Protein AF-A0A951RY19-F1 (afdb_monomer_lite)

Secondary structure (DSSP, 8-state):
-PPPPEEEEEEE---SS-EE--TTTSEEEEEEEEPTTEEEEEEEEEEEEES-EEEEEEEEEEEESSSSEEEEEEEEEEEEPPSEEEEEEEETTEEEEEEEEEEEEEEEE-SEEEEEEEEEEE-TT-S--EEEEES--SSS--EEESSSSSS-EE-TT-PEEPEEEEEEEEES-----EEEEEE-HHHHTS-EEEESEEEEEEEE-SSS-EEEEEEEE-EE-SSSEEEEEEEEESS-SSSTTTTT-GGGEEEEEEEEEEEP--PPTT-GGGSEEEEEEEEEEE-TT-EEEEEEEETTGGGT-EEEEEES--EEE-SSEEEE-TT----SSTT-S----EE--SEEEEEESS-SS----S-------SS-GGG---EEE-STT-EEEEEEEE-TTEEEEEEEEEEEEEESSS----EEEEEEEE-SSSS--EEEE-SPPEEE-TTSSEEEEEEEETTTEEEEEEEEEEEEEEEEE-SSS-EEEEEEEEE---TTS--EEEEEEE--S-SSSPPEEEETTTTEEEE---TTSEEE--

Foldseek 3Di:
DDDFFAKDKDWDDFDPPDFADQLQQKKKKAKAWDAALKWWFFFKKKFKKFADFQFFQKKFKAADDPQAGDQDTPDIDGRHGWPDWDFPDDDPNTTMTITMDGDPGTDTDHGHMMMIITHTHHDPVNDGMTFTFHQDHDDFAMWIDNPNRPDIDHGPVRTHGTMMTIGGMDSNPPPPQPKDKFFQLVQLVFDKDWAFWWKWKKWFLDQFKKKFWWKFFQKAFPDQFFKKWKKKFDQDLECVPCQQPCVRIDTQDIGGRFGQLRGDRSDSVSTTIGGGPGIDMAHHGGMMMMMIGGLCRVVTMITMWGADWDWTDPSRMIITQHQIADDNDGSDPDGHRIGGGIMTIMTGDDGPPPPPPPDDDDQAPDDDLLPFDDFAWQEPPKKKKDKDKAFAQGKDWDFKDKFKKKWLDAAFFKKKKWKAFFCPPVQTDGHHTPDDIDIDGDPQWDWDFPAARVNGITMIIIMHGDPGRMDGRNHRGMTMMMIMMHGYHHPVRTIMGTTWDARPPDDPHAMWMQDPVVRDIDRDDDPVRIGRDD

Sequence (534 aa):
GGGTGDPCDITFPHSNANGTGNTQTLLFADDFEIAADVTMTVSNVSFRMFNNIGVASTLAFYQDNGGQPAAAPIYTYSNLTPDSQTVVDSNFGMNIYDIAFTLPTAAELTEGVYWFALQTTVGTDNATNYWTITGSGFGQPGKYTADGGVTWVTNSSSFNFSFTLDGTCETSGGGGQDCDALFTANAAAGTANGFAGVTFDIVNETSEEMTITGFKVPVSGSNSSFDMDIYYTTTASSNVGVHQDPSAWTLLESKTEIPAQNAVPFDPSTFSQVDLNNTLVLQPGQSKGIYLFVTDYGEGNTYRYSNGNYTETDGTITILSNGYGSNATVFSSGFANRAFVGEVQYCTGEGGGGTGSPCSQEYMTGSDPLSSPNGAGITGGNRVANDVIVAANDSFTVQKVTVPVIYLNGSPTTFNVQFYEDDGSGSGGIGADLGPAISYGAGDYTSTFLGNWAGAYPLYMVELPIPDVLLENNSSSDAHFWIVIDGAVSTTGDFGYIVEFNHDGNPSHHTLQYLASSSSWIVYNDPNDMEAYM

Radius of gyration: 31.56 Å; chains: 1; bounding box: 78×57×81 Å

Structure (mmCIF, N/CA/C/O backbone):
data_AF-A0A951RY19-F1
#
_entry.id   AF-A0A951RY19-F1
#
loop_
_atom_site.group_PDB
_atom_site.id
_atom_site.type_symbol
_atom_site.label_atom_id
_atom_site.label_alt_id
_atom_site.label_comp_id
_atom_site.label_asym_id
_atom_site.label_entity_id
_atom_site.label_seq_id
_atom_site.pdbx_PDB_ins_code
_atom_site.Cartn_x
_atom_site.Cartn_y
_atom_site.Cartn_z
_atom_site.occupancy
_atom_site.B_iso_or_equiv
_atom_site.auth_seq_id
_atom_site.auth_comp_id
_atom_site.auth_asym_id
_atom_site.auth_atom_id
_atom_site.pdbx_PDB_model_num
ATOM 1 N N . GLY A 1 1 ? 5.235 -20.069 4.708 1.00 26.12 1 GLY A N 1
ATOM 2 C CA . GLY A 1 1 ? 5.849 -21.130 3.884 1.00 26.12 1 GLY A CA 1
ATOM 3 C C . GLY A 1 1 ? 6.061 -20.543 2.513 1.00 26.12 1 GLY A C 1
ATOM 4 O O . GLY A 1 1 ? 5.130 -19.916 2.041 1.00 26.12 1 GLY A O 1
ATOM 5 N N . GLY A 1 2 ? 7.268 -20.649 1.950 1.00 31.22 2 GLY A N 1
ATOM 6 C CA . GLY A 1 2 ? 7.632 -19.964 0.704 1.00 31.22 2 GLY A CA 1
ATOM 7 C C . GLY A 1 2 ? 6.764 -20.412 -0.469 1.00 31.22 2 GLY A C 1
ATOM 8 O O . GLY A 1 2 ? 6.770 -21.597 -0.813 1.00 31.22 2 GLY A O 1
ATOM 9 N N . GLY A 1 3 ? 5.999 -19.476 -1.026 1.00 36.62 3 GLY A N 1
ATOM 10 C CA . GLY A 1 3 ? 5.402 -19.626 -2.346 1.00 36.62 3 GLY A CA 1
ATOM 11 C C . GLY A 1 3 ? 6.509 -19.497 -3.384 1.00 36.62 3 GLY A C 1
ATOM 12 O O . GLY A 1 3 ? 7.396 -18.672 -3.233 1.00 36.62 3 GLY A O 1
ATOM 13 N N . THR A 1 4 ? 6.509 -20.363 -4.386 1.00 45.75 4 THR A N 1
ATOM 14 C CA . THR A 1 4 ? 7.389 -20.234 -5.548 1.00 45.75 4 THR A CA 1
ATOM 15 C C . THR A 1 4 ? 6.814 -19.146 -6.450 1.00 45.75 4 THR A C 1
ATOM 17 O O . THR A 1 4 ? 5.683 -19.332 -6.898 1.00 45.75 4 THR A O 1
ATOM 20 N N . GLY A 1 5 ? 7.536 -18.050 -6.700 1.00 53.38 5 GLY A N 1
ATOM 21 C CA . GLY A 1 5 ? 7.068 -16.971 -7.582 1.00 53.38 5 GLY A CA 1
ATOM 22 C C . GLY A 1 5 ? 6.601 -17.420 -8.969 1.00 53.38 5 GLY A C 1
ATOM 23 O O . GLY A 1 5 ? 7.072 -18.430 -9.506 1.00 53.38 5 GLY A O 1
ATOM 24 N N . ASP A 1 6 ? 5.687 -16.646 -9.556 1.00 71.94 6 ASP A N 1
ATOM 25 C CA . ASP A 1 6 ? 5.164 -16.885 -10.902 1.00 71.94 6 ASP A CA 1
ATOM 26 C C . ASP A 1 6 ? 6.172 -16.418 -11.965 1.00 71.94 6 ASP A C 1
ATOM 28 O O . ASP A 1 6 ? 6.862 -15.419 -11.762 1.00 71.94 6 ASP A O 1
ATOM 32 N N . PRO A 1 7 ? 6.287 -17.095 -13.122 1.00 75.75 7 PRO A N 1
ATOM 33 C CA . PRO A 1 7 ? 7.138 -16.621 -14.209 1.00 75.75 7 PRO A CA 1
ATOM 34 C C . PRO A 1 7 ? 6.727 -15.221 -14.681 1.00 75.75 7 PRO A C 1
ATOM 36 O O . PRO A 1 7 ? 5.549 -14.976 -14.944 1.00 75.75 7 PRO A O 1
ATOM 39 N N . CYS A 1 8 ? 7.699 -14.328 -14.842 1.00 77.75 8 CYS A N 1
ATOM 40 C CA . CYS A 1 8 ? 7.480 -12.976 -15.349 1.00 77.75 8 CYS A CA 1
ATOM 41 C C . CYS A 1 8 ? 8.685 -12.478 -16.154 1.00 77.75 8 CYS A C 1
ATOM 43 O O . CYS A 1 8 ? 9.792 -13.019 -16.043 1.00 77.75 8 CYS A O 1
ATOM 45 N N . ASP A 1 9 ? 8.468 -11.420 -16.933 1.00 85.06 9 ASP A N 1
ATOM 46 C CA . ASP A 1 9 ? 9.508 -10.775 -17.720 1.00 85.06 9 ASP A CA 1
ATOM 47 C C . ASP A 1 9 ? 9.369 -9.249 -17.752 1.00 85.06 9 ASP A C 1
ATOM 49 O O . ASP A 1 9 ? 8.280 -8.691 -17.610 1.00 85.06 9 ASP A O 1
ATOM 53 N N . ILE A 1 10 ? 10.501 -8.585 -17.976 1.00 81.62 10 ILE A N 1
ATOM 54 C CA . ILE A 1 10 ? 10.566 -7.181 -18.381 1.00 81.62 10 ILE A CA 1
ATOM 55 C C . ILE A 1 10 ? 11.134 -7.157 -19.785 1.00 81.62 10 ILE A C 1
ATOM 57 O O . ILE A 1 10 ? 12.300 -7.498 -19.984 1.00 81.62 10 ILE A O 1
ATOM 61 N N . THR A 1 11 ? 10.320 -6.733 -20.750 1.00 83.88 11 THR A N 1
ATOM 62 C CA . THR A 1 11 ? 10.705 -6.703 -22.162 1.00 83.88 11 THR A CA 1
ATOM 63 C C . THR A 1 11 ? 10.682 -5.290 -22.721 1.00 83.88 11 THR A C 1
ATOM 65 O O . THR A 1 11 ? 9.629 -4.664 -22.859 1.00 83.88 11 THR A O 1
ATOM 68 N N . PHE A 1 12 ? 11.845 -4.838 -23.181 1.00 81.81 12 PHE A N 1
ATOM 69 C CA . PHE A 1 12 ? 11.966 -3.720 -24.103 1.00 81.81 12 PHE A CA 1
ATOM 70 C C . PHE A 1 12 ? 12.101 -4.253 -25.532 1.00 81.81 12 PHE A C 1
ATOM 72 O O . PHE A 1 12 ? 13.106 -4.891 -25.862 1.00 81.81 12 PHE A O 1
ATOM 79 N N . PRO A 1 13 ? 11.096 -4.010 -26.401 1.00 76.12 13 PRO A N 1
ATOM 80 C CA . PRO A 1 13 ? 10.974 -4.667 -27.692 1.00 76.12 13 PRO A CA 1
ATOM 81 C C . PRO A 1 13 ? 12.250 -4.630 -28.521 1.00 76.12 13 PRO A C 1
ATOM 83 O O . PRO A 1 13 ? 12.809 -3.564 -28.797 1.00 76.12 13 PRO A O 1
ATOM 86 N N . HIS A 1 14 ? 12.658 -5.804 -28.993 1.00 77.56 14 HIS A N 1
ATOM 87 C CA . HIS A 1 14 ? 13.764 -5.917 -29.924 1.00 77.56 14 HIS A CA 1
ATOM 88 C C . HIS A 1 14 ? 13.504 -5.163 -31.225 1.00 77.56 14 HIS A C 1
ATOM 90 O O . HIS A 1 14 ? 12.458 -5.302 -31.861 1.00 77.56 14 HIS A O 1
ATOM 96 N N . SER A 1 15 ? 14.514 -4.416 -31.663 1.00 80.19 15 SER A N 1
ATOM 97 C CA . SER A 1 15 ? 14.488 -3.651 -32.904 1.00 80.19 15 SER A CA 1
ATOM 98 C C . SER A 1 15 ? 15.749 -3.932 -33.710 1.00 80.19 15 SER A C 1
ATOM 100 O O . SER A 1 15 ? 16.871 -3.723 -33.260 1.00 80.19 15 SER A O 1
ATOM 102 N N . ASN A 1 16 ? 15.559 -4.384 -34.948 1.00 87.06 16 ASN A N 1
ATOM 103 C CA . ASN A 1 16 ? 16.657 -4.694 -35.867 1.00 87.06 16 ASN A CA 1
ATOM 104 C C . ASN A 1 16 ? 17.055 -3.473 -36.728 1.00 87.06 16 ASN A C 1
ATOM 106 O O . ASN A 1 16 ? 17.904 -3.559 -37.619 1.00 87.06 16 ASN A O 1
ATOM 110 N N . ALA A 1 17 ? 16.414 -2.322 -36.496 1.00 87.31 17 ALA A N 1
ATOM 111 C CA . ALA A 1 17 ? 16.551 -1.149 -37.350 1.00 87.31 17 ALA A CA 1
ATOM 112 C C . ALA A 1 17 ? 17.882 -0.416 -37.139 1.00 87.31 17 ALA A C 1
ATOM 114 O O . ALA A 1 17 ? 18.443 0.110 -38.101 1.00 87.31 17 ALA A O 1
ATOM 115 N N . ASN A 1 18 ? 18.380 -0.360 -35.899 1.00 90.75 18 ASN A N 1
ATOM 116 C CA . ASN A 1 18 ? 19.589 0.383 -35.550 1.00 90.75 18 ASN A CA 1
ATOM 117 C C . ASN A 1 18 ? 20.186 -0.082 -34.208 1.00 90.75 18 ASN A C 1
ATOM 119 O O . ASN A 1 18 ? 19.537 -0.812 -33.458 1.00 90.75 18 ASN A O 1
ATOM 123 N N . GLY A 1 19 ? 21.406 0.356 -33.896 1.00 92.19 19 GLY A N 1
ATOM 124 C CA . GLY A 1 19 ? 22.079 0.084 -32.627 1.00 92.19 19 GLY A CA 1
ATOM 125 C C . GLY A 1 19 ? 23.101 1.159 -32.255 1.00 92.19 19 GLY A C 1
ATOM 126 O O . GLY A 1 19 ? 23.530 1.939 -33.103 1.00 92.19 19 GLY A O 1
ATOM 127 N N . THR A 1 20 ? 23.498 1.194 -30.983 1.00 92.88 20 THR A N 1
ATOM 128 C CA . THR A 1 20 ? 24.552 2.078 -30.465 1.00 92.88 20 THR A CA 1
ATOM 129 C C . THR A 1 20 ? 25.711 1.269 -29.895 1.00 92.88 20 THR A C 1
ATOM 131 O O . THR A 1 20 ? 25.568 0.111 -29.519 1.00 92.88 20 THR A O 1
ATOM 134 N N . GLY A 1 21 ? 26.884 1.878 -29.830 1.00 90.56 21 GLY A N 1
ATOM 135 C CA . GLY A 1 21 ? 28.109 1.238 -29.372 1.00 90.56 21 GLY A CA 1
ATOM 136 C C . GLY A 1 21 ? 29.232 2.267 -29.287 1.00 90.56 21 GLY A C 1
ATOM 137 O O . GLY A 1 21 ? 29.029 3.451 -29.535 1.00 90.56 21 GLY A O 1
ATOM 138 N N . ASN A 1 22 ? 30.457 1.889 -28.952 1.00 94.19 22 ASN A N 1
ATOM 139 C CA . ASN A 1 22 ? 31.045 0.550 -28.941 1.00 94.19 22 ASN A CA 1
ATOM 140 C C . ASN A 1 22 ? 30.939 -0.117 -27.549 1.00 94.19 22 ASN A C 1
ATOM 142 O O . ASN A 1 22 ? 31.542 0.374 -26.589 1.00 94.19 22 ASN A O 1
ATOM 146 N N . THR A 1 23 ? 30.221 -1.246 -27.447 1.00 95.56 23 THR A N 1
ATOM 147 C CA . THR A 1 23 ? 30.011 -1.984 -26.178 1.00 95.56 23 THR A CA 1
ATOM 148 C C . THR A 1 23 ? 31.252 -2.736 -25.691 1.00 95.56 23 THR A C 1
ATOM 150 O O . THR A 1 23 ? 31.234 -3.312 -24.611 1.00 95.56 23 THR A O 1
ATOM 153 N N . GLN A 1 24 ? 32.342 -2.753 -26.461 1.00 95.25 24 GLN A N 1
ATOM 154 C CA . GLN A 1 24 ? 33.630 -3.317 -26.049 1.00 95.25 24 GLN A CA 1
ATOM 155 C C . GLN A 1 24 ? 34.529 -2.327 -25.311 1.00 95.25 24 GLN A C 1
ATOM 157 O O . GLN A 1 24 ? 35.453 -2.736 -24.613 1.00 95.25 24 GLN A O 1
ATOM 162 N N . THR A 1 25 ? 34.272 -1.028 -25.454 1.00 94.81 25 THR A N 1
ATOM 163 C CA . THR A 1 25 ? 35.044 0.031 -24.784 1.00 94.81 25 THR A CA 1
ATOM 164 C C . THR A 1 25 ? 34.239 0.805 -23.753 1.00 94.81 25 THR A C 1
ATOM 166 O O . THR A 1 25 ? 34.826 1.423 -22.872 1.00 94.81 25 THR A O 1
ATOM 169 N N . LEU A 1 26 ? 32.912 0.784 -23.859 1.00 96.25 26 LEU A N 1
ATOM 170 C CA . LEU A 1 26 ? 32.000 1.526 -22.993 1.00 96.25 26 LEU A CA 1
ATOM 171 C C . LEU A 1 26 ? 31.043 0.550 -22.318 1.00 96.25 26 LEU A C 1
ATOM 173 O O . LEU A 1 26 ? 30.625 -0.428 -22.937 1.00 96.25 26 LEU A O 1
ATOM 177 N N . LEU A 1 27 ? 30.709 0.828 -21.064 1.00 97.00 27 LEU A N 1
ATOM 178 C CA . LEU A 1 27 ? 29.623 0.151 -20.367 1.00 97.00 27 LEU A CA 1
ATOM 179 C C . LEU A 1 27 ? 28.349 0.944 -20.647 1.00 97.00 27 LEU A C 1
ATOM 181 O O . LEU A 1 27 ? 28.280 2.129 -20.320 1.00 97.00 27 LEU A O 1
ATOM 185 N N . PHE A 1 28 ? 27.382 0.305 -21.293 1.00 97.44 28 PHE A N 1
ATOM 186 C CA . PHE A 1 28 ? 26.070 0.885 -21.567 1.00 97.44 28 PHE A CA 1
ATOM 187 C C . PHE A 1 28 ? 25.083 0.407 -20.516 1.00 97.44 28 PHE A C 1
ATOM 189 O O . PHE A 1 28 ? 25.205 -0.729 -20.072 1.00 97.44 28 PHE A O 1
ATOM 196 N N . ALA A 1 29 ? 24.131 1.248 -20.128 1.00 97.69 29 ALA A N 1
ATOM 197 C CA . ALA A 1 29 ? 23.078 0.891 -19.192 1.00 97.69 29 ALA A CA 1
ATOM 198 C C . ALA A 1 29 ? 21.746 1.515 -19.596 1.00 97.69 29 ALA A C 1
ATOM 200 O O . ALA A 1 29 ? 21.736 2.624 -20.130 1.00 97.69 29 ALA A O 1
ATOM 201 N N . ASP A 1 30 ? 20.651 0.825 -19.315 1.00 96.38 30 ASP A N 1
ATOM 202 C CA . ASP A 1 30 ? 19.302 1.346 -19.517 1.00 96.38 30 ASP A CA 1
ATOM 203 C C . ASP A 1 30 ? 18.417 1.069 -18.313 1.00 96.38 30 ASP A C 1
ATOM 205 O O . ASP A 1 30 ? 18.651 0.085 -17.605 1.00 96.38 30 ASP A O 1
ATOM 209 N N . ASP A 1 31 ? 17.450 1.947 -18.072 1.00 94.50 31 ASP A N 1
ATOM 210 C CA . ASP A 1 31 ? 16.596 1.867 -16.897 1.00 94.50 31 ASP A CA 1
ATOM 211 C C . ASP A 1 31 ? 15.403 0.932 -17.100 1.00 94.50 31 ASP A C 1
ATOM 213 O O . ASP A 1 31 ? 14.933 0.685 -18.205 1.00 94.50 31 ASP A O 1
ATOM 217 N N . PHE A 1 32 ? 14.916 0.366 -16.008 1.00 91.44 32 PHE A N 1
ATOM 218 C CA . PHE A 1 32 ? 13.675 -0.386 -15.960 1.00 91.44 32 PHE A CA 1
ATOM 219 C C . PHE A 1 32 ? 13.077 -0.280 -14.565 1.00 91.44 32 PHE A C 1
ATOM 221 O O . PHE A 1 32 ? 13.764 0.041 -13.594 1.00 91.44 32 PHE A O 1
ATOM 228 N N . GLU A 1 33 ? 11.791 -0.571 -14.473 1.00 91.38 33 GLU A N 1
ATOM 229 C CA . GLU A 1 33 ? 11.051 -0.539 -13.223 1.00 91.38 33 GLU A CA 1
ATOM 230 C C . GLU A 1 33 ? 10.674 -1.960 -12.818 1.00 91.38 33 GLU A C 1
ATOM 232 O O . GLU A 1 33 ? 10.132 -2.723 -13.621 1.00 91.38 33 GLU A O 1
ATOM 237 N N . ILE A 1 34 ? 10.962 -2.304 -11.566 1.00 82.31 34 ILE A N 1
ATOM 238 C CA . ILE A 1 34 ? 10.228 -3.352 -10.873 1.00 82.31 34 ILE A CA 1
ATOM 239 C C . ILE A 1 34 ? 8.990 -2.679 -10.291 1.00 82.31 34 ILE A C 1
ATOM 241 O O . ILE A 1 34 ? 9.115 -1.749 -9.492 1.00 82.31 34 ILE A O 1
ATOM 245 N N . ALA A 1 35 ? 7.818 -3.130 -10.738 1.00 64.88 35 ALA A N 1
ATOM 246 C CA . ALA A 1 35 ? 6.540 -2.585 -10.301 1.00 64.88 35 ALA A CA 1
ATOM 247 C C . ALA A 1 35 ? 6.391 -2.647 -8.774 1.00 64.88 35 ALA A C 1
ATOM 249 O O . ALA A 1 35 ? 7.031 -3.468 -8.108 1.00 64.88 35 ALA A O 1
ATOM 250 N N . ALA A 1 36 ? 5.514 -1.796 -8.246 1.00 54.62 36 ALA A N 1
ATOM 251 C CA . ALA A 1 36 ? 5.223 -1.764 -6.823 1.00 54.62 36 ALA A CA 1
ATOM 252 C C . ALA A 1 36 ? 4.838 -3.139 -6.271 1.00 54.62 36 ALA A C 1
ATOM 254 O O . ALA A 1 36 ? 4.188 -3.931 -6.960 1.00 54.62 36 ALA A O 1
ATOM 255 N N . ASP A 1 37 ? 5.301 -3.425 -5.053 1.00 53.53 37 ASP A N 1
ATOM 256 C CA . ASP A 1 37 ? 5.071 -4.683 -4.332 1.00 53.53 37 ASP A CA 1
ATOM 257 C C . ASP A 1 37 ? 5.560 -5.954 -5.049 1.00 53.53 37 ASP A C 1
ATOM 259 O O . ASP A 1 37 ? 5.261 -7.075 -4.628 1.00 53.53 37 ASP A O 1
ATOM 263 N N . VAL A 1 38 ? 6.339 -5.824 -6.126 1.00 67.25 38 VAL A N 1
ATOM 264 C CA . VAL A 1 38 ? 6.948 -6.952 -6.830 1.00 67.25 38 VAL A CA 1
ATOM 265 C C . VAL A 1 38 ? 8.395 -7.113 -6.385 1.00 67.25 38 VAL A C 1
ATOM 267 O O . VAL A 1 38 ? 9.203 -6.194 -6.440 1.00 67.25 38 VAL A O 1
ATOM 270 N N . THR A 1 39 ? 8.749 -8.331 -6.009 1.00 81.38 39 THR A N 1
ATOM 271 C CA . THR A 1 39 ? 10.123 -8.817 -6.003 1.00 81.38 39 THR A CA 1
ATOM 272 C C . THR A 1 39 ? 10.326 -9.673 -7.241 1.00 81.38 39 THR A C 1
ATOM 274 O O . THR A 1 39 ? 9.747 -10.749 -7.384 1.00 81.38 39 THR A O 1
ATOM 277 N N . MET A 1 40 ? 11.167 -9.212 -8.158 1.00 87.00 40 MET A N 1
ATOM 278 C CA . MET A 1 40 ? 11.579 -9.994 -9.313 1.00 87.00 40 MET A CA 1
ATOM 279 C C . MET A 1 40 ? 12.919 -10.672 -9.033 1.00 87.00 40 MET A C 1
ATOM 281 O O . MET A 1 40 ? 13.943 -10.024 -8.823 1.00 87.00 40 MET A O 1
ATOM 285 N N . THR A 1 41 ? 12.934 -11.998 -9.102 1.00 91.31 41 THR A N 1
ATOM 286 C CA . THR A 1 41 ? 14.148 -12.811 -9.117 1.00 91.31 41 THR A CA 1
ATOM 287 C C . THR A 1 41 ? 14.543 -13.090 -10.568 1.00 91.31 41 THR A C 1
ATOM 289 O O . THR A 1 41 ? 14.097 -14.059 -11.188 1.00 91.31 41 THR A O 1
ATOM 292 N N . VAL A 1 42 ? 15.387 -12.228 -11.135 1.00 92.88 42 VAL A N 1
ATOM 293 C CA . VAL A 1 42 ? 15.889 -12.345 -12.511 1.00 92.88 42 VAL A CA 1
ATOM 294 C C . VAL A 1 42 ? 16.875 -13.505 -12.597 1.00 92.88 42 VAL A C 1
ATOM 296 O O . VAL A 1 42 ? 17.876 -13.549 -11.880 1.00 92.88 42 VAL A O 1
ATOM 299 N N . SER A 1 43 ? 16.617 -14.440 -13.506 1.00 90.19 43 SER A N 1
ATOM 300 C CA . SER A 1 43 ? 17.438 -15.641 -13.695 1.00 90.19 43 SER A CA 1
ATOM 301 C C . SER A 1 43 ? 18.027 -15.745 -15.097 1.00 90.19 43 SER A C 1
ATOM 303 O O . SER A 1 43 ? 19.109 -16.315 -15.251 1.00 90.19 43 SER A O 1
ATOM 305 N N . ASN A 1 44 ? 17.374 -15.156 -16.103 1.00 90.69 44 ASN A N 1
ATOM 306 C CA . ASN A 1 44 ? 17.878 -15.107 -17.468 1.00 90.69 44 ASN A CA 1
ATOM 307 C C . ASN A 1 44 ? 17.791 -13.693 -18.033 1.00 90.69 44 ASN A C 1
ATOM 309 O O . ASN A 1 44 ? 16.966 -12.879 -17.626 1.00 90.69 44 ASN A O 1
ATOM 313 N N . VAL A 1 45 ? 18.675 -13.407 -18.978 1.00 96.75 45 VAL A N 1
ATOM 314 C CA . VAL A 1 45 ? 18.724 -12.137 -19.693 1.00 96.75 45 VAL A CA 1
ATOM 315 C C . VAL A 1 45 ? 18.934 -12.421 -21.168 1.00 96.75 45 VAL A C 1
ATOM 317 O O . VAL A 1 45 ? 19.794 -13.232 -21.528 1.00 96.75 45 VAL A O 1
ATOM 320 N N . SER A 1 46 ? 18.202 -11.723 -22.029 1.00 95.31 46 SER A N 1
ATOM 321 C CA . SER A 1 46 ? 18.427 -11.755 -23.469 1.00 95.31 46 SER A CA 1
ATOM 322 C C . SER A 1 46 ? 18.416 -10.365 -24.096 1.00 95.31 46 SER A C 1
ATOM 324 O O . SER A 1 46 ? 17.820 -9.420 -23.587 1.00 95.31 46 SER A O 1
ATOM 326 N N . PHE A 1 47 ? 19.149 -10.206 -25.192 1.00 96.00 47 PHE A N 1
ATOM 327 C CA . PHE A 1 47 ? 19.238 -8.954 -25.940 1.00 96.00 47 PHE A CA 1
ATOM 328 C C . PHE A 1 47 ? 19.730 -9.206 -27.361 1.00 96.00 47 PHE A C 1
ATOM 330 O O . PHE A 1 47 ? 20.267 -10.271 -27.682 1.00 96.00 47 PHE A O 1
ATOM 337 N N . ARG A 1 48 ? 19.617 -8.179 -28.212 1.00 95.88 48 ARG A N 1
ATOM 338 C CA . ARG A 1 48 ? 20.149 -8.226 -29.576 1.00 95.88 48 ARG A CA 1
ATOM 339 C C . ARG A 1 48 ? 21.328 -7.307 -29.801 1.00 95.88 48 ARG A C 1
ATOM 341 O O . ARG A 1 48 ? 21.307 -6.133 -29.419 1.00 95.88 48 ARG A O 1
ATOM 348 N N . MET A 1 49 ? 22.317 -7.818 -30.525 1.00 96.31 49 MET A N 1
ATOM 349 C CA . MET A 1 49 ? 23.496 -7.061 -30.935 1.00 96.31 49 MET A CA 1
ATOM 350 C C . MET A 1 49 ? 23.824 -7.232 -32.411 1.00 96.31 49 MET A C 1
ATOM 352 O O . MET A 1 49 ? 23.654 -8.302 -32.993 1.00 96.31 49 MET A O 1
ATOM 356 N N . PHE A 1 50 ? 24.362 -6.167 -32.997 1.00 97.44 50 PHE A N 1
ATOM 357 C CA . PHE A 1 50 ? 25.090 -6.241 -34.255 1.00 97.44 50 PHE A CA 1
ATOM 358 C C . PHE A 1 50 ? 26.461 -6.870 -34.013 1.00 97.44 50 PHE A C 1
ATOM 360 O O . PHE A 1 50 ? 27.233 -6.378 -33.182 1.00 97.44 50 PHE A O 1
ATOM 367 N N . ASN A 1 51 ? 26.763 -7.907 -34.797 1.00 97.50 51 ASN A N 1
ATOM 368 C CA . ASN A 1 51 ? 27.901 -8.814 -34.649 1.00 97.50 51 ASN A CA 1
ATOM 369 C C . ASN A 1 51 ? 27.846 -9.635 -33.354 1.00 97.50 51 ASN A C 1
ATOM 371 O O . ASN A 1 51 ? 27.344 -9.181 -32.325 1.00 97.50 51 ASN A O 1
ATOM 375 N N . ASN A 1 52 ? 28.379 -10.853 -33.393 1.00 96.69 52 ASN A N 1
ATOM 376 C CA . ASN A 1 52 ? 28.413 -11.697 -32.205 1.00 96.69 52 ASN A CA 1
ATOM 377 C C . ASN A 1 52 ? 29.439 -11.206 -31.173 1.00 96.69 52 ASN A C 1
ATOM 379 O O . ASN A 1 52 ? 30.369 -10.456 -31.491 1.00 96.69 52 ASN A O 1
ATOM 383 N N . ILE A 1 53 ? 29.297 -11.678 -29.937 1.00 98.06 53 ILE A N 1
ATOM 384 C CA . ILE A 1 53 ? 30.205 -11.360 -28.829 1.00 98.06 53 ILE A CA 1
ATOM 385 C C . ILE A 1 53 ? 31.029 -12.579 -28.419 1.00 98.06 53 ILE A C 1
ATOM 387 O O . ILE A 1 53 ? 30.632 -13.725 -28.649 1.00 98.06 53 ILE A O 1
ATOM 391 N N . GLY A 1 54 ? 32.183 -12.336 -27.797 1.00 97.62 54 GLY A N 1
ATOM 392 C CA . GLY A 1 54 ? 32.961 -13.383 -27.136 1.00 97.62 54 GLY A CA 1
ATOM 393 C C . GLY A 1 54 ? 32.347 -13.740 -25.783 1.00 97.62 54 GLY A C 1
ATOM 394 O O . GLY A 1 54 ? 31.858 -14.848 -25.581 1.00 97.62 54 GLY A O 1
ATOM 395 N N . VAL A 1 55 ? 32.347 -12.765 -24.875 1.00 97.94 55 VAL A N 1
ATOM 396 C CA . VAL A 1 55 ? 31.710 -12.816 -23.551 1.00 97.94 55 VAL A CA 1
ATOM 397 C C . VAL A 1 55 ? 31.052 -11.473 -23.237 1.00 97.94 55 VAL A C 1
ATOM 399 O O . VAL A 1 55 ? 31.469 -10.446 -23.780 1.00 97.94 55 VAL A O 1
ATOM 402 N N . ALA A 1 56 ? 30.082 -11.456 -22.325 1.00 97.94 56 ALA A N 1
ATOM 403 C CA . ALA A 1 56 ? 29.751 -10.238 -21.590 1.00 97.94 56 ALA A CA 1
ATOM 404 C C . ALA A 1 56 ? 30.860 -10.018 -20.548 1.00 97.94 56 ALA A C 1
ATOM 406 O O . ALA A 1 56 ? 30.930 -10.738 -19.550 1.00 97.94 56 ALA A O 1
ATOM 407 N N . SER A 1 57 ? 31.785 -9.086 -20.808 1.00 97.44 57 SER A N 1
ATOM 408 C CA . SER A 1 57 ? 32.868 -8.767 -19.866 1.00 97.44 57 SER A CA 1
ATOM 409 C C . SER A 1 57 ? 32.306 -8.227 -18.556 1.00 97.44 57 SER A C 1
ATOM 411 O O . SER A 1 57 ? 32.813 -8.593 -17.495 1.00 97.44 57 SER A O 1
ATOM 413 N N . THR A 1 58 ? 31.220 -7.458 -18.650 1.00 97.38 58 THR A N 1
ATOM 414 C CA . THR A 1 58 ? 30.425 -6.975 -17.522 1.00 97.38 58 THR A CA 1
ATOM 415 C C . THR A 1 58 ? 28.947 -7.081 -17.871 1.00 97.38 58 THR A C 1
ATOM 417 O O . THR A 1 58 ? 28.518 -6.557 -18.895 1.00 97.38 58 THR A O 1
ATOM 420 N N . LEU A 1 59 ? 28.175 -7.719 -17.000 1.00 98.00 59 LEU A N 1
ATOM 421 C CA . LEU A 1 59 ? 26.722 -7.605 -16.923 1.00 98.00 59 LEU A CA 1
ATOM 422 C C . LEU A 1 59 ? 26.397 -7.188 -15.488 1.00 98.00 59 LEU A C 1
ATOM 424 O O . LEU A 1 59 ? 26.914 -7.807 -14.557 1.00 98.00 59 LEU A O 1
ATOM 428 N N . ALA A 1 60 ? 25.622 -6.129 -15.284 1.00 97.31 60 ALA A N 1
ATOM 429 C CA . ALA A 1 60 ? 25.382 -5.602 -13.942 1.00 97.31 60 ALA A CA 1
ATOM 430 C C . ALA A 1 60 ? 23.997 -4.974 -13.785 1.00 97.31 60 ALA A C 1
ATOM 432 O O . ALA A 1 60 ? 23.414 -4.490 -14.752 1.00 97.31 60 ALA A O 1
ATOM 433 N N . PHE A 1 61 ? 23.518 -4.963 -12.543 1.00 97.81 61 PHE A N 1
ATOM 434 C CA . PHE A 1 61 ? 22.311 -4.258 -12.124 1.00 97.81 61 PHE A CA 1
ATOM 435 C C . PHE A 1 61 ? 22.697 -3.180 -11.115 1.00 97.81 61 PHE A C 1
ATOM 437 O O . PHE A 1 61 ? 23.419 -3.464 -10.156 1.00 97.81 61 PHE A O 1
ATOM 444 N N . TYR A 1 62 ? 22.226 -1.957 -11.326 1.00 97.50 62 TYR A N 1
ATOM 445 C CA . TYR A 1 62 ? 22.435 -0.822 -10.426 1.00 97.50 62 TYR A CA 1
ATOM 446 C C . TYR A 1 62 ? 21.091 -0.307 -9.923 1.00 97.50 62 TYR A C 1
ATOM 448 O O . TYR A 1 62 ? 20.102 -0.394 -10.644 1.00 97.50 62 TYR A O 1
ATOM 456 N N . GLN A 1 63 ? 21.071 0.277 -8.728 1.00 93.00 63 GLN A N 1
ATOM 457 C CA . GLN A 1 63 ? 19.939 1.092 -8.293 1.00 93.00 63 GLN A CA 1
ATOM 458 C C . GLN A 1 63 ? 19.926 2.414 -9.067 1.00 93.00 63 GLN A C 1
ATOM 460 O O . GLN A 1 63 ? 20.991 2.897 -9.477 1.00 93.00 63 GLN A O 1
ATOM 465 N N . ASP A 1 64 ? 18.751 3.004 -9.268 1.00 93.88 64 ASP A N 1
ATOM 466 C CA . ASP A 1 64 ? 18.665 4.381 -9.747 1.00 93.88 64 ASP A CA 1
ATOM 467 C C . ASP A 1 64 ? 19.207 5.381 -8.712 1.00 93.88 64 ASP A C 1
A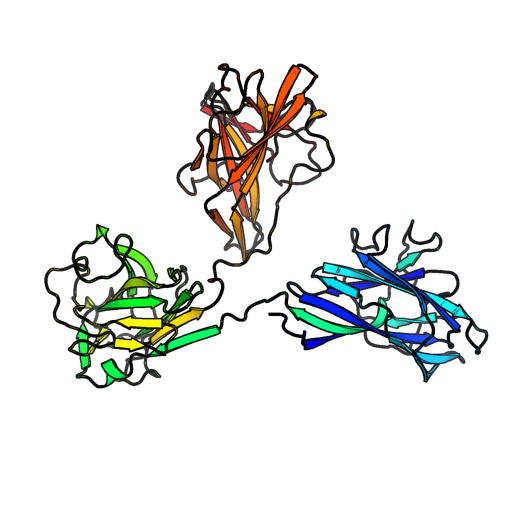TOM 469 O O . ASP A 1 64 ? 19.087 5.202 -7.502 1.00 93.88 64 ASP A O 1
ATOM 473 N N . ASN A 1 65 ? 19.831 6.444 -9.210 1.00 89.38 65 ASN A N 1
ATOM 474 C CA . ASN A 1 65 ? 20.336 7.570 -8.440 1.00 89.38 65 ASN A CA 1
ATOM 475 C C . ASN A 1 65 ? 20.005 8.882 -9.165 1.00 89.38 65 ASN A C 1
ATOM 477 O O . ASN A 1 65 ? 20.884 9.540 -9.733 1.00 89.38 65 ASN A O 1
ATOM 481 N N . GLY A 1 66 ? 18.719 9.237 -9.180 1.00 85.88 66 GLY A N 1
ATOM 482 C CA . GLY A 1 66 ? 18.235 10.474 -9.791 1.00 85.88 66 GLY A CA 1
ATOM 483 C C . GLY A 1 66 ? 18.247 10.413 -11.318 1.00 85.88 66 GLY A C 1
ATOM 484 O O . GLY A 1 66 ? 18.690 11.356 -11.979 1.00 85.88 66 GLY A O 1
ATOM 485 N N . GLY A 1 67 ? 17.806 9.290 -11.887 1.00 86.81 67 GLY A N 1
ATOM 486 C CA . GLY A 1 67 ? 17.759 9.069 -13.329 1.00 86.81 67 GLY A CA 1
ATOM 487 C C . GLY A 1 67 ? 19.113 8.709 -13.938 1.00 86.81 67 GLY A C 1
ATOM 488 O O . GLY A 1 67 ? 19.389 9.073 -15.084 1.00 86.81 67 GLY A O 1
ATOM 489 N N . GLN A 1 68 ? 19.989 8.044 -13.187 1.00 93.75 68 GLN A N 1
ATOM 490 C CA . GLN A 1 68 ? 21.242 7.448 -13.668 1.00 93.75 68 GLN A CA 1
ATOM 491 C C . GLN A 1 68 ? 21.679 6.301 -12.744 1.00 93.75 68 GLN A C 1
ATOM 493 O O . GLN A 1 68 ? 21.308 6.308 -11.573 1.00 93.75 68 GLN A O 1
ATOM 498 N N . PRO A 1 69 ? 22.515 5.356 -13.212 1.00 96.62 69 PRO A N 1
ATOM 499 C CA . PRO A 1 69 ? 22.989 4.273 -12.357 1.00 96.62 69 PRO A CA 1
ATOM 500 C C . PRO A 1 69 ? 23.773 4.789 -11.138 1.00 96.62 69 PRO A C 1
ATOM 502 O O . PRO A 1 69 ? 24.609 5.693 -11.257 1.00 96.62 69 PRO A O 1
ATOM 505 N N . ALA A 1 70 ? 23.534 4.188 -9.970 1.00 92.69 70 ALA A N 1
ATOM 506 C CA . ALA A 1 70 ? 24.287 4.452 -8.747 1.00 92.69 70 ALA A CA 1
ATOM 507 C C . ALA A 1 70 ? 25.795 4.159 -8.901 1.00 92.69 70 ALA A C 1
ATOM 509 O O . ALA A 1 70 ? 26.234 3.441 -9.800 1.00 92.69 70 ALA A O 1
ATOM 510 N N . ALA A 1 71 ? 26.612 4.696 -7.987 1.00 89.50 71 ALA A N 1
ATOM 511 C CA . ALA A 1 71 ? 28.073 4.562 -8.051 1.00 89.50 71 ALA A CA 1
ATOM 512 C C . ALA A 1 71 ? 28.569 3.105 -7.941 1.00 89.50 71 ALA A C 1
ATOM 514 O O . ALA A 1 71 ? 29.650 2.782 -8.434 1.00 89.50 71 ALA A O 1
ATOM 515 N N . ALA A 1 72 ? 27.797 2.229 -7.291 1.00 90.19 72 ALA A N 1
ATOM 516 C CA . ALA A 1 72 ? 28.116 0.816 -7.132 1.00 90.19 72 ALA A CA 1
ATOM 517 C C . ALA A 1 72 ? 26.961 -0.064 -7.646 1.00 90.19 72 ALA A C 1
ATOM 519 O O . ALA A 1 72 ? 25.800 0.256 -7.384 1.00 90.19 72 ALA A O 1
ATOM 520 N N . PRO A 1 73 ? 27.259 -1.168 -8.355 1.00 94.31 73 PRO A N 1
ATOM 521 C CA . PRO A 1 73 ? 26.242 -2.130 -8.759 1.00 94.31 73 PRO A CA 1
ATOM 522 C C . PRO A 1 73 ? 25.769 -2.968 -7.567 1.00 94.31 73 PRO A C 1
ATOM 524 O O . PRO A 1 73 ? 26.561 -3.317 -6.691 1.00 94.31 73 PRO A O 1
ATOM 527 N N . ILE A 1 74 ? 24.493 -3.348 -7.585 1.00 94.19 74 ILE A N 1
ATOM 528 C CA . ILE A 1 74 ? 23.885 -4.295 -6.639 1.00 94.19 74 ILE A CA 1
ATOM 529 C C . ILE A 1 74 ? 24.338 -5.718 -6.985 1.00 94.19 74 ILE A C 1
ATOM 531 O O . ILE A 1 74 ? 24.744 -6.491 -6.120 1.00 94.19 74 ILE A O 1
ATOM 535 N N . TYR A 1 75 ? 24.338 -6.032 -8.282 1.00 95.56 75 TYR A N 1
ATOM 536 C CA . TYR A 1 75 ? 24.791 -7.310 -8.819 1.00 95.56 75 TYR A CA 1
ATOM 537 C C . TYR A 1 75 ? 25.766 -7.079 -9.965 1.00 95.56 75 TYR A C 1
ATOM 539 O O . TYR A 1 75 ? 25.604 -6.169 -10.778 1.00 95.56 75 TYR A O 1
ATOM 547 N N . THR A 1 76 ? 26.797 -7.915 -10.054 1.00 96.50 76 THR A N 1
ATOM 548 C CA . THR A 1 76 ? 27.762 -7.883 -11.155 1.00 96.50 76 THR A CA 1
ATOM 549 C C . THR A 1 76 ? 28.210 -9.285 -11.510 1.00 96.50 76 THR A C 1
ATOM 551 O O . THR A 1 76 ? 28.577 -10.083 -10.649 1.00 96.50 76 THR A O 1
ATOM 554 N N . TYR A 1 77 ? 28.249 -9.539 -12.810 1.00 97.19 77 TYR A N 1
ATOM 555 C CA . TYR A 1 77 ? 28.695 -10.780 -13.404 1.00 97.19 77 TYR A CA 1
ATOM 556 C C . TYR A 1 77 ? 29.789 -10.469 -14.417 1.00 97.19 77 TYR A C 1
ATOM 558 O O . TYR A 1 77 ? 29.630 -9.620 -15.296 1.00 97.19 77 TYR A O 1
ATOM 566 N N . SER A 1 78 ? 30.924 -11.149 -14.284 1.00 96.44 78 SER A N 1
ATOM 567 C CA . SER A 1 78 ? 32.102 -10.882 -15.106 1.00 96.44 78 SER A CA 1
ATOM 568 C C . SER A 1 78 ? 32.401 -12.043 -16.038 1.00 96.44 78 SER A C 1
ATOM 570 O O . SER A 1 78 ? 32.452 -13.195 -15.610 1.00 96.44 78 SER A O 1
ATOM 572 N N . ASN A 1 79 ? 32.694 -11.717 -17.296 1.00 96.25 79 ASN A N 1
ATOM 573 C CA . ASN A 1 79 ? 33.087 -12.668 -18.339 1.00 96.25 79 ASN A CA 1
ATOM 574 C C . ASN A 1 79 ? 32.083 -13.817 -18.542 1.00 96.25 79 ASN A C 1
ATOM 576 O O . ASN A 1 79 ? 32.484 -14.971 -18.721 1.00 96.25 79 ASN A O 1
ATOM 580 N N . LEU A 1 80 ? 30.783 -13.508 -18.530 1.00 97.44 80 LEU A N 1
ATOM 581 C CA . LEU A 1 80 ? 29.753 -14.500 -18.829 1.00 97.44 80 LEU A CA 1
ATOM 582 C C . LEU A 1 80 ? 29.858 -14.938 -20.290 1.00 97.44 80 LEU A C 1
ATOM 584 O O . LEU A 1 80 ? 29.929 -14.111 -21.201 1.00 97.44 80 LEU A O 1
ATOM 588 N N . THR A 1 81 ? 29.856 -16.248 -20.512 1.00 97.56 81 THR A N 1
ATOM 589 C CA . THR A 1 81 ? 29.761 -16.820 -21.859 1.00 97.56 81 THR A CA 1
ATOM 590 C C . THR A 1 81 ? 28.283 -16.946 -22.228 1.00 97.56 81 THR A C 1
ATOM 592 O O . THR A 1 81 ? 27.532 -17.449 -21.397 1.00 97.56 81 THR A O 1
ATOM 595 N N . PRO A 1 82 ? 27.854 -16.507 -23.424 1.00 98.06 82 PRO A N 1
ATOM 596 C CA . PRO A 1 82 ? 26.470 -16.679 -23.856 1.00 98.06 82 PRO A CA 1
ATOM 597 C C . PRO A 1 82 ? 26.058 -18.149 -23.890 1.00 98.06 82 PRO A C 1
ATOM 599 O O . PRO A 1 82 ? 26.801 -18.979 -24.421 1.00 98.06 82 PRO A O 1
ATOM 602 N N . ASP A 1 83 ? 24.852 -18.453 -23.415 1.00 97.50 83 ASP A N 1
ATOM 603 C CA . ASP A 1 83 ? 24.258 -19.787 -23.568 1.00 97.50 83 ASP A CA 1
ATOM 604 C C . ASP A 1 83 ? 23.859 -20.036 -25.021 1.00 97.50 83 ASP A C 1
ATOM 606 O O . ASP A 1 83 ? 23.969 -21.148 -25.543 1.00 97.50 83 ASP A O 1
ATOM 610 N N . SER A 1 84 ? 23.418 -18.975 -25.701 1.00 97.50 84 SER A N 1
ATOM 611 C CA . SER A 1 84 ? 23.113 -19.002 -27.124 1.00 97.50 84 SER A CA 1
ATOM 612 C C . SER A 1 84 ? 23.410 -17.663 -27.796 1.00 97.50 84 SER A C 1
ATOM 614 O O . SER A 1 84 ? 23.346 -16.603 -27.176 1.00 97.50 84 SER A O 1
ATOM 616 N N . GLN A 1 85 ? 23.769 -17.735 -29.079 1.00 97.62 85 GLN A N 1
ATOM 617 C CA . GLN A 1 85 ? 23.878 -16.596 -29.989 1.00 97.62 85 GLN A CA 1
ATOM 618 C C . GLN A 1 85 ? 23.372 -17.052 -31.356 1.00 97.62 85 GLN A C 1
ATOM 620 O O . GLN A 1 85 ? 24.027 -17.861 -32.018 1.00 97.62 85 GLN A O 1
ATOM 625 N N . THR A 1 86 ? 22.206 -16.575 -31.784 1.00 97.25 86 THR A N 1
ATOM 626 C CA . THR A 1 86 ? 21.589 -17.000 -33.050 1.00 97.25 86 THR A CA 1
ATOM 627 C C . THR A 1 86 ? 21.419 -15.822 -33.991 1.00 97.25 86 THR A C 1
ATOM 629 O O . THR A 1 86 ? 20.971 -14.759 -33.579 1.00 97.25 86 THR A O 1
ATOM 632 N N . VAL A 1 87 ? 21.789 -15.987 -35.263 1.00 97.75 87 VAL A N 1
ATOM 633 C CA . VAL A 1 87 ? 21.543 -14.946 -36.270 1.00 97.75 87 VAL A CA 1
ATOM 634 C C . VAL A 1 87 ? 20.044 -14.894 -36.541 1.00 97.75 87 VAL A C 1
ATOM 636 O O . VAL A 1 87 ? 19.481 -15.864 -37.049 1.00 97.75 87 VAL A O 1
ATOM 639 N N . VAL A 1 88 ? 19.417 -13.764 -36.224 1.00 96.25 88 VAL A N 1
ATOM 640 C CA . VAL A 1 88 ? 17.977 -13.545 -36.432 1.00 96.25 88 VAL A CA 1
ATOM 641 C C . VAL A 1 88 ? 17.684 -12.618 -37.601 1.00 96.25 88 VAL A C 1
ATOM 643 O O . VAL A 1 88 ? 16.596 -12.678 -38.167 1.00 96.25 88 VAL A O 1
ATOM 646 N N . ASP A 1 89 ? 18.645 -11.775 -37.978 1.00 96.38 89 ASP A N 1
ATOM 647 C CA . ASP A 1 89 ? 18.509 -10.831 -39.085 1.00 96.38 89 ASP A CA 1
ATOM 648 C C . ASP A 1 89 ? 19.885 -10.302 -39.530 1.00 96.38 89 ASP A C 1
ATOM 650 O O . ASP A 1 89 ? 20.927 -10.689 -38.993 1.00 96.38 89 ASP A O 1
ATOM 654 N N . SER A 1 90 ? 19.904 -9.393 -40.501 1.00 95.00 90 SER A N 1
ATOM 655 C CA . SER A 1 90 ? 21.093 -8.644 -40.899 1.00 95.00 90 SER A CA 1
ATOM 656 C C . SER A 1 90 ? 20.727 -7.230 -41.343 1.00 95.00 90 SER A C 1
ATOM 658 O O . SER A 1 90 ? 19.760 -7.032 -42.075 1.00 95.00 90 SER A O 1
ATOM 660 N N . ASN A 1 91 ? 21.525 -6.240 -40.951 1.00 94.50 91 ASN A N 1
ATOM 661 C CA . ASN A 1 91 ? 21.368 -4.858 -41.398 1.00 94.50 91 ASN A CA 1
ATOM 662 C C . ASN A 1 91 ? 22.740 -4.158 -41.423 1.00 94.50 91 ASN A C 1
ATOM 664 O O . ASN A 1 91 ? 23.665 -4.555 -40.721 1.00 94.50 91 ASN A O 1
ATOM 668 N N . PHE A 1 92 ? 22.915 -3.165 -42.300 1.00 93.88 92 PHE A N 1
ATOM 669 C CA . PHE A 1 92 ? 24.200 -2.488 -42.552 1.00 93.88 92 PHE A CA 1
ATOM 670 C C . PHE A 1 92 ? 25.375 -3.426 -42.909 1.00 93.88 92 PHE A C 1
ATOM 672 O O . PHE A 1 92 ? 26.537 -3.088 -42.696 1.00 93.88 92 PHE A O 1
ATOM 679 N N . GLY A 1 93 ? 25.084 -4.607 -43.467 1.00 94.19 93 GLY A N 1
ATOM 680 C CA . GLY A 1 93 ? 26.096 -5.628 -43.770 1.00 94.19 93 GLY A CA 1
ATOM 681 C C . GLY A 1 93 ? 26.631 -6.370 -42.540 1.00 94.19 93 GLY A C 1
ATOM 682 O O . GLY A 1 93 ? 27.622 -7.085 -42.657 1.00 94.19 93 GLY A O 1
ATOM 683 N N . MET A 1 94 ? 25.986 -6.205 -41.385 1.00 96.25 94 MET A N 1
ATOM 684 C CA . MET A 1 94 ? 26.291 -6.892 -40.134 1.00 96.25 94 MET A CA 1
ATOM 685 C C . MET A 1 94 ? 25.157 -7.861 -39.797 1.00 96.25 94 MET A C 1
ATOM 687 O O . MET A 1 94 ? 23.982 -7.555 -40.015 1.00 96.25 94 MET A O 1
ATOM 691 N N . ASN A 1 95 ? 25.504 -9.023 -39.250 1.00 97.75 95 ASN A N 1
ATOM 692 C CA . ASN A 1 95 ? 24.517 -9.942 -38.690 1.00 97.75 95 ASN A CA 1
ATOM 693 C C . ASN A 1 95 ? 23.986 -9.378 -37.368 1.00 97.75 95 ASN A C 1
ATOM 695 O O . ASN A 1 95 ? 24.738 -8.770 -36.604 1.00 97.75 95 ASN A O 1
ATOM 699 N N . ILE A 1 96 ? 22.708 -9.608 -37.093 1.00 97.81 96 ILE A N 1
ATOM 700 C CA . ILE A 1 96 ? 22.074 -9.293 -35.815 1.00 97.81 96 ILE A CA 1
ATOM 701 C C . ILE A 1 96 ? 21.856 -10.612 -35.087 1.00 97.81 96 ILE A C 1
ATOM 703 O O . ILE A 1 96 ? 21.198 -11.516 -35.611 1.00 97.81 96 ILE A O 1
ATOM 707 N N . TYR A 1 97 ? 22.433 -10.715 -33.896 1.00 98.12 97 TYR A N 1
ATOM 708 C CA . TYR A 1 97 ? 22.350 -11.897 -33.055 1.00 98.12 97 TYR A CA 1
ATOM 709 C C . TYR A 1 97 ? 21.366 -11.671 -31.922 1.00 98.12 97 TYR A C 1
ATOM 711 O O . TYR A 1 97 ? 21.420 -10.635 -31.266 1.00 98.12 97 TYR A O 1
ATOM 719 N N . ASP A 1 98 ? 20.521 -12.665 -31.689 1.00 95.75 98 ASP A N 1
ATOM 720 C CA . ASP A 1 98 ? 19.752 -12.845 -30.463 1.00 95.75 98 ASP A CA 1
ATOM 721 C C . ASP A 1 98 ? 20.608 -13.650 -29.490 1.00 95.75 98 ASP A C 1
ATOM 723 O O . ASP A 1 98 ? 21.080 -14.744 -29.829 1.00 95.75 98 ASP A O 1
ATOM 727 N N . ILE A 1 99 ? 20.906 -13.051 -28.341 1.00 97.94 99 ILE A N 1
ATOM 728 C CA . ILE A 1 99 ? 21.913 -13.522 -27.393 1.00 97.94 99 ILE A CA 1
ATOM 729 C C . ILE A 1 99 ? 21.243 -13.688 -26.037 1.00 97.94 99 ILE A C 1
ATOM 731 O O . ILE A 1 99 ? 20.593 -12.758 -25.569 1.00 97.94 99 ILE A O 1
ATOM 735 N N . ALA A 1 100 ? 21.439 -14.843 -25.399 1.00 96.62 100 ALA A N 1
ATOM 736 C CA . ALA A 1 100 ? 20.845 -15.150 -24.100 1.00 96.62 100 ALA A CA 1
ATOM 737 C C . ALA A 1 100 ? 21.874 -15.685 -23.096 1.00 96.62 100 ALA A C 1
ATOM 739 O O . ALA A 1 100 ? 22.842 -16.359 -23.473 1.00 96.62 100 ALA A O 1
ATOM 740 N N . PHE A 1 101 ? 21.626 -15.394 -21.822 1.00 96.94 101 PHE A N 1
ATOM 741 C CA . PHE A 1 101 ? 22.424 -15.801 -20.672 1.00 96.94 101 PHE A CA 1
ATOM 742 C C . PHE A 1 101 ? 21.533 -16.260 -19.522 1.00 96.94 101 PHE A C 1
ATOM 744 O O . PHE A 1 101 ? 20.559 -15.591 -19.188 1.00 96.94 101 PHE A O 1
ATOM 751 N N . THR A 1 102 ? 21.967 -17.311 -18.842 1.00 94.56 102 THR A N 1
ATOM 752 C CA . THR A 1 102 ? 21.546 -17.696 -17.500 1.00 94.56 102 THR A CA 1
ATOM 753 C C . THR A 1 102 ? 22.496 -17.039 -16.505 1.00 94.56 102 THR A C 1
ATOM 755 O O . THR A 1 102 ? 23.722 -17.166 -16.617 1.00 94.56 102 THR A O 1
ATOM 758 N N . LEU A 1 103 ? 21.961 -16.329 -15.515 1.00 92.88 103 LEU A N 1
ATOM 759 C CA . LEU A 1 103 ? 22.777 -15.693 -14.486 1.00 92.88 103 LEU A CA 1
ATOM 760 C C . LEU A 1 103 ? 23.329 -16.756 -13.513 1.00 92.88 103 LEU A C 1
ATOM 762 O O . LEU A 1 103 ? 22.565 -17.591 -13.030 1.00 92.88 103 LEU A O 1
ATOM 766 N N . PRO A 1 104 ? 24.637 -16.742 -13.171 1.00 91.25 104 PRO A N 1
ATOM 767 C CA . PRO A 1 104 ? 25.214 -17.698 -12.215 1.00 91.25 104 PRO A CA 1
ATOM 768 C C . PRO A 1 104 ? 24.568 -17.664 -10.826 1.00 91.25 104 PRO A C 1
ATOM 770 O O . PRO A 1 104 ? 24.482 -18.690 -10.153 1.00 91.25 104 PRO A O 1
ATOM 773 N N . THR A 1 105 ? 24.129 -16.475 -10.419 1.00 90.38 105 THR A N 1
ATOM 774 C CA . THR A 1 105 ? 23.319 -16.221 -9.229 1.00 90.38 105 THR A CA 1
ATOM 775 C C . THR A 1 105 ? 22.171 -15.336 -9.681 1.00 90.38 105 THR A C 1
ATOM 777 O O . THR A 1 105 ? 22.434 -14.321 -10.329 1.00 90.38 105 THR A O 1
ATOM 780 N N . ALA A 1 106 ? 20.930 -15.700 -9.366 1.00 88.38 106 ALA A N 1
ATOM 781 C CA . ALA A 1 106 ? 19.786 -14.861 -9.698 1.00 88.38 106 ALA A CA 1
ATOM 782 C C . ALA A 1 106 ? 19.906 -13.481 -9.026 1.00 88.38 106 ALA A C 1
ATOM 784 O O . ALA A 1 106 ? 20.428 -13.382 -7.913 1.00 88.38 106 ALA A O 1
ATOM 785 N N . ALA A 1 107 ? 19.469 -12.431 -9.719 1.00 89.12 107 ALA A N 1
ATOM 786 C CA . ALA A 1 107 ? 19.386 -11.090 -9.155 1.00 89.12 107 ALA A CA 1
ATOM 787 C C . ALA A 1 107 ? 17.988 -10.899 -8.566 1.00 89.12 107 ALA A C 1
ATOM 789 O O . ALA A 1 107 ? 17.008 -10.907 -9.302 1.00 89.12 107 ALA A O 1
ATOM 790 N N . GLU A 1 108 ? 17.899 -10.758 -7.249 1.00 92.25 108 GLU A N 1
ATOM 791 C CA . GLU A 1 108 ? 16.655 -10.419 -6.560 1.00 92.25 108 GLU A CA 1
ATOM 792 C C . GLU A 1 108 ? 16.551 -8.897 -6.461 1.00 92.25 108 GLU A C 1
ATOM 794 O O . GLU A 1 108 ? 17.423 -8.253 -5.867 1.00 92.25 108 GLU A O 1
ATOM 799 N N . LEU A 1 109 ? 15.533 -8.340 -7.110 1.00 86.56 109 LEU A N 1
ATOM 800 C CA . LEU A 1 109 ? 15.261 -6.912 -7.207 1.00 86.56 109 LEU A CA 1
ATOM 801 C C . LEU A 1 109 ? 13.845 -6.669 -6.683 1.00 86.56 109 LEU A C 1
ATOM 803 O O . LEU A 1 109 ? 12.889 -7.222 -7.223 1.00 86.56 109 LEU A O 1
ATOM 807 N N . THR A 1 110 ? 13.714 -5.877 -5.627 1.00 85.00 110 THR A N 1
ATOM 808 C CA . THR A 1 110 ? 12.414 -5.435 -5.096 1.00 85.00 110 THR A CA 1
ATOM 809 C C . THR A 1 110 ? 11.883 -4.260 -5.910 1.00 85.00 110 THR A C 1
ATOM 811 O O . THR A 1 110 ? 12.592 -3.770 -6.786 1.00 85.00 110 THR A O 1
ATOM 814 N N . GLU A 1 111 ? 10.689 -3.766 -5.590 1.00 81.88 111 GLU A N 1
ATOM 815 C CA . GLU A 1 111 ? 10.136 -2.518 -6.127 1.00 81.88 111 GLU A CA 1
ATOM 816 C C . GLU A 1 111 ? 11.193 -1.412 -6.272 1.00 81.88 111 GLU A C 1
ATOM 818 O O . GLU A 1 111 ? 12.043 -1.204 -5.396 1.00 81.88 111 GLU A O 1
ATOM 823 N N . GLY A 1 112 ? 11.123 -0.702 -7.398 1.00 77.81 112 GLY A N 1
ATOM 824 C CA . GLY A 1 112 ? 11.934 0.476 -7.663 1.00 77.81 112 GLY A CA 1
ATOM 825 C C . GLY A 1 112 ? 12.514 0.508 -9.070 1.00 77.81 112 GLY A C 1
ATOM 826 O O . GLY A 1 112 ? 12.293 -0.372 -9.905 1.00 77.81 112 GLY A O 1
ATOM 827 N N . VAL A 1 113 ? 13.295 1.555 -9.325 1.00 88.00 113 VAL A N 1
ATOM 828 C CA . VAL A 1 113 ? 13.947 1.786 -10.614 1.00 88.00 113 VAL A CA 1
ATOM 829 C C . VAL A 1 113 ? 15.386 1.292 -10.558 1.00 88.00 113 VAL A C 1
ATOM 831 O O . VAL A 1 113 ? 16.154 1.631 -9.651 1.00 88.00 113 VAL A O 1
ATOM 834 N N . TYR A 1 114 ? 15.763 0.510 -11.561 1.00 96.12 114 TYR A N 1
ATOM 835 C CA . TYR A 1 114 ? 17.082 -0.091 -11.689 1.00 96.12 114 TYR A CA 1
ATOM 836 C C . TYR A 1 114 ? 17.648 0.149 -13.076 1.00 96.12 114 TYR A C 1
ATOM 838 O O . TYR A 1 114 ? 16.931 0.484 -14.011 1.00 96.12 114 TYR A O 1
ATOM 846 N N . TRP A 1 115 ? 18.952 -0.069 -13.214 1.00 98.12 115 TRP A N 1
ATOM 847 C CA . TRP A 1 115 ? 19.656 0.028 -14.482 1.00 98.12 115 TRP A CA 1
ATOM 848 C C . TRP A 1 115 ? 20.315 -1.294 -14.840 1.00 98.12 115 TRP A C 1
ATOM 850 O O . TRP A 1 115 ? 21.143 -1.808 -14.082 1.00 98.12 115 TRP A O 1
ATOM 860 N N . PHE A 1 116 ? 19.988 -1.816 -16.019 1.00 98.12 116 PHE A N 1
ATOM 861 C CA . PHE A 1 116 ? 20.618 -2.992 -16.599 1.00 98.12 116 PHE A CA 1
ATOM 862 C C . PHE A 1 116 ? 21.800 -2.571 -17.472 1.00 98.12 116 PHE A C 1
ATOM 864 O O . PHE A 1 116 ? 21.623 -1.866 -18.464 1.00 98.12 116 PHE A O 1
ATOM 871 N N . ALA A 1 117 ? 23.008 -3.007 -17.110 1.00 97.94 117 ALA A N 1
ATOM 872 C CA . ALA A 1 117 ? 24.246 -2.591 -17.753 1.00 97.94 117 ALA A CA 1
ATOM 873 C C . ALA A 1 117 ? 25.002 -3.740 -18.431 1.00 97.94 117 ALA A C 1
ATOM 875 O O . ALA A 1 117 ? 25.096 -4.845 -17.893 1.00 97.94 117 ALA A O 1
ATOM 876 N N . LEU A 1 118 ? 25.615 -3.449 -19.582 1.00 97.94 118 LEU A N 1
ATOM 877 C CA . LEU A 1 118 ? 26.322 -4.414 -20.419 1.00 97.94 118 LEU A CA 1
ATOM 878 C C . LEU A 1 118 ? 27.605 -3.840 -21.044 1.00 97.94 118 LEU A C 1
ATOM 880 O O . LEU A 1 118 ? 27.620 -2.763 -21.648 1.00 97.94 118 LEU A O 1
ATOM 884 N N . GLN A 1 119 ? 28.680 -4.621 -20.949 1.00 97.75 119 GLN A N 1
ATOM 885 C CA . GLN A 1 119 ? 29.921 -4.475 -21.706 1.00 97.75 119 GLN A CA 1
ATOM 886 C C . GLN A 1 119 ? 30.358 -5.850 -22.226 1.00 97.75 119 GLN A C 1
ATOM 888 O O . GLN A 1 119 ? 30.183 -6.870 -21.557 1.00 97.75 119 GLN A O 1
ATOM 893 N N . THR A 1 120 ? 30.927 -5.899 -23.428 1.00 98.06 120 THR A N 1
ATOM 894 C CA . THR A 1 120 ? 31.173 -7.146 -24.167 1.00 98.06 120 THR A CA 1
ATOM 895 C C . THR A 1 120 ? 32.601 -7.245 -24.685 1.00 98.06 120 THR A C 1
ATOM 897 O O . THR A 1 120 ? 33.298 -6.250 -24.821 1.00 98.06 120 THR A O 1
ATOM 900 N N . THR A 1 121 ? 33.039 -8.435 -25.083 1.00 97.88 121 THR A N 1
ATOM 901 C CA . THR A 1 121 ? 34.273 -8.610 -25.866 1.00 97.88 121 THR A CA 1
ATOM 902 C C . THR A 1 121 ? 33.969 -8.961 -27.317 1.00 97.88 121 THR A C 1
ATOM 904 O O . THR A 1 121 ? 32.898 -9.476 -27.639 1.00 97.88 121 THR A O 1
ATOM 907 N N . VAL A 1 122 ? 34.934 -8.689 -28.199 1.00 96.81 122 VAL A N 1
ATOM 908 C CA . VAL A 1 122 ? 34.837 -8.986 -29.633 1.00 96.81 122 VAL A CA 1
ATOM 909 C C . VAL A 1 122 ? 34.589 -10.482 -29.848 1.00 96.81 122 VAL A C 1
ATOM 911 O O . VAL A 1 122 ? 35.346 -11.319 -29.352 1.00 96.81 122 VAL A O 1
ATOM 914 N N . GLY A 1 123 ? 33.529 -10.805 -30.590 1.00 95.69 123 GLY A N 1
ATOM 915 C CA . GLY A 1 123 ? 33.215 -12.168 -31.007 1.00 95.69 123 GLY A CA 1
ATOM 916 C C . GLY A 1 123 ? 33.977 -12.624 -32.251 1.00 95.69 123 GLY A C 1
ATOM 917 O O . GLY A 1 123 ? 34.933 -12.002 -32.717 1.00 95.69 123 GLY A O 1
ATOM 918 N N . THR A 1 124 ? 33.536 -13.741 -32.820 1.00 95.25 124 THR A N 1
ATOM 919 C CA . THR A 1 124 ? 34.174 -14.363 -33.994 1.00 95.25 124 THR A CA 1
ATOM 920 C C . THR A 1 124 ? 33.991 -13.579 -35.291 1.00 95.25 124 THR A C 1
ATOM 922 O O . THR A 1 124 ? 34.789 -13.753 -36.208 1.00 95.25 124 THR A O 1
ATOM 925 N N . ASP A 1 125 ? 32.990 -12.701 -35.363 1.00 93.50 125 ASP A N 1
ATOM 926 C CA . ASP A 1 125 ? 32.789 -11.771 -36.478 1.00 93.50 125 ASP A CA 1
ATOM 927 C C . ASP A 1 125 ? 33.904 -10.713 -36.547 1.00 93.50 125 ASP A C 1
ATOM 929 O O . ASP A 1 125 ? 34.075 -10.054 -37.572 1.00 93.50 125 ASP A O 1
ATOM 933 N N . ASN A 1 126 ? 34.702 -10.580 -35.477 1.00 93.75 126 ASN A N 1
ATOM 934 C CA . ASN A 1 126 ? 35.876 -9.714 -35.399 1.00 93.75 126 ASN A CA 1
ATOM 935 C C . ASN A 1 126 ? 35.571 -8.245 -35.764 1.00 93.75 126 ASN A C 1
ATOM 937 O O . ASN A 1 126 ? 36.344 -7.582 -36.461 1.00 93.75 126 ASN A O 1
ATOM 941 N N . ALA A 1 127 ? 34.422 -7.753 -35.296 1.00 95.00 127 ALA A N 1
ATOM 942 C CA . ALA A 1 127 ? 33.890 -6.424 -35.575 1.00 95.00 127 ALA A CA 1
ATOM 943 C C . ALA A 1 127 ? 33.360 -5.741 -34.299 1.00 95.00 127 ALA A C 1
ATOM 945 O O . ALA A 1 127 ? 33.206 -6.365 -33.248 1.00 95.00 127 ALA A O 1
ATOM 946 N N . THR A 1 128 ? 33.096 -4.434 -34.386 1.00 96.06 128 THR A N 1
ATOM 947 C CA . THR A 1 128 ? 32.500 -3.652 -33.291 1.00 96.06 128 THR A CA 1
ATOM 948 C C . THR A 1 128 ? 31.098 -4.161 -32.967 1.00 96.06 128 THR A C 1
ATOM 950 O O . THR A 1 128 ? 30.303 -4.391 -33.876 1.00 96.06 128 THR A O 1
ATOM 953 N N . ASN A 1 129 ? 30.788 -4.300 -31.681 1.00 96.38 129 ASN A N 1
ATOM 954 C CA . ASN A 1 129 ? 29.469 -4.696 -31.219 1.00 96.38 129 ASN A CA 1
ATOM 955 C C . ASN A 1 129 ? 28.624 -3.448 -30.955 1.00 96.38 129 ASN A C 1
ATOM 957 O O . ASN A 1 129 ? 29.093 -2.471 -30.357 1.00 96.38 129 ASN A O 1
ATOM 961 N N . TYR A 1 130 ? 27.383 -3.489 -31.438 1.00 96.00 130 TYR A N 1
ATOM 962 C CA . TYR A 1 130 ? 26.399 -2.435 -31.214 1.00 96.00 130 TYR A CA 1
ATOM 963 C C . TYR A 1 130 ? 25.141 -3.048 -30.612 1.00 96.00 130 TYR A C 1
ATOM 965 O O . TYR A 1 130 ? 24.542 -3.938 -31.219 1.00 96.00 130 TYR A O 1
ATOM 973 N N . TRP A 1 131 ? 24.735 -2.565 -29.443 1.00 96.44 131 TRP A N 1
ATOM 974 C CA . TRP A 1 131 ? 23.477 -2.947 -28.816 1.00 96.44 131 TRP A CA 1
ATOM 975 C C . TRP A 1 131 ? 22.328 -2.317 -29.591 1.00 96.44 131 TRP A C 1
ATOM 977 O O . TRP A 1 131 ? 22.322 -1.115 -29.860 1.00 96.44 131 TRP A O 1
ATOM 987 N N . THR A 1 132 ? 21.381 -3.144 -30.009 1.00 94.75 132 THR A N 1
ATOM 988 C CA . THR A 1 132 ? 20.156 -2.687 -30.665 1.00 94.75 132 THR A CA 1
ATOM 989 C C . THR A 1 132 ? 19.375 -1.700 -29.794 1.00 94.75 132 THR A C 1
ATOM 991 O O . THR A 1 132 ? 19.241 -1.890 -28.585 1.00 94.75 132 THR A O 1
ATOM 994 N N . ILE A 1 133 ? 18.854 -0.649 -30.430 1.00 90.81 133 ILE A N 1
ATOM 995 C CA . ILE A 1 133 ? 18.087 0.413 -29.765 1.00 90.81 133 ILE A CA 1
ATOM 996 C C . ILE A 1 133 ? 16.593 0.306 -30.070 1.00 90.81 133 ILE A C 1
ATOM 998 O O . ILE A 1 133 ? 16.205 -0.127 -31.159 1.00 90.81 133 ILE A O 1
ATOM 1002 N N . THR A 1 134 ? 15.761 0.771 -29.147 1.00 83.81 134 THR A N 1
ATOM 1003 C CA . THR A 1 134 ? 14.301 0.791 -29.239 1.00 83.81 134 THR A CA 1
ATOM 1004 C C . THR A 1 134 ? 13.729 2.149 -28.816 1.00 83.81 134 THR A C 1
ATOM 1006 O O . THR A 1 134 ? 14.364 2.927 -28.107 1.00 83.81 134 THR A O 1
ATOM 1009 N N . GLY A 1 135 ? 12.526 2.462 -29.307 1.00 78.00 135 GLY A N 1
ATOM 1010 C CA . GLY A 1 135 ? 11.766 3.654 -28.909 1.00 78.00 135 GLY A CA 1
ATOM 1011 C C . GLY A 1 135 ? 10.951 3.462 -27.629 1.00 78.00 135 GLY A C 1
ATOM 1012 O O . GLY A 1 135 ? 10.265 4.387 -27.209 1.00 78.00 135 GLY A O 1
ATOM 1013 N N . SER A 1 136 ? 10.996 2.264 -27.051 1.00 75.12 136 SER A N 1
ATOM 1014 C CA . SER A 1 136 ? 10.332 1.901 -25.804 1.00 75.12 136 SER A CA 1
ATOM 1015 C C . SER A 1 136 ? 11.370 1.780 -24.695 1.00 75.12 136 SER A C 1
ATOM 1017 O O . SER A 1 136 ? 12.418 1.190 -24.915 1.00 75.12 136 SER A O 1
ATOM 1019 N N . GLY A 1 137 ? 11.077 2.297 -23.513 1.00 74.38 137 GLY A N 1
ATOM 1020 C CA . GLY A 1 137 ? 11.810 1.987 -22.289 1.00 74.38 137 GLY A CA 1
ATOM 1021 C C . GLY A 1 137 ? 11.221 2.759 -21.118 1.00 74.38 137 GLY A C 1
ATOM 1022 O O . GLY A 1 137 ? 10.101 3.269 -21.242 1.00 74.38 137 GLY A O 1
ATOM 1023 N N . PHE A 1 138 ? 11.952 2.818 -20.013 1.00 74.88 138 PHE A N 1
ATOM 1024 C CA . PHE A 1 138 ? 11.523 3.504 -18.803 1.00 74.88 138 PHE A CA 1
ATOM 1025 C C . PHE A 1 138 ? 12.123 4.926 -18.743 1.00 74.88 138 PHE A C 1
ATOM 1027 O O . PHE A 1 138 ? 12.663 5.401 -19.737 1.00 74.88 138 PHE A O 1
ATOM 1034 N N . GLY A 1 139 ? 11.854 5.677 -17.672 1.00 79.38 139 GLY A N 1
ATOM 1035 C CA . GLY A 1 139 ? 11.887 7.143 -17.588 1.00 79.38 139 GLY A CA 1
ATOM 1036 C C . GLY A 1 139 ? 13.005 7.916 -18.311 1.00 79.38 139 GLY A C 1
ATOM 1037 O O . GLY A 1 139 ? 12.740 9.032 -18.771 1.00 79.38 139 GLY A O 1
ATOM 1038 N N . GLN A 1 140 ? 14.226 7.388 -18.419 1.00 82.50 140 GLN A N 1
ATOM 1039 C CA . GLN A 1 140 ? 15.376 8.067 -19.022 1.00 82.50 140 GLN A CA 1
ATOM 1040 C C . GLN A 1 140 ? 15.910 7.352 -20.269 1.00 82.50 140 GLN A C 1
ATOM 1042 O O . GLN A 1 140 ? 15.904 6.134 -20.337 1.00 82.50 140 GLN A O 1
ATOM 1047 N N . PRO A 1 141 ? 16.485 8.085 -21.245 1.00 87.38 141 PRO A N 1
ATOM 1048 C CA . PRO A 1 141 ? 17.237 7.449 -22.314 1.00 87.38 141 PRO A CA 1
ATOM 1049 C C . PRO A 1 141 ? 18.446 6.672 -21.786 1.00 87.38 141 PRO A C 1
ATOM 1051 O O . PRO A 1 141 ? 19.182 7.191 -20.934 1.00 87.38 141 PRO A O 1
ATOM 1054 N N . GLY A 1 142 ? 18.737 5.532 -22.415 1.00 92.06 142 GLY A N 1
ATOM 1055 C CA . GLY A 1 142 ? 19.937 4.742 -22.151 1.00 92.06 142 GLY A CA 1
ATOM 1056 C C . GLY A 1 142 ? 21.223 5.575 -22.056 1.00 92.06 142 GLY A C 1
ATOM 1057 O O . GLY A 1 142 ? 21.440 6.562 -22.773 1.00 92.06 142 GLY A O 1
ATOM 1058 N N . LYS A 1 143 ? 22.116 5.172 -21.154 1.00 96.31 143 LYS A N 1
ATOM 1059 C CA . LYS A 1 143 ? 23.353 5.878 -20.802 1.00 96.31 143 LYS A CA 1
ATOM 1060 C C . LYS A 1 143 ? 24.583 5.026 -21.061 1.00 96.31 143 LYS A C 1
ATOM 1062 O O . LYS A 1 143 ? 24.507 3.821 -21.286 1.00 96.31 143 LYS A O 1
ATOM 1067 N N . TYR A 1 144 ? 25.745 5.666 -21.034 1.00 96.69 144 TYR A N 1
ATOM 1068 C CA . TYR A 1 144 ? 27.026 4.979 -21.067 1.00 96.69 144 TYR A CA 1
ATOM 1069 C C . TYR A 1 144 ? 28.056 5.642 -20.161 1.00 96.69 144 TYR A C 1
ATOM 1071 O O . TYR A 1 144 ? 27.977 6.833 -19.856 1.00 96.69 144 TYR A O 1
ATOM 1079 N N . THR A 1 145 ? 29.064 4.866 -19.783 1.00 96.44 145 THR A N 1
ATOM 1080 C CA . THR A 1 145 ? 30.228 5.326 -19.030 1.00 96.44 145 THR A CA 1
ATOM 1081 C C . THR A 1 145 ? 31.522 4.848 -19.690 1.00 96.44 145 THR A C 1
ATOM 1083 O O . THR A 1 145 ? 31.594 3.756 -20.266 1.00 96.44 145 THR A O 1
ATOM 1086 N N . ALA A 1 146 ? 32.552 5.693 -19.619 1.00 94.94 146 ALA A N 1
ATOM 1087 C CA . ALA A 1 146 ? 33.917 5.391 -20.054 1.00 94.94 146 ALA A CA 1
ATOM 1088 C C . ALA A 1 146 ? 34.898 5.246 -18.875 1.00 94.94 146 ALA A C 1
ATOM 1090 O O . ALA A 1 146 ? 36.052 4.874 -19.082 1.00 94.94 146 ALA A O 1
ATOM 1091 N N . ASP A 1 147 ? 34.457 5.552 -17.652 1.00 91.81 147 ASP A N 1
ATOM 1092 C CA . ASP A 1 147 ? 35.279 5.600 -16.438 1.00 91.81 147 ASP A CA 1
ATOM 1093 C C . ASP A 1 147 ? 34.838 4.577 -15.378 1.00 91.81 147 ASP A C 1
ATOM 1095 O O . ASP A 1 147 ? 35.204 4.682 -14.211 1.00 91.81 147 ASP A O 1
ATOM 1099 N N . GLY A 1 148 ? 34.095 3.550 -15.802 1.00 85.06 148 GLY A N 1
ATOM 1100 C CA . GLY A 1 148 ? 33.688 2.441 -14.939 1.00 85.06 148 GLY A CA 1
ATOM 1101 C C . GLY A 1 148 ? 32.516 2.769 -14.015 1.00 85.06 148 GLY A C 1
ATOM 1102 O O . GLY A 1 148 ? 32.393 2.140 -12.970 1.00 85.06 148 GLY A O 1
ATOM 1103 N N . GLY A 1 149 ? 31.666 3.728 -14.393 1.00 88.62 149 GLY A N 1
ATOM 1104 C CA . GLY A 1 149 ? 30.460 4.099 -13.646 1.00 88.62 149 GLY A CA 1
ATOM 1105 C C . GLY A 1 149 ? 30.645 5.283 -12.699 1.00 88.62 149 GLY A C 1
ATOM 1106 O O . GLY A 1 149 ? 29.741 5.569 -11.922 1.00 88.62 149 GLY A O 1
ATOM 1107 N N . VAL A 1 150 ? 31.783 5.988 -12.766 1.00 87.31 150 VAL A N 1
ATOM 1108 C CA . VAL A 1 150 ? 31.992 7.230 -11.999 1.00 87.31 150 VAL A CA 1
ATOM 1109 C C . VAL A 1 150 ? 31.154 8.360 -12.594 1.00 87.31 150 VAL A C 1
ATOM 1111 O O . VAL A 1 150 ? 30.565 9.147 -11.856 1.00 87.31 150 VAL A O 1
ATOM 1114 N N . THR A 1 151 ? 31.068 8.430 -13.924 1.00 93.06 151 THR A N 1
ATOM 1115 C CA . THR A 1 151 ? 30.180 9.352 -14.634 1.00 93.06 151 THR A CA 1
ATOM 1116 C C . THR A 1 151 ? 29.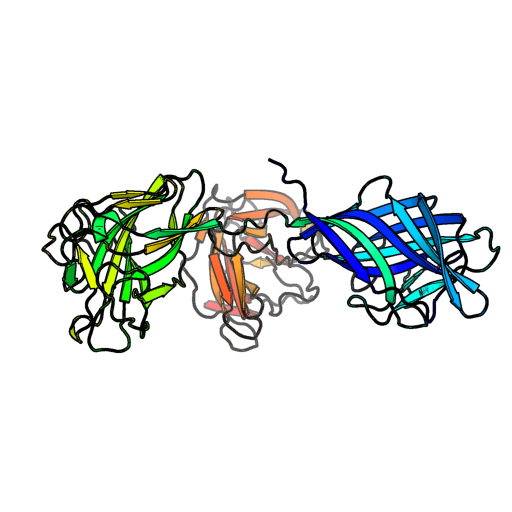361 8.636 -15.701 1.00 93.06 151 THR A C 1
ATOM 1118 O O . THR A 1 151 ? 29.858 7.759 -16.415 1.00 93.06 151 THR A O 1
ATOM 1121 N N . TRP A 1 152 ? 28.096 9.045 -15.826 1.00 96.31 152 TRP A N 1
ATOM 1122 C CA . TRP A 1 152 ? 27.156 8.538 -16.821 1.00 96.31 152 TRP A CA 1
ATOM 1123 C C . TRP A 1 152 ? 26.759 9.640 -17.793 1.00 96.31 152 TRP A C 1
ATOM 1125 O O . TRP A 1 152 ? 26.391 10.747 -17.405 1.00 96.31 152 TRP A O 1
ATOM 1135 N N . VAL A 1 153 ? 26.829 9.323 -19.081 1.00 95.69 153 VAL A N 1
ATOM 1136 C CA . VAL A 1 153 ? 26.487 10.232 -20.172 1.00 95.69 153 VAL A CA 1
ATOM 1137 C C . VAL A 1 153 ? 25.309 9.649 -20.932 1.00 95.69 153 VAL A C 1
ATOM 1139 O O . VAL A 1 153 ? 25.315 8.472 -21.290 1.00 95.69 153 VAL A O 1
ATOM 1142 N N . THR A 1 154 ? 24.298 10.472 -21.203 1.00 92.50 154 THR A N 1
ATOM 1143 C CA . THR A 1 154 ? 23.174 10.077 -22.054 1.00 92.50 154 THR A CA 1
ATOM 1144 C C . THR A 1 154 ? 23.679 9.650 -23.428 1.00 92.50 154 THR A C 1
ATOM 1146 O O . THR A 1 154 ? 24.474 10.347 -24.064 1.00 92.50 154 THR A O 1
ATOM 1149 N N . ASN A 1 155 ? 23.215 8.496 -23.900 1.00 84.69 155 ASN A N 1
ATOM 1150 C CA . ASN A 1 155 ? 23.571 7.981 -25.210 1.00 84.69 155 ASN A CA 1
ATOM 1151 C C . ASN A 1 155 ? 23.207 8.994 -26.304 1.00 84.69 155 ASN A C 1
ATOM 1153 O O . ASN A 1 155 ? 22.110 9.548 -26.332 1.00 84.69 155 ASN A O 1
ATOM 1157 N N . SER A 1 156 ? 24.123 9.182 -27.254 1.00 76.12 156 SER A N 1
ATOM 1158 C CA . SER A 1 156 ? 23.991 10.143 -28.358 1.00 76.12 156 SER A CA 1
ATOM 1159 C C . SER A 1 156 ? 22.750 9.950 -29.237 1.00 76.12 156 SER A C 1
ATOM 1161 O O . SER A 1 156 ? 22.331 10.886 -29.912 1.00 76.12 156 SER A O 1
ATOM 1163 N N . SER A 1 157 ? 22.170 8.747 -29.238 1.00 76.38 157 SER A N 1
ATOM 1164 C CA . SER A 1 157 ? 20.940 8.458 -29.977 1.00 76.38 157 SER A CA 1
ATOM 1165 C C . SER A 1 157 ? 19.665 8.863 -29.226 1.00 76.38 157 SER A C 1
ATOM 1167 O O . SER A 1 157 ? 18.615 8.958 -29.851 1.00 76.38 157 SER A O 1
ATOM 1169 N N . SER A 1 158 ? 19.753 9.094 -27.909 1.00 81.75 158 SER A N 1
ATOM 1170 C CA . SER A 1 158 ? 18.621 9.334 -26.999 1.00 81.75 158 SER A CA 1
ATOM 1171 C C . SER A 1 158 ? 17.534 8.247 -27.021 1.00 81.75 158 SER A C 1
ATOM 1173 O O . SER A 1 158 ? 16.428 8.484 -26.547 1.00 81.75 158 SER A O 1
ATOM 1175 N N . PHE A 1 159 ? 17.849 7.069 -27.563 1.00 83.31 159 PHE A N 1
ATOM 1176 C CA . PHE A 1 159 ? 17.013 5.875 -27.517 1.00 83.31 159 PHE A CA 1
ATOM 1177 C C . PHE A 1 159 ? 17.466 4.924 -26.409 1.00 83.31 159 PHE A C 1
ATOM 1179 O O . PHE A 1 159 ? 18.642 4.919 -26.026 1.00 83.31 159 PHE A O 1
ATOM 1186 N N . ASN A 1 160 ? 16.522 4.079 -26.010 1.00 90.31 160 ASN A N 1
ATOM 1187 C CA . ASN A 1 160 ? 16.677 2.974 -25.071 1.00 90.31 160 ASN A CA 1
ATOM 1188 C C . ASN A 1 160 ? 17.248 1.735 -25.770 1.00 90.31 160 ASN A C 1
ATOM 1190 O O . ASN A 1 160 ? 17.292 1.665 -27.003 1.00 90.31 160 ASN A O 1
ATOM 1194 N N . PHE A 1 161 ? 17.733 0.771 -25.002 1.00 92.75 161 PHE A N 1
ATOM 1195 C CA . PHE A 1 161 ? 18.297 -0.490 -25.463 1.00 92.75 161 PHE A CA 1
ATOM 1196 C C . PHE A 1 161 ? 17.254 -1.594 -25.421 1.00 92.75 161 PHE A C 1
ATOM 1198 O O . PHE A 1 161 ? 16.381 -1.624 -24.564 1.00 92.75 161 PHE A O 1
ATOM 1205 N N . SER A 1 162 ? 17.326 -2.518 -26.379 1.00 88.94 162 SER A N 1
ATOM 1206 C CA . SER A 1 162 ? 16.392 -3.641 -26.392 1.00 88.94 162 SER A CA 1
ATOM 1207 C C . SER A 1 162 ? 16.947 -4.838 -25.631 1.00 88.94 162 SER A C 1
ATOM 1209 O O . SER A 1 162 ? 18.050 -5.319 -25.925 1.00 88.94 162 SER A O 1
ATOM 1211 N N . PHE A 1 163 ? 16.177 -5.323 -24.665 1.00 94.88 163 PHE A N 1
ATOM 1212 C CA . PHE A 1 163 ? 16.507 -6.474 -23.837 1.00 94.88 163 PHE A CA 1
ATOM 1213 C C . PHE A 1 163 ? 15.245 -7.083 -23.227 1.00 94.88 163 PHE A C 1
ATOM 1215 O O . PHE A 1 163 ? 14.203 -6.431 -23.148 1.00 94.88 163 PHE A O 1
ATOM 1222 N N . THR A 1 164 ? 15.381 -8.323 -22.777 1.00 93.06 164 THR A N 1
ATOM 1223 C CA . THR A 1 164 ? 14.420 -9.007 -21.923 1.00 93.06 164 THR A CA 1
ATOM 1224 C C . THR A 1 164 ? 15.139 -9.504 -20.676 1.00 93.06 164 THR A C 1
ATOM 1226 O O . THR A 1 164 ? 16.227 -10.081 -20.765 1.00 93.06 164 THR A O 1
ATOM 1229 N N . LEU A 1 165 ? 14.543 -9.255 -19.515 1.00 93.56 165 LEU A N 1
ATOM 1230 C CA . LEU A 1 165 ? 14.913 -9.870 -18.244 1.00 93.56 165 LEU A CA 1
ATOM 1231 C C . LEU A 1 165 ? 13.838 -10.902 -17.921 1.00 93.56 165 LEU A C 1
ATOM 1233 O O . LEU A 1 165 ? 12.677 -10.529 -17.799 1.00 93.56 165 LEU A O 1
ATOM 1237 N N . ASP A 1 166 ? 14.209 -12.169 -17.776 1.00 86.75 166 ASP A N 1
ATOM 1238 C CA . ASP A 1 166 ? 13.282 -13.250 -17.444 1.00 86.75 166 ASP A CA 1
ATOM 1239 C C . ASP A 1 166 ? 13.561 -13.759 -16.028 1.00 86.75 166 ASP A C 1
ATOM 1241 O O . ASP A 1 166 ? 14.708 -14.013 -15.629 1.00 86.75 166 ASP A O 1
ATOM 1245 N N . GLY A 1 167 ? 12.500 -13.962 -15.259 1.00 87.00 167 GLY A N 1
ATOM 1246 C CA . GLY A 1 167 ? 12.611 -14.362 -13.869 1.00 87.00 167 GLY A CA 1
ATOM 1247 C C . GLY A 1 167 ? 11.342 -14.980 -13.314 1.00 87.00 167 GLY A C 1
ATOM 1248 O O . GLY A 1 167 ? 10.423 -15.363 -14.039 1.00 87.00 167 GLY A O 1
ATOM 1249 N N . THR A 1 168 ? 11.320 -15.078 -11.994 1.00 82.62 168 THR A N 1
ATOM 1250 C CA . THR A 1 168 ? 10.095 -15.285 -11.229 1.00 82.62 168 THR A CA 1
ATOM 1251 C C . THR A 1 168 ? 9.772 -13.997 -10.501 1.00 82.62 168 THR A C 1
ATOM 1253 O O . THR A 1 168 ? 10.651 -13.413 -9.871 1.00 82.62 168 THR A O 1
ATOM 1256 N N . CYS A 1 169 ? 8.529 -13.557 -10.588 1.00 75.88 169 CYS A N 1
ATOM 1257 C CA . CYS A 1 169 ? 8.014 -12.472 -9.784 1.00 75.88 169 CYS A CA 1
ATOM 1258 C C . CYS A 1 169 ? 7.296 -13.090 -8.599 1.00 75.88 169 CYS A C 1
ATOM 1260 O O . CYS A 1 169 ? 6.329 -13.840 -8.735 1.00 75.88 169 CYS A O 1
ATOM 1262 N N . GLU A 1 170 ? 7.799 -12.765 -7.426 1.00 66.31 170 GLU A N 1
ATOM 1263 C CA . GLU A 1 170 ? 7.064 -12.884 -6.190 1.00 66.31 170 GLU A CA 1
ATOM 1264 C C . GLU A 1 170 ? 6.537 -11.492 -5.927 1.00 66.31 170 GLU A C 1
ATOM 1266 O O . GLU A 1 170 ? 7.292 -10.592 -5.585 1.00 66.31 170 GLU A O 1
ATOM 1271 N N . THR A 1 171 ? 5.242 -11.274 -6.100 1.00 47.84 171 THR A N 1
ATOM 1272 C CA . THR A 1 171 ? 4.626 -10.171 -5.367 1.00 47.84 171 THR A CA 1
ATOM 1273 C C . THR A 1 171 ? 4.960 -10.431 -3.901 1.00 47.84 171 THR A C 1
ATOM 1275 O O . THR A 1 171 ? 4.715 -11.546 -3.431 1.00 47.84 171 THR A O 1
ATOM 1278 N N . SER A 1 172 ? 5.613 -9.487 -3.218 1.00 40.91 172 SER A N 1
ATOM 1279 C CA . SER A 1 172 ? 5.959 -9.604 -1.801 1.00 40.91 172 SER A CA 1
ATOM 1280 C C . SER A 1 172 ? 4.658 -9.768 -1.041 1.00 40.91 172 SER A C 1
ATOM 1282 O O . SER A 1 172 ? 4.032 -8.771 -0.723 1.00 40.91 172 SER A O 1
ATOM 1284 N N . GLY A 1 173 ? 4.224 -11.021 -0.873 1.00 33.00 173 GLY A N 1
ATOM 1285 C CA . GLY A 1 173 ? 2.907 -11.438 -0.411 1.00 33.00 173 GLY A CA 1
ATOM 1286 C C . GLY A 1 173 ? 1.882 -10.318 -0.319 1.00 33.00 173 GLY A C 1
ATOM 1287 O O . GLY A 1 173 ? 1.408 -10.040 0.774 1.00 33.00 173 GLY A O 1
ATOM 1288 N N . GLY A 1 174 ? 1.512 -9.725 -1.459 1.00 30.34 174 GLY A N 1
ATOM 1289 C CA . GLY A 1 174 ? 0.216 -9.094 -1.598 1.00 30.34 174 GLY A CA 1
ATOM 1290 C C . GLY A 1 174 ? -0.767 -10.242 -1.499 1.00 30.34 174 GLY A C 1
ATOM 1291 O O . GLY A 1 174 ? -1.112 -10.859 -2.508 1.00 30.34 174 GLY A O 1
ATOM 1292 N N . GLY A 1 175 ? -1.107 -10.629 -0.268 1.00 32.53 175 GLY A N 1
ATOM 1293 C CA . GLY A 1 175 ? -2.230 -11.501 -0.020 1.00 32.53 175 GLY A CA 1
ATOM 1294 C C . GLY A 1 175 ? -3.384 -10.843 -0.742 1.00 32.53 175 GLY A C 1
ATOM 1295 O O . GLY A 1 175 ? -3.839 -9.779 -0.332 1.00 32.53 175 GLY A O 1
ATOM 1296 N N . GLY A 1 176 ? -3.823 -11.429 -1.858 1.00 35.22 176 GLY A N 1
ATOM 1297 C CA . GLY A 1 176 ? -5.164 -11.148 -2.320 1.00 35.22 176 GLY A CA 1
ATOM 1298 C C . GLY A 1 176 ? -6.021 -11.362 -1.088 1.00 35.22 176 GLY A C 1
ATOM 1299 O O . GLY A 1 176 ? -5.977 -12.454 -0.520 1.00 35.22 176 GLY A O 1
ATOM 1300 N N . GLN A 1 177 ? -6.667 -10.300 -0.604 1.00 45.75 177 GLN A N 1
ATOM 1301 C CA . GLN A 1 177 ? -7.670 -10.443 0.427 1.00 45.75 177 GLN A CA 1
ATOM 1302 C C . GLN A 1 177 ? -8.573 -11.578 -0.063 1.00 45.75 177 GLN A C 1
ATOM 1304 O O . GLN A 1 177 ? -9.202 -11.438 -1.117 1.00 45.75 177 GLN A O 1
ATOM 1309 N N . ASP A 1 178 ? -8.562 -12.726 0.620 1.00 53.22 178 ASP A N 1
ATOM 1310 C CA . ASP A 1 178 ? -9.498 -13.803 0.312 1.00 53.22 178 ASP A CA 1
ATOM 1311 C C . ASP A 1 178 ? -10.828 -13.305 0.868 1.00 53.22 178 ASP A C 1
ATOM 1313 O O . ASP A 1 178 ? -11.181 -13.510 2.033 1.00 53.22 178 ASP A O 1
ATOM 1317 N N . CYS A 1 179 ? -11.442 -12.425 0.079 1.00 72.81 179 CYS A N 1
ATOM 1318 C CA . CYS A 1 179 ? -12.706 -11.816 0.386 1.00 72.81 179 CYS A CA 1
ATOM 1319 C C . CYS A 1 179 ? -13.771 -12.826 0.019 1.00 72.81 179 CYS A C 1
ATOM 1321 O O . CYS A 1 179 ? -13.960 -13.160 -1.153 1.00 72.81 179 CYS A O 1
ATOM 1323 N N . ASP A 1 180 ? -14.466 -13.288 1.038 1.00 84.69 180 ASP A N 1
ATOM 1324 C CA . ASP A 1 180 ? -15.548 -14.237 0.915 1.00 84.69 180 ASP A CA 1
ATOM 1325 C C . ASP A 1 180 ? -16.822 -13.619 1.499 1.00 84.69 180 ASP A C 1
ATOM 1327 O O . ASP A 1 180 ? -16.852 -12.483 1.996 1.00 84.69 180 ASP A O 1
ATOM 1331 N N . ALA A 1 181 ? -17.926 -14.338 1.370 1.00 89.81 181 ALA A N 1
ATOM 1332 C CA . ALA A 1 181 ? -19.216 -13.860 1.802 1.00 89.81 181 ALA A CA 1
ATOM 1333 C C . ALA A 1 181 ? -20.065 -15.000 2.357 1.00 89.81 181 ALA A C 1
ATOM 1335 O O . ALA A 1 181 ? -20.358 -15.979 1.668 1.00 89.81 181 ALA A O 1
ATOM 1336 N N . LEU A 1 182 ? -20.551 -14.827 3.586 1.00 93.19 182 LEU A N 1
ATOM 1337 C CA . LEU A 1 182 ? -21.430 -15.799 4.221 1.00 93.19 182 LEU A CA 1
ATOM 1338 C C . LEU A 1 182 ? -22.885 -15.338 4.162 1.00 93.19 182 LEU A C 1
ATOM 1340 O O . LEU A 1 182 ? -23.291 -14.387 4.837 1.00 93.19 182 LEU A O 1
ATOM 1344 N N . PHE A 1 183 ? -23.694 -16.057 3.384 1.00 92.19 183 PHE A N 1
ATOM 1345 C CA . PHE A 1 183 ? -25.145 -15.882 3.337 1.00 92.19 183 PHE A CA 1
ATOM 1346 C C . PHE A 1 183 ? -25.859 -16.766 4.369 1.00 92.19 183 PHE A C 1
ATOM 1348 O O . PHE A 1 183 ? -25.637 -17.976 4.415 1.00 92.19 183 PHE A O 1
ATOM 1355 N N . THR A 1 184 ? -26.797 -16.202 5.140 1.00 90.00 184 THR A N 1
ATOM 1356 C CA . THR A 1 184 ? -27.574 -16.938 6.157 1.00 90.00 184 THR A CA 1
ATOM 1357 C C . THR A 1 184 ? -28.705 -17.797 5.574 1.00 90.00 184 THR A C 1
ATOM 1359 O O . THR A 1 184 ? -29.898 -17.598 5.841 1.00 90.00 184 THR A O 1
ATOM 1362 N N . ALA A 1 185 ? -28.338 -18.815 4.795 1.00 84.56 185 ALA A N 1
ATOM 1363 C CA . ALA A 1 185 ? -29.263 -19.723 4.117 1.00 84.56 185 ALA A CA 1
ATOM 1364 C C . ALA A 1 185 ? -30.248 -20.413 5.077 1.00 84.56 185 ALA A C 1
ATOM 1366 O O . ALA A 1 185 ? -31.431 -20.564 4.757 1.00 84.56 185 ALA A O 1
ATOM 1367 N N . ASN A 1 186 ? -29.802 -20.783 6.281 1.00 82.25 186 ASN A N 1
ATOM 1368 C CA . ASN A 1 186 ? -30.667 -21.422 7.272 1.00 82.25 186 ASN A CA 1
ATOM 1369 C C . ASN A 1 186 ? -31.771 -20.487 7.789 1.00 82.25 186 ASN A C 1
ATOM 1371 O O . ASN A 1 186 ? -32.928 -20.898 7.916 1.00 82.25 186 ASN A O 1
ATOM 1375 N N . ALA A 1 187 ? -31.446 -19.214 8.037 1.00 82.75 187 ALA A N 1
ATOM 1376 C CA . ALA A 1 187 ? -32.434 -18.211 8.431 1.00 82.75 187 ALA A CA 1
ATOM 1377 C C . ALA A 1 187 ? -33.419 -17.922 7.286 1.00 82.75 187 ALA A C 1
ATOM 1379 O O . ALA A 1 187 ? -34.603 -17.670 7.537 1.00 82.75 187 ALA A O 1
ATOM 1380 N N . ALA A 1 188 ? -32.950 -18.017 6.040 1.00 73.62 188 ALA A N 1
ATOM 1381 C CA . ALA A 1 188 ? -33.742 -17.812 4.837 1.00 73.62 188 ALA A CA 1
ATOM 1382 C C . ALA A 1 188 ? -34.800 -18.913 4.579 1.00 73.62 188 ALA A C 1
ATOM 1384 O O . ALA A 1 188 ? -35.717 -18.729 3.788 1.00 73.62 188 ALA A O 1
ATOM 1385 N N . ALA A 1 189 ? -34.754 -20.046 5.284 1.00 70.56 189 ALA A N 1
ATOM 1386 C CA . ALA A 1 189 ? -35.810 -21.062 5.210 1.00 70.56 189 ALA A CA 1
ATOM 1387 C C . ALA A 1 189 ? -37.044 -20.740 6.088 1.00 70.56 189 ALA A C 1
ATOM 1389 O O . ALA A 1 189 ? -38.051 -21.453 6.043 1.00 70.56 189 ALA A O 1
ATOM 1390 N N . GLY A 1 190 ? -36.968 -19.697 6.923 1.00 72.31 190 GLY A N 1
ATOM 1391 C CA . GLY A 1 190 ? -38.016 -19.317 7.872 1.00 72.31 190 GLY A CA 1
ATOM 1392 C C . GLY A 1 190 ? -39.171 -18.503 7.268 1.00 72.31 190 GLY A C 1
ATOM 1393 O O . GLY A 1 190 ? -39.236 -18.216 6.079 1.00 72.31 190 GLY A O 1
ATOM 1394 N N . THR A 1 191 ? -40.128 -18.087 8.105 1.00 78.25 191 THR A N 1
ATOM 1395 C CA . THR A 1 191 ? -41.193 -17.157 7.677 1.00 78.25 191 THR A CA 1
ATOM 1396 C C . THR A 1 191 ? -40.653 -15.731 7.574 1.00 78.25 191 THR A C 1
ATOM 1398 O O . THR A 1 191 ? -40.166 -15.195 8.572 1.00 78.25 191 THR A O 1
ATOM 1401 N N . ALA A 1 192 ? -40.801 -15.106 6.402 1.00 78.50 192 ALA A N 1
ATOM 1402 C CA . ALA A 1 192 ? -40.400 -13.722 6.167 1.00 78.50 192 ALA A CA 1
ATOM 1403 C C . ALA A 1 192 ? -41.279 -12.739 6.955 1.00 78.50 192 ALA A C 1
ATOM 1405 O O . ALA A 1 192 ? -42.506 -12.747 6.848 1.00 78.50 192 ALA A O 1
ATOM 1406 N N . ASN A 1 193 ? -40.636 -11.872 7.727 1.00 85.00 193 ASN A N 1
ATOM 1407 C CA . ASN A 1 193 ? -41.229 -10.740 8.433 1.00 85.00 193 ASN A CA 1
ATOM 1408 C C . ASN A 1 193 ? -40.418 -9.482 8.099 1.00 85.00 193 ASN A C 1
ATOM 1410 O O . ASN A 1 193 ? -39.457 -9.553 7.335 1.00 85.00 193 ASN A O 1
ATOM 1414 N N . GLY A 1 194 ? -40.803 -8.320 8.625 1.00 87.62 194 GLY A N 1
ATOM 1415 C CA . GLY A 1 194 ? -39.997 -7.124 8.421 1.00 87.62 194 GLY A CA 1
ATOM 1416 C C . GLY A 1 194 ? -40.285 -5.999 9.398 1.00 87.62 194 GLY A C 1
ATOM 1417 O O . GLY A 1 194 ? -41.386 -5.904 9.942 1.00 87.62 194 GLY A O 1
ATOM 1418 N N . PHE A 1 195 ? -39.261 -5.187 9.639 1.00 89.81 195 PHE A N 1
ATOM 1419 C CA . PHE A 1 195 ? -39.305 -3.985 10.472 1.00 89.81 195 PHE A CA 1
ATOM 1420 C C . PHE A 1 195 ? -38.105 -3.082 10.133 1.00 89.81 195 PHE A C 1
ATOM 1422 O O . PHE A 1 195 ? -37.486 -3.274 9.089 1.00 89.81 195 PHE A O 1
ATOM 1429 N N . ALA A 1 196 ? -37.767 -2.112 10.984 1.00 89.88 196 ALA A N 1
ATOM 1430 C CA . ALA A 1 196 ? -36.715 -1.143 10.675 1.00 89.88 196 ALA A CA 1
ATOM 1431 C C . ALA A 1 196 ? -35.283 -1.701 10.735 1.00 89.88 196 ALA A C 1
ATOM 1433 O O . ALA A 1 196 ? -34.375 -1.033 10.285 1.00 89.88 196 ALA A O 1
ATOM 1434 N N . GLY A 1 197 ? -35.026 -2.904 11.249 1.00 87.31 197 GLY A N 1
ATOM 1435 C CA . GLY A 1 197 ? -33.652 -3.420 11.286 1.00 87.31 197 GLY A CA 1
ATOM 1436 C C . GLY A 1 197 ? -33.517 -4.782 11.941 1.00 87.31 197 GLY A C 1
ATOM 1437 O O . GLY A 1 197 ? -34.525 -5.408 12.256 1.00 87.31 197 GLY A O 1
ATOM 1438 N N . VAL A 1 198 ? -32.297 -5.258 12.164 1.00 90.75 198 VAL A N 1
ATOM 1439 C CA . VAL A 1 198 ? -32.039 -6.525 12.865 1.00 90.75 198 VAL A CA 1
ATOM 1440 C C . VAL A 1 198 ? -30.681 -6.492 13.560 1.00 90.75 198 VAL A C 1
ATOM 1442 O O . VAL A 1 198 ? -29.723 -5.950 13.009 1.00 90.75 198 VAL A O 1
ATOM 1445 N N . THR A 1 199 ? -30.601 -7.079 14.756 1.00 91.56 199 THR A N 1
ATOM 1446 C CA . THR A 1 199 ? -29.325 -7.359 15.418 1.00 91.56 199 THR A CA 1
ATOM 1447 C C . THR A 1 199 ? -28.915 -8.816 15.256 1.00 91.56 199 THR A C 1
ATOM 1449 O O . THR A 1 199 ? -29.754 -9.715 15.176 1.00 91.56 199 THR A O 1
ATOM 1452 N N . PHE A 1 200 ? -27.611 -9.046 15.212 1.00 93.25 200 PHE A N 1
ATOM 1453 C CA . PHE A 1 200 ? -26.969 -10.357 15.168 1.00 93.25 200 PHE A CA 1
ATOM 1454 C C . PHE A 1 200 ? -25.546 -10.212 15.702 1.00 93.25 200 PHE A C 1
ATOM 1456 O O . PHE A 1 200 ? -25.087 -9.091 15.900 1.00 93.25 200 PHE A O 1
ATOM 1463 N N . ASP A 1 201 ? -24.855 -11.317 15.951 1.00 94.94 201 ASP A N 1
ATOM 1464 C CA . ASP A 1 201 ? -23.416 -11.269 16.209 1.00 94.94 201 ASP A CA 1
ATOM 1465 C C . ASP A 1 201 ? -22.654 -11.925 15.059 1.00 94.94 201 ASP A C 1
ATOM 1467 O O . ASP A 1 201 ? -23.176 -12.812 14.378 1.00 94.94 201 ASP A O 1
ATOM 1471 N N . ILE A 1 202 ? -21.415 -11.491 14.876 1.00 96.44 202 ILE A N 1
ATOM 1472 C CA . ILE A 1 202 ? -20.423 -12.117 14.008 1.00 96.44 202 ILE A CA 1
ATOM 1473 C C . ILE A 1 202 ? -19.215 -12.536 14.841 1.00 96.44 202 ILE A C 1
ATOM 1475 O O . ILE A 1 202 ? -18.852 -11.842 15.793 1.00 96.44 202 ILE A O 1
ATOM 1479 N N . VAL A 1 203 ? -18.605 -13.661 14.482 1.00 96.00 203 VAL A N 1
ATOM 1480 C CA . VAL A 1 203 ? -17.405 -14.204 15.129 1.00 96.00 203 VAL A CA 1
ATOM 1481 C C . VAL A 1 203 ? -16.365 -14.506 14.062 1.00 96.00 203 VAL A C 1
ATOM 1483 O O . VAL A 1 203 ? -16.676 -15.209 13.104 1.00 96.00 203 VAL A O 1
ATOM 1486 N N . ASN A 1 204 ? -15.146 -14.002 14.243 1.00 94.31 204 ASN A N 1
ATOM 1487 C CA . ASN A 1 204 ? -13.991 -14.415 13.452 1.00 94.31 204 ASN A CA 1
ATOM 1488 C C . ASN A 1 204 ? -13.479 -15.760 13.994 1.00 94.31 204 ASN A C 1
ATOM 1490 O O . ASN A 1 204 ? -12.926 -15.810 15.091 1.00 94.31 204 ASN A O 1
ATOM 1494 N N . GLU A 1 205 ? -13.680 -16.848 13.250 1.00 91.75 205 GLU A N 1
ATOM 1495 C CA . GLU A 1 205 ? -13.273 -18.209 13.646 1.00 91.75 205 GLU A CA 1
ATOM 1496 C C . GLU A 1 205 ? -11.833 -18.544 13.219 1.00 91.75 205 GLU A C 1
ATOM 1498 O O . GLU A 1 205 ? -11.336 -19.643 13.480 1.00 91.75 205 GLU A O 1
ATOM 1503 N N . THR A 1 206 ? -11.148 -17.609 12.556 1.00 84.50 206 THR A N 1
ATOM 1504 C CA . THR A 1 206 ? -9.794 -17.816 12.041 1.00 84.50 206 THR A CA 1
ATOM 1505 C C . THR A 1 206 ? -8.709 -17.508 13.074 1.00 84.50 206 THR A C 1
ATOM 1507 O O . THR A 1 206 ? -8.968 -17.010 14.173 1.00 84.50 206 THR A O 1
ATOM 1510 N N . SER A 1 207 ? -7.462 -17.830 12.715 1.00 79.19 207 SER A N 1
ATOM 1511 C CA . SER A 1 207 ? -6.265 -17.421 13.456 1.00 79.19 207 SER A CA 1
ATOM 1512 C C . SER A 1 207 ? -5.744 -16.038 13.073 1.00 79.19 207 SER A C 1
ATOM 1514 O O . SER A 1 207 ? -4.814 -15.572 13.726 1.00 79.19 207 SER A O 1
ATOM 1516 N N . GLU A 1 208 ? -6.323 -15.404 12.053 1.00 74.56 208 GLU A N 1
ATOM 1517 C CA . GLU A 1 208 ? -5.872 -14.132 11.487 1.00 74.56 208 GLU A CA 1
ATOM 1518 C C . GLU A 1 208 ? -6.920 -13.039 11.716 1.00 74.56 208 GLU A C 1
ATOM 1520 O O . GLU A 1 208 ? -8.049 -13.309 12.132 1.00 74.56 208 GLU A O 1
ATOM 1525 N N . GLU A 1 209 ? -6.556 -11.783 11.475 1.00 80.69 209 GLU A N 1
ATOM 1526 C CA . GLU A 1 209 ? -7.533 -10.698 11.469 1.00 80.69 209 GLU A CA 1
ATOM 1527 C C . GLU A 1 209 ? -8.537 -10.855 10.317 1.00 80.69 209 GLU A C 1
ATOM 1529 O O . GLU A 1 209 ? -8.251 -11.441 9.268 1.00 80.69 209 GLU A O 1
ATOM 1534 N N . MET A 1 210 ? -9.740 -10.327 10.537 1.00 86.44 210 MET A N 1
ATOM 1535 C CA . MET A 1 210 ? -10.828 -10.327 9.568 1.00 86.44 210 MET A CA 1
ATOM 1536 C C . MET A 1 210 ? -11.406 -8.926 9.443 1.00 86.44 210 MET A C 1
ATOM 1538 O O . MET A 1 210 ? -11.871 -8.361 10.430 1.00 86.44 210 MET A O 1
ATOM 1542 N N . THR A 1 211 ? -11.465 -8.396 8.228 1.00 86.88 211 THR A N 1
ATOM 1543 C CA . THR A 1 211 ? -12.151 -7.129 7.952 1.00 86.88 211 THR A CA 1
ATOM 1544 C C . THR A 1 211 ? -13.539 -7.398 7.406 1.00 86.88 211 THR A C 1
ATOM 1546 O O . THR A 1 211 ? -13.684 -8.136 6.437 1.00 86.88 211 THR A O 1
ATOM 1549 N N . ILE A 1 212 ? -14.559 -6.766 7.983 1.00 91.00 212 ILE A N 1
ATOM 1550 C CA . ILE A 1 212 ? -15.902 -6.730 7.398 1.00 91.00 212 ILE A CA 1
ATOM 1551 C C . ILE A 1 212 ? -15.941 -5.612 6.366 1.00 91.00 212 ILE A C 1
ATOM 1553 O O . ILE A 1 212 ? -15.654 -4.461 6.690 1.00 91.00 212 ILE A O 1
ATOM 1557 N N . THR A 1 213 ? -16.300 -5.956 5.135 1.00 86.69 213 THR A N 1
ATOM 1558 C CA . THR A 1 213 ? -16.270 -5.039 3.987 1.00 86.69 213 THR A CA 1
ATOM 1559 C C . THR A 1 213 ? -17.656 -4.613 3.530 1.00 86.69 213 THR A C 1
ATOM 1561 O O . THR A 1 213 ? -17.803 -3.582 2.876 1.00 86.69 213 THR A O 1
ATOM 1564 N N . GLY A 1 214 ? -18.700 -5.357 3.897 1.00 89.75 214 GLY A N 1
ATOM 1565 C CA . GLY A 1 214 ? -20.046 -5.014 3.469 1.00 89.75 214 GLY A CA 1
ATOM 1566 C C . GLY A 1 214 ? -21.114 -6.014 3.866 1.00 89.75 214 GLY A C 1
ATOM 1567 O O . GLY A 1 214 ? -20.876 -7.020 4.541 1.00 89.75 214 GLY A O 1
ATOM 1568 N N . PHE A 1 215 ? -22.327 -5.716 3.414 1.00 94.38 215 PHE A N 1
ATOM 1569 C CA . PHE A 1 215 ? -23.498 -6.555 3.605 1.00 94.38 215 PHE A CA 1
ATOM 1570 C C . PHE A 1 215 ? -24.355 -6.589 2.340 1.00 94.38 215 PHE A C 1
ATOM 1572 O O . PHE A 1 215 ? -24.542 -5.568 1.679 1.00 94.38 215 PHE A O 1
ATOM 1579 N N . LYS A 1 216 ? -25.002 -7.729 2.067 1.00 92.25 216 LYS A N 1
ATOM 1580 C CA . LYS A 1 216 ? -26.221 -7.738 1.240 1.00 92.25 216 LYS A CA 1
ATOM 1581 C C . LYS A 1 216 ? -27.442 -7.866 2.121 1.00 92.25 216 LYS A C 1
ATOM 1583 O O . LYS A 1 216 ? -27.584 -8.835 2.871 1.00 92.25 216 LYS A O 1
ATOM 1588 N N . VAL A 1 217 ? -28.352 -6.907 1.996 1.00 92.75 217 VAL A N 1
ATOM 1589 C CA . VAL A 1 217 ? -29.515 -6.783 2.875 1.00 92.75 217 VAL A CA 1
ATOM 1590 C C . VAL A 1 217 ? -30.834 -6.897 2.105 1.00 92.75 217 VAL A C 1
ATOM 1592 O O . VAL A 1 217 ? -30.997 -6.303 1.035 1.00 92.75 217 VAL A O 1
ATOM 1595 N N . PRO A 1 218 ? -31.826 -7.625 2.639 1.00 91.31 218 PRO A N 1
ATOM 1596 C CA . PRO A 1 218 ? -33.123 -7.780 2.001 1.00 91.31 218 PRO A CA 1
ATOM 1597 C C . PRO A 1 218 ? -34.062 -6.633 2.382 1.00 91.31 218 PRO A C 1
ATOM 1599 O O . PRO A 1 218 ? -35.020 -6.811 3.140 1.00 91.31 218 PRO A O 1
ATOM 1602 N N . VAL A 1 219 ? -33.797 -5.435 1.867 1.00 91.19 219 VAL A N 1
ATOM 1603 C CA . VAL A 1 219 ? -34.704 -4.295 2.042 1.00 91.19 219 VAL A CA 1
ATOM 1604 C C . VAL A 1 219 ? -35.766 -4.299 0.942 1.00 91.19 219 VAL A C 1
ATOM 1606 O O . VAL A 1 219 ? -35.500 -4.555 -0.233 1.00 91.19 219 VAL A O 1
ATOM 1609 N N . SER A 1 220 ? -37.008 -4.034 1.334 1.00 88.19 220 SER A N 1
ATOM 1610 C CA . SER A 1 220 ? -38.137 -3.884 0.415 1.00 88.19 220 SER A CA 1
ATOM 1611 C C . SER A 1 220 ? -38.954 -2.653 0.781 1.00 88.19 220 SER A C 1
ATOM 1613 O O . SER A 1 220 ? -39.159 -2.415 1.971 1.00 88.19 220 SER A O 1
ATOM 1615 N N . GLY A 1 221 ? -39.498 -1.953 -0.209 1.00 82.19 221 GLY A N 1
ATOM 1616 C CA . GLY A 1 221 ? -40.356 -0.793 0.008 1.00 82.19 221 GLY A CA 1
ATOM 1617 C C . GLY A 1 221 ? -40.988 -0.312 -1.292 1.00 82.19 221 GLY A C 1
ATOM 1618 O O . GLY A 1 221 ? -40.897 -0.966 -2.324 1.00 82.19 221 GLY A O 1
ATOM 1619 N N . SER A 1 222 ? -41.681 0.821 -1.257 1.00 73.94 222 SER A N 1
ATOM 1620 C CA . SER A 1 222 ? -42.174 1.474 -2.481 1.00 73.94 222 SER A CA 1
ATOM 1621 C C . SER A 1 222 ? -41.144 2.404 -3.127 1.00 73.94 222 SER A C 1
ATOM 1623 O O . SER A 1 222 ? -41.388 2.900 -4.227 1.00 73.94 222 SER A O 1
ATOM 1625 N N . ASN A 1 223 ? -40.025 2.653 -2.447 1.00 80.44 223 ASN A N 1
ATOM 1626 C CA . ASN A 1 223 ? -39.018 3.627 -2.844 1.00 80.44 223 ASN A CA 1
ATOM 1627 C C . ASN A 1 223 ? -37.926 2.960 -3.692 1.00 80.44 223 ASN A C 1
ATOM 1629 O O . ASN A 1 223 ? -37.688 1.757 -3.597 1.00 80.44 223 ASN A O 1
ATOM 1633 N N . SER A 1 224 ? -37.268 3.744 -4.548 1.00 85.56 224 SER A N 1
ATOM 1634 C CA . SER A 1 224 ? -36.133 3.285 -5.364 1.00 85.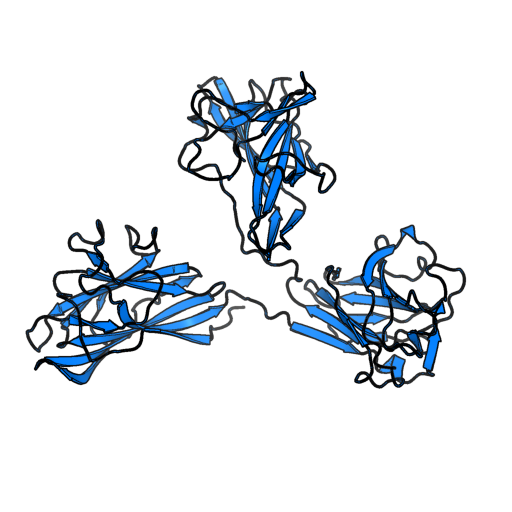56 224 SER A CA 1
ATOM 1635 C C . SER A 1 224 ? -34.819 3.209 -4.585 1.00 85.56 224 SER A C 1
ATOM 1637 O O . SER A 1 224 ? -33.842 2.667 -5.096 1.00 85.56 224 SER A O 1
ATOM 1639 N N . SER A 1 225 ? -34.790 3.757 -3.373 1.00 91.62 225 SER A N 1
ATOM 1640 C CA . SER A 1 225 ? -33.634 3.789 -2.484 1.00 91.62 225 SER A CA 1
ATOM 1641 C C . SER A 1 225 ? -34.061 3.734 -1.018 1.00 91.62 225 SER A C 1
ATOM 1643 O O . SER A 1 225 ? -35.252 3.885 -0.720 1.00 91.62 225 SER A O 1
ATOM 1645 N N . PHE A 1 226 ? -33.101 3.494 -0.125 1.00 93.75 226 PHE A N 1
ATOM 1646 C CA . PHE A 1 226 ? -33.283 3.547 1.324 1.00 93.75 226 PHE A CA 1
ATOM 1647 C C . PHE A 1 226 ? -32.031 4.061 2.042 1.00 93.75 226 PHE A C 1
ATOM 1649 O O . PHE A 1 226 ? -30.936 4.041 1.476 1.00 93.75 226 PHE A O 1
ATOM 1656 N N . ASP A 1 227 ? -32.202 4.448 3.302 1.00 94.88 227 ASP A N 1
ATOM 1657 C CA . ASP A 1 227 ? -31.126 4.922 4.173 1.00 94.88 227 ASP A CA 1
ATOM 1658 C C . ASP A 1 227 ? -30.892 3.916 5.309 1.00 94.88 227 ASP A C 1
ATOM 1660 O O . ASP A 1 227 ? -31.827 3.267 5.789 1.00 94.88 227 ASP A O 1
ATOM 1664 N N . MET A 1 228 ? -29.642 3.745 5.741 1.00 95.31 228 MET A N 1
ATOM 1665 C CA . MET A 1 228 ? -29.271 2.767 6.764 1.00 95.31 228 MET A CA 1
ATOM 1666 C C . MET A 1 228 ? -28.146 3.267 7.668 1.00 95.31 228 MET A C 1
ATOM 1668 O O . MET A 1 228 ? -27.111 3.722 7.193 1.00 95.31 228 MET A O 1
ATOM 1672 N N . ASP A 1 229 ? -28.323 3.074 8.970 1.00 95.81 229 ASP A N 1
ATOM 1673 C CA . ASP A 1 229 ? -27.258 3.143 9.961 1.00 95.81 229 ASP A CA 1
ATOM 1674 C C . ASP A 1 229 ? -26.750 1.738 10.297 1.00 95.81 229 ASP A C 1
ATOM 1676 O O . ASP A 1 229 ? -27.527 0.782 10.435 1.00 95.81 229 ASP A O 1
ATOM 1680 N N . ILE A 1 230 ? -25.439 1.635 10.488 1.00 95.56 230 ILE A N 1
ATOM 1681 C CA . ILE A 1 230 ? -24.738 0.399 10.827 1.00 95.56 230 ILE A CA 1
ATOM 1682 C C . ILE A 1 230 ? -24.025 0.618 12.155 1.00 95.56 230 ILE A C 1
ATOM 1684 O O . ILE A 1 230 ? -23.168 1.488 12.268 1.00 95.56 230 ILE A O 1
ATOM 1688 N N . TYR A 1 231 ? -24.360 -0.180 13.164 1.00 94.50 231 TYR A N 1
ATOM 1689 C CA . TYR A 1 231 ? -23.736 -0.117 14.484 1.00 94.50 231 TYR A CA 1
ATOM 1690 C C . TYR A 1 231 ? -23.008 -1.415 14.806 1.00 94.50 231 TYR A C 1
ATOM 1692 O O . TYR A 1 231 ? -23.436 -2.494 14.387 1.00 94.50 231 TYR A O 1
ATOM 1700 N N . TYR A 1 232 ? -21.976 -1.319 15.642 1.00 95.06 232 TYR A N 1
ATOM 1701 C CA . TYR A 1 232 ? -21.311 -2.471 16.241 1.00 95.06 232 TYR A CA 1
ATOM 1702 C C . TYR A 1 232 ? -21.137 -2.299 17.752 1.00 95.06 232 TYR A C 1
ATOM 1704 O O . TYR A 1 232 ? -21.131 -1.179 18.267 1.00 95.06 232 TYR A O 1
ATOM 1712 N N . THR A 1 233 ? -21.010 -3.404 18.488 1.00 92.50 233 THR A N 1
ATOM 1713 C CA . THR A 1 233 ? -20.783 -3.353 19.935 1.00 92.50 233 THR A CA 1
ATOM 1714 C C . THR A 1 233 ? -19.339 -2.973 20.267 1.00 92.50 233 THR A C 1
ATOM 1716 O O . THR A 1 233 ? -18.367 -3.562 19.784 1.00 92.50 233 THR A O 1
ATOM 1719 N N . THR A 1 234 ? -19.178 -2.016 21.170 1.00 83.56 234 THR A N 1
ATOM 1720 C CA . THR A 1 234 ? -17.870 -1.438 21.513 1.00 83.56 234 THR A CA 1
ATOM 1721 C C . THR A 1 234 ? -17.334 -2.052 22.794 1.00 83.56 234 THR A C 1
ATOM 1723 O O . THR A 1 234 ? -16.218 -2.564 22.822 1.00 83.56 234 THR A O 1
ATOM 1726 N N . THR A 1 235 ? -18.162 -2.071 23.840 1.00 78.50 235 THR A N 1
ATOM 1727 C CA . THR A 1 235 ? -17.797 -2.541 25.187 1.00 78.50 235 THR A CA 1
ATOM 1728 C C . THR A 1 235 ? -18.214 -3.987 25.466 1.00 78.50 235 THR A C 1
ATOM 1730 O O . THR A 1 235 ? -17.833 -4.551 26.491 1.00 78.50 235 THR A O 1
ATOM 1733 N N . ALA A 1 236 ? -18.968 -4.606 24.554 1.00 84.25 236 ALA A N 1
ATOM 1734 C CA . ALA A 1 236 ? -19.425 -5.988 24.644 1.00 84.25 236 ALA A CA 1
ATOM 1735 C C . ALA A 1 236 ? -19.011 -6.795 23.407 1.00 84.25 236 ALA A C 1
ATOM 1737 O O . ALA A 1 236 ? -18.892 -6.255 22.306 1.00 84.25 236 ALA A O 1
ATOM 1738 N N . SER A 1 237 ? -18.826 -8.104 23.583 1.00 87.19 237 SER A N 1
ATOM 1739 C CA . SER A 1 237 ? -18.547 -9.052 22.494 1.00 87.19 237 SER A CA 1
ATOM 1740 C C . SER A 1 237 ? -19.810 -9.602 21.818 1.00 87.19 237 SER A C 1
ATOM 1742 O O . SER A 1 237 ? -19.728 -10.349 20.850 1.00 87.19 237 SER A O 1
ATOM 1744 N N . SER A 1 238 ? -20.985 -9.268 22.346 1.00 88.75 238 SER A N 1
ATOM 1745 C CA . SER A 1 238 ? -22.280 -9.754 21.880 1.00 88.75 238 SER A CA 1
ATOM 1746 C C . SER A 1 238 ? -23.327 -8.677 22.096 1.00 88.75 238 SER A C 1
ATOM 1748 O O . SER A 1 238 ? -23.232 -7.921 23.065 1.00 88.75 238 SER A O 1
ATOM 1750 N N . ASN A 1 239 ? -24.359 -8.637 21.253 1.00 82.94 239 ASN A N 1
ATOM 1751 C CA . ASN A 1 239 ? -25.505 -7.774 21.513 1.00 82.94 239 ASN A CA 1
ATOM 1752 C C . ASN A 1 239 ? -26.465 -8.319 22.592 1.00 82.94 239 ASN A C 1
ATOM 1754 O O . ASN A 1 239 ? -27.268 -7.556 23.153 1.00 82.94 239 ASN A O 1
ATOM 1758 N N . VAL A 1 240 ? -26.368 -9.609 22.957 1.00 85.94 240 VAL A N 1
ATOM 1759 C CA . VAL A 1 240 ? -27.162 -10.170 24.061 1.00 85.94 240 VAL A CA 1
ATOM 1760 C C . VAL A 1 240 ? -26.816 -9.433 25.355 1.00 85.94 240 VAL A C 1
ATOM 1762 O O . VAL A 1 240 ? -25.666 -9.357 25.772 1.00 85.94 240 VAL A O 1
ATOM 1765 N N . GLY A 1 241 ? -27.839 -8.899 26.021 1.00 85.06 241 GLY A N 1
ATOM 1766 C CA . GLY A 1 241 ? -27.682 -8.152 27.273 1.00 85.06 241 GLY A CA 1
ATOM 1767 C C . GLY A 1 241 ? -27.362 -6.661 27.117 1.00 85.06 241 GLY A C 1
ATOM 1768 O O . GLY A 1 241 ? -27.592 -5.929 28.073 1.00 85.06 241 GLY A O 1
ATOM 1769 N N . VAL A 1 242 ? -26.945 -6.195 25.932 1.00 86.38 242 VAL A N 1
ATOM 1770 C CA . VAL A 1 242 ? -26.633 -4.769 25.669 1.00 86.38 242 VAL A CA 1
ATOM 1771 C C . VAL A 1 242 ? -27.476 -4.130 24.558 1.00 86.38 242 VAL A C 1
ATOM 1773 O O . VAL A 1 242 ? -27.344 -2.948 24.267 1.00 86.38 242 VAL A O 1
ATOM 1776 N N . HIS A 1 243 ? -28.398 -4.878 23.953 1.00 80.00 243 HIS A N 1
ATOM 1777 C CA . HIS A 1 243 ? -29.291 -4.419 22.878 1.00 80.00 243 HIS A CA 1
ATOM 1778 C C . HIS A 1 243 ? -30.139 -3.161 23.182 1.00 80.00 243 HIS A C 1
ATOM 1780 O O . HIS A 1 243 ? -30.684 -2.572 22.254 1.00 80.00 243 HIS A O 1
ATOM 1786 N N . GLN A 1 244 ? -30.276 -2.748 24.448 1.00 84.81 244 GLN A N 1
ATOM 1787 C CA . GLN A 1 244 ? -30.981 -1.517 24.861 1.00 84.81 244 GLN A CA 1
ATOM 1788 C C . GLN A 1 244 ? -30.043 -0.426 25.385 1.00 84.81 244 GLN A C 1
ATOM 1790 O O . GLN A 1 244 ? -30.506 0.656 25.735 1.00 84.81 244 GLN A O 1
ATOM 1795 N N . ASP A 1 245 ? -28.751 -0.717 25.510 1.00 88.44 245 ASP A N 1
ATOM 1796 C CA . ASP A 1 245 ? -27.775 0.203 26.077 1.00 88.44 245 ASP A CA 1
ATOM 1797 C C . ASP A 1 245 ? -27.032 0.914 24.945 1.00 88.44 245 ASP A C 1
ATOM 1799 O O . ASP A 1 245 ? -26.058 0.359 24.445 1.00 88.44 245 ASP A O 1
ATOM 1803 N N . PRO A 1 246 ? -27.439 2.129 24.531 1.00 88.06 246 PRO A N 1
ATOM 1804 C CA . PRO A 1 246 ? -26.770 2.843 23.446 1.00 88.06 246 PRO A CA 1
ATOM 1805 C C . PRO A 1 246 ? -25.285 3.107 23.730 1.00 88.06 246 PRO A C 1
ATOM 1807 O O . PRO A 1 246 ? -24.520 3.262 22.789 1.00 88.06 246 PRO A O 1
ATOM 1810 N N . SER A 1 247 ? -24.853 3.132 24.998 1.00 89.31 247 SER A N 1
ATOM 1811 C CA . SER A 1 247 ? -23.440 3.344 25.342 1.00 89.31 247 SER A CA 1
ATOM 1812 C C . SER A 1 247 ? -22.553 2.132 25.048 1.00 89.31 247 SER A C 1
ATOM 1814 O O . SER A 1 247 ? -21.329 2.251 25.014 1.00 89.31 247 SER A O 1
ATOM 1816 N N . ALA A 1 248 ? -23.160 0.967 24.811 1.00 89.69 248 ALA A N 1
ATOM 1817 C CA . ALA A 1 248 ? -22.454 -0.244 24.423 1.00 89.69 248 ALA A CA 1
ATOM 1818 C C . ALA A 1 248 ? -22.221 -0.358 22.909 1.00 89.69 248 ALA A C 1
ATOM 1820 O O . ALA A 1 248 ? -21.585 -1.323 22.478 1.00 89.69 248 ALA A O 1
ATOM 1821 N N . TRP A 1 249 ? -22.720 0.597 22.116 1.00 91.62 249 TRP A N 1
ATOM 1822 C CA . TRP A 1 249 ? -22.656 0.589 20.657 1.00 91.62 249 TRP A CA 1
ATOM 1823 C C . TRP A 1 249 ? -21.937 1.817 20.113 1.00 91.62 249 TRP A C 1
ATOM 1825 O O . TRP A 1 249 ? -22.106 2.926 20.615 1.00 91.62 249 TRP A O 1
ATOM 1835 N N . THR A 1 250 ? -21.205 1.616 19.024 1.00 93.19 250 THR A N 1
ATOM 1836 C CA . THR A 1 250 ? -20.644 2.677 18.191 1.00 93.19 250 THR A CA 1
ATOM 1837 C C . THR A 1 250 ? -21.330 2.627 16.829 1.00 93.19 250 THR A C 1
ATOM 1839 O O . THR A 1 250 ? -21.522 1.549 16.262 1.00 93.19 250 THR A O 1
ATOM 1842 N N . LEU A 1 251 ? -21.721 3.795 16.314 1.00 93.44 251 LEU A N 1
ATOM 1843 C CA . LEU A 1 251 ? -22.138 3.952 14.921 1.00 93.44 251 LEU A CA 1
ATOM 1844 C C . LEU A 1 251 ? -20.896 3.785 14.040 1.00 93.44 251 LEU A C 1
ATOM 1846 O O . LEU A 1 251 ? -19.963 4.573 14.159 1.00 93.44 251 LEU A O 1
ATOM 1850 N N . LEU A 1 252 ? -20.883 2.752 13.200 1.00 88.19 252 LEU A N 1
ATOM 1851 C CA . LEU A 1 252 ? -19.830 2.530 12.214 1.00 88.19 252 LEU A CA 1
ATOM 1852 C C . LEU A 1 252 ? -19.997 3.492 11.041 1.00 88.19 252 LEU A C 1
ATOM 1854 O O . LEU A 1 252 ? -19.054 4.174 10.662 1.00 88.19 252 LEU A O 1
ATOM 1858 N N . GLU A 1 253 ? -21.199 3.547 10.468 1.00 90.25 253 GLU A N 1
ATOM 1859 C CA . GLU A 1 253 ? -21.475 4.374 9.298 1.00 90.25 253 GLU A CA 1
ATOM 1860 C C . GLU A 1 253 ? -22.975 4.655 9.148 1.00 90.25 253 GLU A C 1
ATOM 1862 O O . GLU A 1 253 ? -23.813 3.812 9.484 1.00 90.25 253 GLU A O 1
ATOM 1867 N N . SER A 1 254 ? -23.294 5.831 8.604 1.00 92.50 254 SER A N 1
ATOM 1868 C CA . SER A 1 254 ? -24.620 6.183 8.092 1.00 92.50 254 SER A CA 1
ATOM 1869 C C . SER A 1 254 ? -24.549 6.280 6.574 1.00 92.50 254 SER A C 1
ATOM 1871 O O . SER A 1 254 ? -23.754 7.043 6.027 1.00 92.50 254 SER A O 1
ATOM 1873 N N . LYS A 1 255 ? -25.395 5.519 5.889 1.00 88.12 255 LYS A N 1
ATOM 1874 C CA . LYS A 1 255 ? -25.486 5.466 4.432 1.00 88.12 255 LYS A CA 1
ATOM 1875 C C . LYS A 1 255 ? -26.842 5.987 3.984 1.00 88.12 255 LYS A C 1
ATOM 1877 O O . LYS A 1 255 ? -27.870 5.602 4.537 1.00 88.12 255 LYS A O 1
ATOM 1882 N N . THR A 1 256 ? -26.841 6.817 2.951 1.00 92.19 256 THR A N 1
ATOM 1883 C CA . THR A 1 256 ? -28.059 7.380 2.362 1.00 92.19 256 THR A CA 1
ATOM 1884 C C . THR A 1 256 ? -28.180 7.002 0.894 1.00 92.19 256 THR A C 1
ATOM 1886 O O . THR A 1 256 ? -27.173 6.764 0.230 1.00 92.19 256 THR A O 1
ATOM 1889 N N . GLU A 1 257 ? -29.405 6.993 0.379 1.00 89.88 257 GLU A N 1
ATOM 1890 C CA . GLU A 1 257 ? -29.726 6.761 -1.033 1.00 89.88 257 GLU A CA 1
ATOM 1891 C C . GLU A 1 257 ? -29.229 5.408 -1.587 1.00 89.88 257 GLU A C 1
ATOM 1893 O O . GLU A 1 257 ? -28.955 5.270 -2.782 1.00 89.88 257 GLU A O 1
ATOM 1898 N N . ILE A 1 258 ? -29.167 4.370 -0.746 1.00 89.44 258 ILE A N 1
ATOM 1899 C CA . ILE A 1 258 ? -28.760 3.025 -1.168 1.00 89.44 258 ILE A CA 1
ATOM 1900 C C . ILE A 1 258 ? -29.794 2.480 -2.160 1.00 89.44 258 ILE A C 1
ATOM 1902 O O . ILE A 1 258 ? -30.979 2.434 -1.818 1.00 89.44 258 ILE A O 1
ATOM 1906 N N . PRO A 1 259 ? -29.403 2.019 -3.364 1.00 87.19 259 PRO A N 1
ATOM 1907 C CA . PRO A 1 259 ? -30.348 1.487 -4.341 1.00 87.19 259 PRO A CA 1
ATOM 1908 C C . PRO A 1 259 ? -31.171 0.317 -3.784 1.00 87.19 259 PRO A C 1
ATOM 1910 O O . PRO A 1 259 ? -30.637 -0.731 -3.408 1.00 87.19 259 PRO A O 1
ATOM 1913 N N . ALA A 1 260 ? -32.496 0.468 -3.762 1.00 85.06 260 ALA A N 1
ATOM 1914 C CA . ALA A 1 260 ? -33.415 -0.567 -3.306 1.00 85.06 260 ALA A CA 1
ATOM 1915 C C . ALA A 1 260 ? -33.713 -1.550 -4.449 1.00 85.06 260 ALA A C 1
ATOM 1917 O O . ALA A 1 260 ? -34.289 -1.182 -5.473 1.00 85.06 260 ALA A O 1
ATOM 1918 N N . GLN A 1 261 ? -33.367 -2.823 -4.260 1.00 83.62 261 GLN A N 1
ATOM 1919 C CA . GLN A 1 261 ? -33.611 -3.892 -5.243 1.00 83.62 261 GLN A CA 1
ATOM 1920 C C . GLN A 1 261 ? -35.000 -4.545 -5.087 1.00 83.62 261 GLN A C 1
ATOM 1922 O O . GLN A 1 261 ? -35.376 -5.405 -5.879 1.00 83.62 261 GLN A O 1
ATOM 1927 N N . ASN A 1 262 ? -35.791 -4.111 -4.094 1.00 78.62 262 ASN A N 1
ATOM 1928 C CA . ASN A 1 262 ? -37.079 -4.700 -3.720 1.00 78.62 262 ASN A CA 1
ATOM 1929 C C . ASN A 1 262 ? -36.984 -6.203 -3.477 1.00 78.62 262 ASN A C 1
ATOM 1931 O O . ASN A 1 262 ? -37.543 -7.007 -4.224 1.00 78.62 262 ASN A O 1
ATOM 1935 N N . ALA A 1 263 ? -36.295 -6.549 -2.389 1.00 78.69 263 ALA A N 1
ATOM 1936 C CA . ALA A 1 263 ? -35.936 -7.918 -2.074 1.00 78.69 263 ALA A CA 1
ATOM 1937 C C . ALA A 1 263 ? -37.124 -8.881 -2.183 1.00 78.69 263 ALA A C 1
ATOM 1939 O O . ALA A 1 263 ? -38.136 -8.761 -1.478 1.00 78.69 263 ALA A O 1
ATOM 1940 N N . VAL A 1 264 ? -36.961 -9.880 -3.047 1.00 77.81 264 VAL A N 1
ATOM 1941 C CA . VAL A 1 264 ? -37.776 -11.084 -3.019 1.00 77.81 264 VAL A CA 1
ATOM 1942 C C . VAL A 1 264 ? -37.270 -11.902 -1.834 1.00 77.81 264 VAL A C 1
ATOM 1944 O O . VAL A 1 264 ? -36.068 -12.170 -1.747 1.00 77.81 264 VAL A O 1
ATOM 1947 N N . PRO A 1 265 ? -38.145 -12.280 -0.883 1.00 69.56 265 PRO A N 1
ATOM 1948 C CA . PRO A 1 265 ? -37.713 -13.040 0.275 1.00 69.56 265 PRO A CA 1
ATOM 1949 C C . PRO A 1 265 ? -36.879 -14.252 -0.137 1.00 69.56 265 PRO A C 1
ATOM 1951 O O . PRO A 1 265 ? -37.347 -15.090 -0.908 1.00 69.56 265 PRO A O 1
ATOM 1954 N N . PHE A 1 266 ? -35.671 -14.327 0.425 1.00 68.44 266 PHE A N 1
ATOM 1955 C CA . PHE A 1 266 ? -34.764 -15.472 0.312 1.00 68.44 266 PHE A CA 1
ATOM 1956 C C . PHE A 1 266 ? -34.119 -15.678 -1.066 1.00 68.44 266 PHE A C 1
ATOM 1958 O O . PHE A 1 266 ? -33.580 -16.751 -1.322 1.00 68.44 266 PHE A O 1
ATOM 1965 N N . ASP A 1 267 ? -34.133 -14.653 -1.922 1.00 79.06 267 ASP A N 1
ATOM 1966 C CA . ASP A 1 267 ? -33.349 -14.607 -3.158 1.00 79.06 267 ASP A CA 1
ATOM 1967 C C . ASP A 1 267 ? -32.222 -13.563 -3.031 1.00 79.06 267 ASP A C 1
ATOM 1969 O O . ASP A 1 267 ? -32.475 -12.369 -3.237 1.00 79.06 267 ASP A O 1
ATOM 1973 N N . PRO A 1 268 ? -30.980 -13.986 -2.710 1.00 78.00 268 PRO A N 1
ATOM 1974 C CA . PRO A 1 268 ? -29.840 -13.083 -2.535 1.00 78.00 268 PRO A CA 1
ATOM 1975 C C . PRO A 1 268 ? -29.556 -12.203 -3.755 1.00 78.00 268 PRO A C 1
ATOM 1977 O O . PRO A 1 268 ? -29.010 -11.114 -3.606 1.00 78.00 268 PRO A O 1
ATOM 1980 N N . SER A 1 269 ? -29.952 -12.634 -4.961 1.00 79.75 269 SER A N 1
ATOM 1981 C CA . SER A 1 269 ? -29.756 -11.848 -6.188 1.00 79.75 269 SER A CA 1
ATOM 1982 C C . SER A 1 269 ? -30.602 -10.571 -6.233 1.00 79.75 269 SER A C 1
ATOM 1984 O O . SER A 1 269 ? -30.346 -9.688 -7.046 1.00 79.75 269 SER A O 1
ATOM 1986 N N . THR A 1 270 ? -31.589 -10.463 -5.340 1.00 82.88 270 THR A N 1
ATOM 1987 C CA . THR A 1 270 ? -32.486 -9.308 -5.205 1.00 82.88 270 THR A CA 1
ATOM 1988 C C . THR A 1 270 ? -32.184 -8.461 -3.969 1.00 82.88 270 THR A C 1
ATOM 1990 O O . THR A 1 270 ? -32.967 -7.581 -3.616 1.00 82.88 270 THR A O 1
ATOM 1993 N N . PHE A 1 271 ? -31.090 -8.745 -3.258 1.00 90.12 271 PHE A N 1
ATOM 1994 C CA . PHE A 1 271 ? -30.722 -8.002 -2.056 1.00 90.12 271 PHE A CA 1
ATOM 1995 C C . PHE A 1 271 ? -29.934 -6.753 -2.449 1.00 90.12 271 PHE A C 1
ATOM 1997 O O . PHE A 1 271 ? -29.205 -6.738 -3.441 1.00 90.12 271 PHE A O 1
ATOM 2004 N N . SER A 1 272 ? -30.089 -5.691 -1.666 1.00 91.12 272 SER A N 1
ATOM 2005 C CA . SER A 1 272 ? -29.338 -4.458 -1.870 1.00 91.12 272 SER A CA 1
ATOM 2006 C C . SER A 1 272 ? -27.936 -4.598 -1.291 1.00 91.12 272 SER A C 1
ATOM 2008 O O . SER A 1 272 ? -27.777 -5.054 -0.159 1.00 91.12 272 SER A O 1
ATOM 2010 N N . GLN A 1 273 ? -26.941 -4.207 -2.082 1.00 92.12 273 GLN A N 1
ATOM 2011 C CA . GLN A 1 273 ? -25.544 -4.131 -1.670 1.00 92.12 273 GLN A CA 1
ATOM 2012 C C . GLN A 1 273 ? -25.339 -2.910 -0.764 1.00 92.12 273 GLN A C 1
ATOM 2014 O O . GLN A 1 273 ? -25.855 -1.830 -1.058 1.00 92.12 273 GLN A O 1
ATOM 2019 N N . VAL A 1 274 ? -24.604 -3.099 0.327 1.00 89.19 274 VAL A N 1
ATOM 2020 C CA . VAL A 1 274 ? -24.215 -2.061 1.283 1.00 89.19 274 VAL A CA 1
ATOM 2021 C C . VAL A 1 274 ? -22.721 -2.210 1.538 1.00 89.19 274 VAL A C 1
ATOM 2023 O O . VAL A 1 274 ? -22.306 -3.050 2.335 1.00 89.19 274 VAL A O 1
ATOM 2026 N N . ASP A 1 275 ? -21.924 -1.409 0.842 1.00 83.44 275 ASP A N 1
ATOM 2027 C CA . ASP A 1 275 ? -20.467 -1.384 0.995 1.00 83.44 275 ASP A CA 1
ATOM 2028 C C . ASP A 1 275 ? -20.081 -0.529 2.205 1.00 83.44 275 ASP A C 1
ATOM 2030 O O . ASP A 1 275 ? -20.660 0.540 2.405 1.00 83.44 275 ASP A O 1
ATOM 2034 N N . LEU A 1 276 ? -19.116 -0.967 3.010 1.00 77.31 276 LEU A N 1
ATOM 2035 C CA . LEU A 1 276 ? -18.584 -0.173 4.119 1.00 77.31 276 LEU A CA 1
ATOM 2036 C C . LEU A 1 276 ? -17.427 0.701 3.634 1.00 77.31 276 LEU A C 1
ATOM 2038 O O . LEU A 1 276 ? -16.529 0.212 2.956 1.00 77.31 276 LEU A O 1
ATOM 2042 N N . ASN A 1 277 ? -17.441 1.982 4.007 1.00 66.12 277 ASN A N 1
ATOM 2043 C CA . ASN A 1 277 ? -16.288 2.866 3.806 1.00 66.12 277 ASN A CA 1
ATOM 2044 C C . ASN A 1 277 ? -15.388 2.893 5.048 1.00 66.12 277 ASN A C 1
ATOM 2046 O O . ASN A 1 277 ? -14.187 3.089 4.928 1.00 66.12 277 ASN A O 1
ATOM 2050 N N . ASN A 1 278 ? -15.973 2.690 6.234 1.00 62.00 278 ASN A N 1
ATOM 2051 C CA . ASN A 1 278 ? -15.237 2.609 7.492 1.00 62.00 278 ASN A CA 1
ATOM 2052 C C . ASN A 1 278 ? -14.911 1.152 7.832 1.00 62.00 278 ASN A C 1
ATOM 2054 O O . ASN A 1 278 ? -15.791 0.286 7.815 1.00 62.00 278 ASN A O 1
ATOM 2058 N N . THR A 1 279 ? -13.661 0.890 8.205 1.00 69.38 279 THR A N 1
ATOM 2059 C CA . THR A 1 279 ? -13.176 -0.466 8.478 1.00 69.38 279 THR A CA 1
ATOM 2060 C C . THR A 1 279 ? -13.686 -0.994 9.823 1.00 69.38 279 THR A C 1
ATOM 2062 O O . THR A 1 279 ? -13.497 -0.375 10.871 1.00 69.38 279 THR A O 1
ATOM 2065 N N . LEU A 1 280 ? -14.281 -2.191 9.816 1.00 82.94 280 LEU A N 1
ATOM 2066 C CA . LEU A 1 280 ? -14.540 -2.978 11.023 1.00 82.94 280 LEU A CA 1
ATOM 2067 C C . LEU A 1 280 ? -13.644 -4.220 11.019 1.00 82.94 280 LEU A C 1
ATOM 2069 O O . LEU A 1 280 ? -13.919 -5.179 10.299 1.00 82.94 280 LEU A O 1
ATOM 2073 N N . VAL A 1 281 ? -12.595 -4.204 11.845 1.00 84.69 281 VAL A N 1
ATOM 2074 C CA . VAL A 1 281 ? -11.654 -5.325 11.998 1.00 84.69 281 VAL A CA 1
ATOM 2075 C C . VAL A 1 281 ? -12.019 -6.172 13.216 1.00 84.69 281 VAL A C 1
ATOM 2077 O O . VAL A 1 281 ? -12.239 -5.654 14.315 1.00 84.69 281 VAL A O 1
ATOM 2080 N N . LEU A 1 282 ? -12.075 -7.488 13.022 1.00 83.81 282 LEU A N 1
ATOM 2081 C CA . LEU A 1 282 ? -12.223 -8.495 14.060 1.00 83.81 282 LEU A CA 1
ATOM 2082 C C . LEU A 1 282 ? -10.902 -9.236 14.249 1.00 83.81 282 LEU A C 1
ATOM 2084 O O . LEU A 1 282 ? -10.409 -9.906 13.345 1.00 83.81 282 LEU A O 1
ATOM 2088 N N . GLN A 1 283 ? -10.387 -9.186 15.470 1.00 86.62 283 GLN A N 1
ATOM 2089 C CA . GLN A 1 283 ? -9.237 -9.979 15.897 1.00 86.62 283 GLN A CA 1
ATOM 2090 C C . GLN A 1 283 ? -9.559 -11.488 15.889 1.00 86.62 283 GLN A C 1
ATOM 2092 O O . GLN A 1 283 ? -10.738 -11.850 15.991 1.00 86.62 283 GLN A O 1
ATOM 2097 N N . PRO A 1 284 ? -8.551 -12.379 15.829 1.00 86.19 284 PRO A N 1
ATOM 2098 C CA . PRO A 1 284 ? -8.758 -13.827 15.905 1.00 86.19 284 PRO A CA 1
ATOM 2099 C C . PRO A 1 284 ? -9.634 -14.232 17.101 1.00 86.19 284 PRO A C 1
ATOM 2101 O O . PRO A 1 284 ? -9.357 -13.865 18.248 1.00 86.19 284 PRO A O 1
ATOM 2104 N N . GLY A 1 285 ? -10.717 -14.974 16.854 1.00 87.12 285 GLY A N 1
ATOM 2105 C CA . GLY A 1 285 ? -11.676 -15.396 17.883 1.00 87.12 285 GLY A CA 1
ATOM 2106 C C . GLY A 1 285 ? -12.573 -14.282 18.443 1.00 87.12 285 GLY A C 1
ATOM 2107 O O . GLY A 1 285 ? -13.355 -14.529 19.368 1.00 87.12 285 GLY A O 1
ATOM 2108 N N . GLN A 1 286 ? -12.464 -13.047 17.945 1.00 91.88 286 GLN A N 1
ATOM 2109 C CA . GLN A 1 286 ? -13.277 -11.935 18.419 1.00 91.88 286 GLN A CA 1
ATOM 2110 C C . GLN A 1 286 ? -14.717 -12.069 17.925 1.00 91.88 286 GLN A C 1
ATOM 2112 O O . GLN A 1 286 ? -14.980 -12.444 16.786 1.00 91.88 286 GLN A O 1
ATOM 2117 N N . SER A 1 287 ? -15.650 -11.699 18.800 1.00 94.44 287 SER A N 1
ATOM 2118 C CA . SER A 1 287 ? -17.072 -11.587 18.491 1.00 94.44 287 SER A CA 1
ATOM 2119 C C . SER A 1 287 ? -17.528 -10.142 18.656 1.00 94.44 287 SER A C 1
ATOM 2121 O O . SER A 1 287 ? -17.103 -9.455 19.595 1.00 94.44 287 SER A O 1
ATOM 2123 N N . LYS A 1 288 ? -18.406 -9.690 17.759 1.00 94.38 288 LYS A N 1
ATOM 2124 C CA . LYS A 1 288 ? -19.036 -8.366 17.785 1.00 94.38 288 LYS A CA 1
ATOM 2125 C C . LYS A 1 288 ? -20.523 -8.486 17.485 1.00 94.38 288 LYS A C 1
ATOM 2127 O O . LYS A 1 288 ? -20.917 -9.218 16.583 1.00 94.38 288 LYS A O 1
ATOM 2132 N N . GLY A 1 289 ? -21.342 -7.738 18.220 1.00 94.25 289 GLY A N 1
ATOM 2133 C CA . GLY A 1 289 ? -22.738 -7.533 17.859 1.00 94.25 289 GLY A CA 1
ATOM 2134 C C . GLY A 1 289 ? -22.863 -6.460 16.792 1.00 94.25 289 GLY A C 1
ATOM 2135 O O . GLY A 1 289 ? -22.184 -5.443 16.879 1.00 94.25 289 GLY A O 1
ATOM 2136 N N . ILE A 1 290 ? -23.730 -6.686 15.812 1.00 95.25 290 ILE A N 1
ATOM 2137 C CA . ILE A 1 290 ? -24.025 -5.801 14.686 1.00 95.25 290 ILE A CA 1
ATOM 2138 C C . ILE A 1 290 ? -25.499 -5.408 14.741 1.00 95.25 290 ILE A C 1
ATOM 2140 O O . ILE A 1 290 ? -26.356 -6.233 15.066 1.00 95.25 290 ILE A O 1
ATOM 2144 N N . TYR A 1 291 ? -25.799 -4.151 14.417 1.00 93.75 291 TYR A N 1
ATOM 2145 C CA . TYR A 1 291 ? -27.158 -3.676 14.184 1.00 93.75 291 TYR A CA 1
ATOM 2146 C C . TYR A 1 291 ? -27.221 -2.954 12.840 1.00 93.75 291 TYR A C 1
ATOM 2148 O O . TYR A 1 291 ? -26.640 -1.887 12.675 1.00 93.75 291 TYR A O 1
ATOM 2156 N N . LEU A 1 292 ? -27.966 -3.533 11.901 1.00 94.75 292 LEU A N 1
ATOM 2157 C CA . LEU A 1 292 ? -28.348 -2.882 10.653 1.00 94.75 292 LEU A CA 1
ATOM 2158 C C . LEU A 1 292 ? -29.732 -2.255 10.825 1.00 94.75 292 LEU A C 1
ATOM 2160 O O . LEU A 1 292 ? -30.699 -2.978 11.095 1.00 94.75 292 LEU A O 1
ATOM 2164 N N . PHE A 1 293 ? -29.835 -0.934 10.687 1.00 94.56 293 PHE A N 1
ATOM 2165 C CA . PHE A 1 293 ? -31.064 -0.180 10.923 1.00 94.56 293 PHE A CA 1
ATOM 2166 C C . PHE A 1 293 ? -31.400 0.735 9.743 1.00 94.56 293 PHE A C 1
ATOM 2168 O O . PHE A 1 293 ? -30.706 1.703 9.481 1.00 94.56 293 PHE A O 1
ATOM 2175 N N . VAL A 1 294 ? -32.497 0.440 9.054 1.00 94.75 294 VAL A N 1
ATOM 2176 C CA . VAL A 1 294 ? -33.106 1.252 7.998 1.00 94.75 294 VAL A CA 1
ATOM 2177 C C . VAL A 1 294 ? -33.740 2.497 8.625 1.00 94.75 294 VAL A C 1
ATOM 2179 O O . VAL A 1 294 ? -34.794 2.417 9.266 1.00 94.75 294 VAL A O 1
ATOM 2182 N N . THR A 1 295 ? -33.088 3.645 8.469 1.00 93.81 295 THR A N 1
ATOM 2183 C CA . THR A 1 295 ? -33.449 4.898 9.152 1.00 93.81 295 THR A CA 1
ATOM 2184 C C . THR A 1 295 ? -34.702 5.543 8.568 1.00 93.81 295 THR A C 1
ATOM 2186 O O . THR A 1 295 ? -35.474 6.169 9.298 1.00 93.81 295 THR A O 1
ATOM 2189 N N . ASP A 1 296 ? -34.982 5.301 7.289 1.00 91.88 296 ASP A N 1
ATOM 2190 C CA . ASP A 1 296 ? -36.166 5.771 6.570 1.00 91.88 296 ASP A CA 1
ATOM 2191 C C . ASP A 1 296 ? -37.333 4.759 6.595 1.00 91.88 296 ASP A C 1
ATOM 2193 O O . ASP A 1 296 ? -38.259 4.813 5.783 1.00 91.88 296 ASP A O 1
ATOM 2197 N N . TYR A 1 297 ? -37.360 3.850 7.580 1.00 90.81 297 TYR A N 1
ATOM 2198 C CA . TYR A 1 297 ? -38.453 2.885 7.778 1.00 90.81 297 TYR A CA 1
ATOM 2199 C C . TYR A 1 297 ? -39.848 3.539 7.821 1.00 90.81 297 TYR A C 1
ATOM 2201 O O . TYR A 1 297 ? -40.832 2.987 7.320 1.00 90.81 297 TYR A O 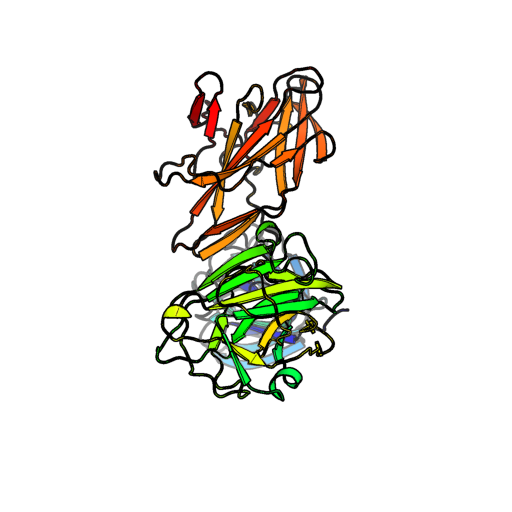1
ATOM 2209 N N . GLY A 1 298 ? -39.944 4.746 8.392 1.00 87.00 298 GLY A N 1
ATOM 2210 C CA . GLY A 1 298 ? -41.186 5.527 8.439 1.00 87.00 298 GLY A CA 1
ATOM 2211 C C . GLY A 1 298 ? -41.724 5.944 7.063 1.00 87.00 298 GLY A C 1
ATOM 2212 O O . GLY A 1 298 ? -42.901 6.287 6.953 1.00 87.00 298 GLY A O 1
ATOM 2213 N N . GLU A 1 299 ? -40.893 5.872 6.024 1.00 88.38 299 GLU A N 1
ATOM 2214 C CA . GLU A 1 299 ? -41.205 6.244 4.642 1.00 88.38 299 GLU A CA 1
ATOM 2215 C C . GLU A 1 299 ? -41.590 5.039 3.768 1.00 88.38 299 GLU A C 1
ATOM 2217 O O . GLU A 1 299 ? -41.871 5.188 2.579 1.00 88.38 299 GLU A O 1
ATOM 2222 N N . GLY A 1 300 ? -41.672 3.842 4.363 1.00 87.12 300 GLY A N 1
ATOM 2223 C CA . GLY A 1 300 ? -42.187 2.633 3.717 1.00 87.12 300 GLY A CA 1
ATOM 2224 C C . GLY A 1 300 ? -41.131 1.599 3.328 1.00 87.12 300 GLY A C 1
ATOM 2225 O O . GLY A 1 300 ? -41.503 0.533 2.830 1.00 87.12 300 GLY A O 1
ATOM 2226 N N . ASN A 1 301 ? -39.847 1.865 3.577 1.00 91.31 301 ASN A N 1
ATOM 2227 C CA . ASN A 1 301 ? -38.785 0.868 3.462 1.00 91.31 301 ASN A CA 1
ATOM 2228 C C . ASN A 1 301 ? -38.793 -0.075 4.669 1.00 91.31 301 ASN A C 1
ATOM 2230 O O . ASN A 1 301 ? -39.227 0.270 5.763 1.00 91.31 301 ASN A O 1
ATOM 2234 N N . THR A 1 302 ? -38.412 -1.333 4.477 1.00 90.62 302 THR A N 1
ATOM 2235 C CA . THR A 1 302 ? -38.482 -2.355 5.526 1.00 90.62 302 THR A CA 1
ATOM 2236 C C . THR A 1 302 ? -37.386 -3.387 5.336 1.00 90.62 302 THR A C 1
ATOM 2238 O O . THR A 1 302 ? -37.293 -4.003 4.272 1.00 90.62 302 THR A O 1
ATOM 2241 N N . TYR A 1 303 ? -36.624 -3.638 6.398 1.00 91.75 303 TYR A N 1
ATOM 2242 C CA . TYR A 1 303 ? -35.662 -4.728 6.471 1.00 91.75 303 TYR A CA 1
ATOM 2243 C C . TYR A 1 303 ? -36.390 -6.059 6.673 1.00 91.75 303 TYR A C 1
ATOM 2245 O O . TYR A 1 303 ? -37.179 -6.201 7.616 1.00 91.75 303 TYR A O 1
ATOM 2253 N N . ARG A 1 304 ? -36.139 -7.052 5.814 1.00 89.44 304 ARG A N 1
ATOM 2254 C CA . ARG A 1 304 ? -36.730 -8.391 5.940 1.00 89.44 304 ARG A CA 1
ATOM 2255 C C . ARG A 1 304 ? -35.870 -9.312 6.800 1.00 89.44 304 ARG A C 1
ATOM 2257 O O . ARG A 1 304 ? -34.666 -9.401 6.635 1.00 89.44 304 ARG A O 1
ATOM 2264 N N . TYR A 1 305 ? -36.506 -10.053 7.696 1.00 89.25 305 TYR A N 1
ATOM 2265 C CA . TYR A 1 305 ? -35.846 -11.022 8.576 1.00 89.25 305 TYR A CA 1
ATOM 2266 C C . TYR A 1 305 ? -36.712 -12.272 8.737 1.00 89.25 305 TYR A C 1
ATOM 2268 O O . TYR A 1 305 ? -37.874 -12.294 8.312 1.00 89.25 305 TYR A O 1
ATOM 2276 N N . SER A 1 306 ? -36.190 -13.300 9.406 1.00 89.00 306 SER A N 1
ATOM 2277 C CA . SER A 1 306 ? -36.975 -14.476 9.793 1.00 89.00 306 SER A CA 1
ATOM 2278 C C . SER A 1 306 ? -37.179 -14.576 11.307 1.00 89.00 306 SER A C 1
ATOM 2280 O O . SER A 1 306 ? -36.525 -13.904 12.106 1.00 89.00 306 SER A O 1
ATOM 2282 N N . ASN A 1 307 ? -38.170 -15.367 11.721 1.00 87.25 307 ASN A N 1
ATOM 2283 C CA . ASN A 1 307 ? -38.426 -15.627 13.137 1.00 87.25 307 ASN A CA 1
ATOM 2284 C C . ASN A 1 307 ? -37.552 -16.773 13.646 1.00 87.25 307 ASN A C 1
ATOM 2286 O O . ASN A 1 307 ? -37.431 -17.800 12.975 1.00 87.25 307 ASN A O 1
ATOM 2290 N N . GLY A 1 308 ? -37.075 -16.640 14.884 1.00 83.56 308 GLY A N 1
ATOM 2291 C CA . GLY A 1 308 ? -36.338 -17.686 15.582 1.00 83.56 308 GLY A CA 1
ATOM 2292 C C . GLY A 1 308 ? -34.867 -17.348 15.774 1.00 83.56 308 GLY A C 1
ATOM 2293 O O . GLY A 1 308 ? -34.475 -16.189 15.716 1.00 83.56 308 GLY A O 1
ATOM 2294 N N . ASN A 1 309 ? -34.100 -18.397 16.043 1.00 86.12 309 ASN A N 1
ATOM 2295 C CA . ASN A 1 309 ? -32.684 -18.371 16.368 1.00 86.12 309 ASN A CA 1
ATOM 2296 C C . ASN A 1 309 ? -31.966 -19.261 15.351 1.00 86.12 309 ASN A C 1
ATOM 2298 O O . ASN A 1 309 ? -32.384 -20.404 15.158 1.00 86.12 309 ASN A O 1
ATOM 2302 N N . TYR A 1 310 ? -30.919 -18.745 14.716 1.00 87.94 310 TYR A N 1
ATOM 2303 C CA . TYR A 1 310 ? -30.137 -19.476 13.720 1.00 87.94 310 TYR A CA 1
ATOM 2304 C C . TYR A 1 310 ? -28.655 -19.202 13.929 1.00 87.94 310 TYR A C 1
ATOM 2306 O O . TYR A 1 310 ? -28.271 -18.174 14.484 1.00 87.94 310 TYR A O 1
ATOM 2314 N N . THR A 1 311 ? -27.841 -20.128 13.456 1.00 91.31 311 THR A N 1
ATOM 2315 C CA . THR A 1 311 ? -26.395 -19.988 13.376 1.00 91.31 311 THR A CA 1
ATOM 2316 C C . THR A 1 311 ? -26.001 -20.426 11.979 1.00 91.31 311 THR A C 1
ATOM 2318 O O . THR A 1 311 ? -26.468 -21.470 11.525 1.00 91.31 311 THR A O 1
ATOM 2321 N N . GLU A 1 312 ? -25.184 -19.623 11.314 1.00 92.19 312 GLU A N 1
ATOM 2322 C CA . GLU A 1 312 ? -24.566 -19.963 10.037 1.00 92.19 312 GLU A CA 1
ATOM 2323 C C . GLU A 1 312 ? -23.054 -19.834 10.186 1.00 92.19 312 GLU A C 1
ATOM 2325 O O . GLU A 1 312 ? -22.587 -18.907 10.845 1.00 92.19 312 GLU A O 1
ATOM 2330 N N . THR A 1 313 ? -22.300 -20.766 9.615 1.00 93.06 313 THR A N 1
ATOM 2331 C CA . THR A 1 313 ? -20.835 -20.720 9.601 1.00 93.06 313 THR A CA 1
ATOM 2332 C C . THR A 1 313 ? -20.309 -21.458 8.380 1.00 93.06 313 THR A C 1
ATOM 2334 O O . THR A 1 313 ? -20.847 -22.500 8.000 1.00 93.06 313 THR A O 1
ATOM 2337 N N . ASP A 1 314 ? -19.248 -20.932 7.788 1.00 85.69 314 ASP A N 1
ATOM 2338 C CA . ASP A 1 314 ? -18.431 -21.591 6.763 1.00 85.69 314 ASP A CA 1
ATOM 2339 C C . ASP A 1 314 ? -17.102 -22.124 7.330 1.00 85.69 314 ASP A C 1
ATOM 2341 O O . ASP A 1 314 ? -16.319 -22.741 6.609 1.00 85.69 314 ASP A O 1
ATOM 2345 N N . GLY A 1 315 ? -16.876 -21.959 8.639 1.00 88.25 315 GLY A N 1
ATOM 2346 C CA . GLY A 1 315 ? -15.621 -22.279 9.322 1.00 88.25 315 GLY A CA 1
ATOM 2347 C C . GLY A 1 315 ? -14.628 -21.117 9.391 1.00 88.25 315 GLY A C 1
ATOM 2348 O O . GLY A 1 315 ? -13.630 -21.243 10.097 1.00 88.25 315 GLY A O 1
ATOM 2349 N N . THR A 1 316 ? -14.917 -20.003 8.719 1.00 88.44 316 THR A N 1
ATOM 2350 C CA . THR A 1 316 ? -14.104 -18.785 8.684 1.00 88.44 316 THR A CA 1
ATOM 2351 C C . THR A 1 316 ? -14.776 -17.676 9.489 1.00 88.44 316 THR A C 1
ATOM 2353 O O . THR A 1 316 ? -14.168 -17.110 10.398 1.00 88.44 316 THR A O 1
ATOM 2356 N N . ILE A 1 317 ? -16.057 -17.417 9.225 1.00 95.44 317 ILE A N 1
ATOM 2357 C CA . ILE A 1 317 ? -16.904 -16.539 10.034 1.00 95.44 317 ILE A CA 1
ATOM 2358 C C . ILE A 1 317 ? -18.108 -17.324 10.568 1.00 95.44 317 ILE A C 1
ATOM 2360 O O . ILE A 1 317 ? -18.622 -18.247 9.932 1.00 95.44 317 ILE A O 1
ATOM 2364 N N . THR A 1 318 ? -18.601 -16.942 11.743 1.00 95.81 318 THR A N 1
ATOM 2365 C CA . THR A 1 318 ? -19.893 -17.414 12.257 1.00 95.81 318 THR A CA 1
ATOM 2366 C C . THR A 1 318 ? -20.849 -16.243 12.422 1.00 95.81 318 THR A C 1
ATOM 2368 O O . THR A 1 318 ? -20.539 -15.282 13.119 1.00 95.81 318 THR A O 1
ATOM 2371 N N . ILE A 1 319 ? -22.049 -16.350 11.850 1.00 95.81 319 ILE A N 1
ATOM 2372 C CA . ILE A 1 319 ? -23.162 -15.419 12.063 1.00 95.81 319 ILE A CA 1
ATOM 2373 C C . ILE A 1 319 ? -24.144 -16.039 13.056 1.00 95.81 319 ILE A C 1
ATOM 2375 O O . ILE A 1 319 ? -24.702 -17.118 12.835 1.00 95.81 319 ILE A O 1
ATOM 2379 N N . LEU A 1 320 ? -24.399 -15.336 14.155 1.00 92.69 320 LEU A N 1
ATOM 2380 C CA . LEU A 1 320 ? -25.271 -15.778 15.235 1.00 92.69 320 LEU A CA 1
ATOM 2381 C C . LEU A 1 320 ? -26.538 -14.929 15.270 1.00 92.69 320 LEU A C 1
ATOM 2383 O O . LEU A 1 320 ? -26.490 -13.709 15.372 1.00 92.69 320 LEU A O 1
ATOM 2387 N N . SER A 1 321 ? -27.690 -15.602 15.274 1.00 87.38 321 SER A N 1
ATOM 2388 C CA . SER A 1 321 ? -29.032 -15.023 15.402 1.00 87.38 321 SER A CA 1
ATOM 2389 C C . SER A 1 321 ? -29.761 -15.416 16.725 1.00 87.38 321 SER A C 1
ATOM 2391 O O . SER A 1 321 ? -30.973 -15.274 16.860 1.00 87.38 321 SER A O 1
ATOM 2393 N N . ASN A 1 322 ? -29.035 -15.923 17.728 1.00 78.25 322 ASN A N 1
ATOM 2394 C CA . ASN A 1 322 ? -29.547 -16.462 18.995 1.00 78.25 322 ASN A CA 1
ATOM 2395 C C . ASN A 1 322 ? -29.897 -15.411 20.077 1.00 78.25 322 ASN A C 1
ATOM 2397 O O . ASN A 1 322 ? -29.060 -15.056 20.901 1.00 78.25 322 ASN A O 1
ATOM 2401 N N . GLY A 1 323 ? -31.174 -15.019 20.182 1.00 64.56 323 GLY A N 1
ATOM 2402 C CA . GLY A 1 323 ? -31.645 -14.090 21.231 1.00 64.56 323 GLY A CA 1
ATOM 2403 C C . GLY A 1 323 ? -31.588 -12.613 20.836 1.00 64.56 323 GLY A C 1
ATOM 2404 O O . GLY A 1 323 ? -31.651 -11.731 21.693 1.00 64.56 323 GLY A O 1
ATOM 2405 N N . TYR A 1 324 ? -31.490 -12.365 19.536 1.00 73.25 324 TYR A N 1
ATOM 2406 C CA . TYR A 1 324 ? -31.400 -11.045 18.935 1.00 73.25 324 TYR A CA 1
ATOM 2407 C C . TYR A 1 324 ? -32.719 -10.671 18.270 1.00 73.25 324 TYR A C 1
ATOM 2409 O O . TYR A 1 324 ? -33.662 -11.463 18.254 1.00 73.25 324 TYR A O 1
ATOM 2417 N N . GLY A 1 325 ? -32.858 -9.447 17.783 1.00 73.31 325 GLY A N 1
ATOM 2418 C CA . GLY A 1 325 ? -34.186 -8.952 17.452 1.00 73.31 325 GLY A CA 1
ATOM 2419 C C . GLY A 1 325 ? -34.188 -7.698 16.614 1.00 73.31 325 GLY A C 1
ATOM 2420 O O . GLY A 1 325 ? -33.179 -7.265 16.072 1.00 73.31 325 GLY A O 1
ATOM 2421 N N . SER A 1 326 ? -35.384 -7.157 16.463 1.00 76.81 326 SER A N 1
ATOM 2422 C CA . SER A 1 326 ? -35.693 -6.092 15.528 1.00 76.81 326 SER A CA 1
ATOM 2423 C C . SER A 1 326 ? -36.675 -5.137 16.185 1.00 76.81 326 SER A C 1
ATOM 2425 O O . SER A 1 326 ? -37.644 -5.595 16.802 1.00 76.81 326 SER A O 1
ATOM 2427 N N . ASN A 1 327 ? -36.451 -3.829 16.050 1.00 79.94 327 ASN A N 1
ATOM 2428 C CA . ASN A 1 327 ? -37.397 -2.815 16.501 1.00 79.94 327 ASN A CA 1
ATOM 2429 C C . ASN A 1 327 ? -37.462 -1.618 15.522 1.00 79.94 327 ASN A C 1
ATOM 2431 O O . ASN A 1 327 ? -36.624 -1.505 14.639 1.00 79.94 327 ASN A O 1
ATOM 2435 N N . ALA A 1 328 ? -38.490 -0.770 15.634 1.00 82.75 328 ALA A N 1
ATOM 2436 C CA . ALA A 1 328 ? -38.742 0.390 14.774 1.00 82.75 328 ALA A CA 1
ATOM 2437 C C . ALA A 1 328 ? -37.920 1.589 15.237 1.00 82.75 328 ALA A C 1
ATOM 2439 O O . ALA A 1 328 ? -37.792 2.583 14.532 1.00 82.75 328 ALA A O 1
ATOM 2440 N N . THR A 1 329 ? -37.386 1.494 16.449 1.00 84.00 329 THR A N 1
ATOM 2441 C CA . THR A 1 329 ? -36.489 2.468 17.041 1.00 84.00 329 THR A CA 1
ATOM 2442 C C . THR A 1 329 ? -35.280 1.725 17.578 1.00 84.00 329 THR A C 1
ATOM 2444 O O . THR A 1 329 ? -35.425 0.719 18.285 1.00 84.00 329 THR A O 1
ATOM 2447 N N . VAL A 1 330 ? -34.092 2.223 17.249 1.00 84.88 330 VAL A N 1
ATOM 2448 C CA . VAL A 1 330 ? -32.818 1.701 17.749 1.00 84.88 330 VAL A CA 1
ATOM 2449 C C . VAL A 1 330 ? -32.829 1.690 19.287 1.00 84.88 330 VAL A C 1
ATOM 2451 O O . VAL A 1 330 ? -33.365 2.601 19.917 1.00 84.88 330 VAL A O 1
ATOM 2454 N N . PHE A 1 331 ? -32.298 0.625 19.894 1.00 85.25 331 PHE A N 1
ATOM 2455 C CA . PHE A 1 331 ? -32.141 0.455 21.351 1.00 85.25 331 PHE A CA 1
ATOM 2456 C C . PHE A 1 331 ? -33.427 0.513 22.202 1.00 85.25 331 PHE A C 1
ATOM 2458 O O . PHE A 1 331 ? -33.377 0.724 23.413 1.00 85.25 331 PHE A O 1
ATOM 2465 N N . SER A 1 332 ? -34.601 0.310 21.602 1.00 80.25 332 SER A N 1
ATOM 2466 C CA . SER A 1 332 ? -35.877 0.344 22.328 1.00 80.25 332 SER A CA 1
ATOM 2467 C C . SER A 1 332 ? -36.187 -0.949 23.101 1.00 80.25 332 SER A C 1
ATOM 2469 O O . SER A 1 332 ? -35.681 -2.037 22.809 1.00 80.25 332 SER A O 1
ATOM 2471 N N . SER A 1 333 ? -37.047 -0.838 24.121 1.00 64.19 333 SER A N 1
ATOM 2472 C CA . SER A 1 333 ? -37.430 -1.957 24.983 1.00 64.19 333 SER A CA 1
ATOM 2473 C C . SER A 1 333 ? -38.433 -2.885 24.289 1.00 64.19 333 SER A C 1
ATOM 2475 O O . SER A 1 333 ? -39.618 -2.591 24.149 1.00 64.19 333 SER A O 1
ATOM 2477 N N . GLY A 1 334 ? -37.946 -4.042 23.843 1.00 64.75 334 GLY A N 1
ATOM 2478 C CA . GLY A 1 334 ? -38.764 -5.081 23.221 1.00 64.75 334 GLY A CA 1
ATOM 2479 C C . GLY A 1 334 ? -37.998 -5.799 22.125 1.00 64.75 334 GLY A C 1
ATOM 2480 O O . GLY A 1 334 ? -37.911 -5.306 21.006 1.00 64.75 334 GLY A O 1
ATOM 2481 N N . PHE A 1 335 ? -37.458 -6.970 22.453 1.00 66.12 335 PHE A N 1
ATOM 2482 C CA . PHE A 1 335 ? -36.764 -7.833 21.507 1.00 66.12 335 PHE A CA 1
ATOM 2483 C C . PHE A 1 335 ? -37.484 -9.174 21.457 1.00 66.12 335 PHE A C 1
ATOM 2485 O O . PHE A 1 335 ? -37.582 -9.894 22.449 1.00 66.12 335 PHE A O 1
ATOM 2492 N N . ALA A 1 336 ? -38.052 -9.481 20.297 1.00 72.44 336 ALA A N 1
ATOM 2493 C CA . ALA A 1 336 ? -38.504 -10.824 19.989 1.00 72.44 336 ALA A CA 1
ATOM 2494 C C . ALA A 1 336 ? -37.422 -11.495 19.147 1.00 72.44 336 ALA A C 1
ATOM 2496 O O . ALA A 1 336 ? -36.863 -10.835 18.279 1.00 72.44 336 ALA A O 1
ATOM 2497 N N . ASN A 1 337 ? -37.171 -12.786 19.376 1.00 79.06 337 ASN A N 1
ATOM 2498 C CA . ASN A 1 337 ? -36.121 -13.525 18.673 1.00 79.06 337 ASN A CA 1
ATOM 2499 C C . ASN A 1 337 ? -36.333 -13.454 17.153 1.00 79.06 337 ASN A C 1
ATOM 2501 O O . ASN A 1 337 ? -37.300 -14.039 16.632 1.00 79.06 337 ASN A O 1
ATOM 2505 N N . ARG A 1 338 ? -35.470 -12.690 16.478 1.00 86.69 338 ARG A N 1
ATOM 2506 C CA . ARG A 1 338 ? -35.380 -12.522 15.026 1.00 86.69 338 ARG A CA 1
ATOM 2507 C C . ARG A 1 338 ? -34.002 -12.932 14.565 1.00 86.69 338 ARG A C 1
ATOM 2509 O O . ARG A 1 338 ? -33.023 -12.764 15.283 1.00 86.69 338 ARG A O 1
ATOM 2516 N N . ALA A 1 339 ? -33.968 -13.399 13.333 1.00 89.12 339 ALA A N 1
ATOM 2517 C CA . ALA A 1 339 ? -32.752 -13.825 12.699 1.00 89.12 339 ALA A CA 1
ATOM 2518 C C . ALA A 1 339 ? -32.421 -12.966 11.497 1.00 89.12 339 ALA A C 1
ATOM 2520 O O . ALA A 1 339 ? -33.287 -12.680 10.664 1.00 89.12 339 ALA A O 1
ATOM 2521 N N . PHE A 1 340 ? -31.153 -12.583 11.433 1.00 91.81 340 PHE A N 1
ATOM 2522 C CA . PHE A 1 340 ? -30.581 -11.888 10.300 1.00 91.81 340 PHE A CA 1
ATOM 2523 C C . PHE A 1 340 ? -30.697 -12.768 9.054 1.00 91.81 340 PHE A C 1
ATOM 2525 O O . PHE A 1 340 ? -30.253 -13.918 9.025 1.00 91.81 340 PHE A O 1
ATOM 2532 N N . VAL A 1 341 ? -31.332 -12.207 8.030 1.00 90.69 341 VAL A N 1
ATOM 2533 C CA . VAL A 1 341 ? -31.381 -12.765 6.682 1.00 90.69 341 VAL A CA 1
ATOM 2534 C C . VAL A 1 341 ? -30.572 -11.811 5.828 1.00 90.69 341 VAL A C 1
ATOM 2536 O O . VAL A 1 341 ? -30.973 -10.665 5.671 1.00 90.69 341 VAL A O 1
ATOM 2539 N N . GLY A 1 342 ? -29.439 -12.262 5.312 1.00 91.25 342 GLY A N 1
ATOM 2540 C CA . GLY A 1 342 ? -28.508 -11.399 4.602 1.00 91.25 342 GLY A CA 1
ATOM 2541 C C . GLY A 1 342 ? -27.182 -12.094 4.353 1.00 91.25 342 GLY A C 1
ATOM 2542 O O . GLY A 1 342 ? -26.985 -13.247 4.737 1.00 91.25 342 GLY A O 1
ATOM 2543 N N . GLU A 1 343 ? -26.296 -11.378 3.681 1.00 92.44 343 GLU A N 1
ATOM 2544 C CA . GLU A 1 343 ? -24.915 -11.783 3.438 1.00 92.44 343 GLU A CA 1
ATOM 2545 C C . GLU A 1 343 ? -23.993 -10.855 4.226 1.00 92.44 343 GLU A C 1
ATOM 2547 O O . GLU A 1 343 ? -24.200 -9.640 4.198 1.00 92.44 343 GLU A O 1
ATOM 2552 N N . VAL A 1 344 ? -23.011 -11.419 4.926 1.00 95.12 344 VAL A N 1
ATOM 2553 C CA . VAL A 1 344 ? -21.885 -10.667 5.495 1.00 95.12 344 VAL A CA 1
ATOM 2554 C C . VAL A 1 344 ? -20.690 -10.884 4.583 1.00 95.12 344 VAL A C 1
ATOM 2556 O O . VAL A 1 344 ? -20.325 -12.029 4.332 1.00 95.12 344 VAL A O 1
ATOM 2559 N N . GLN A 1 345 ? -20.110 -9.796 4.090 1.00 92.38 345 GLN A N 1
ATOM 2560 C CA . GLN A 1 345 ? -18.924 -9.812 3.241 1.00 92.38 345 GLN A CA 1
ATOM 2561 C C . GLN A 1 345 ? -17.717 -9.451 4.091 1.00 92.38 345 GLN A C 1
ATOM 2563 O O . GLN A 1 345 ? -17.756 -8.492 4.871 1.00 92.38 345 GLN A O 1
ATOM 2568 N N . TYR A 1 346 ? -16.669 -10.252 3.978 1.00 90.56 346 TYR A N 1
ATOM 2569 C CA . TYR A 1 346 ? -15.490 -10.123 4.810 1.00 90.56 346 TYR A CA 1
ATOM 2570 C C . TYR A 1 346 ? -14.256 -10.569 4.048 1.00 90.56 346 TYR A C 1
ATOM 2572 O O . TYR A 1 346 ? -14.348 -11.294 3.066 1.00 90.56 346 TYR A O 1
ATOM 2580 N N . CYS A 1 347 ? -13.095 -10.166 4.533 1.00 81.12 347 CYS A N 1
ATOM 2581 C CA . CYS A 1 347 ? -11.819 -10.604 4.006 1.00 81.12 347 CYS A CA 1
ATOM 2582 C C . CYS A 1 347 ? -10.956 -11.118 5.150 1.00 81.12 347 CYS A C 1
ATOM 2584 O O . CYS A 1 347 ? -10.924 -10.508 6.222 1.00 81.12 347 CYS A O 1
ATOM 2586 N N . THR A 1 348 ? -10.287 -12.244 4.922 1.00 70.88 348 THR A N 1
ATOM 2587 C CA . THR A 1 348 ? -9.325 -12.823 5.867 1.00 70.88 348 THR A CA 1
ATOM 2588 C C . THR A 1 348 ? -7.903 -12.661 5.365 1.00 70.88 348 THR A C 1
ATOM 2590 O O . THR A 1 348 ? -7.651 -12.791 4.167 1.00 70.88 348 THR A O 1
ATOM 2593 N N . GLY A 1 349 ? -6.986 -12.398 6.292 1.00 53.16 349 GLY A N 1
ATOM 2594 C CA . GLY A 1 349 ? -5.667 -11.844 5.987 1.00 53.16 349 GLY A CA 1
ATOM 2595 C C . GLY A 1 349 ? -5.615 -10.391 6.444 1.00 53.16 349 GLY A C 1
ATOM 2596 O O . GLY A 1 349 ? -6.676 -9.781 6.578 1.00 53.16 349 GLY A O 1
ATOM 2597 N N . GLU A 1 350 ? -4.403 -9.903 6.748 1.00 41.69 350 GLU A N 1
ATOM 2598 C CA . GLU A 1 350 ? -4.133 -8.582 7.341 1.00 41.69 350 GLU A CA 1
ATOM 2599 C C . GLU A 1 350 ? -5.157 -7.555 6.857 1.00 41.69 350 GLU A C 1
ATOM 2601 O O . GLU A 1 350 ? -5.258 -7.237 5.668 1.00 41.69 350 GLU A O 1
ATOM 2606 N N . GLY A 1 351 ? -6.045 -7.192 7.784 1.00 35.38 351 GLY A N 1
ATOM 2607 C CA . GLY A 1 351 ? -7.250 -6.460 7.470 1.00 35.38 351 GLY A CA 1
ATOM 2608 C C . GLY A 1 351 ? -6.895 -5.131 6.827 1.00 35.38 351 GLY A C 1
ATOM 2609 O O . GLY A 1 351 ? -5.985 -4.454 7.289 1.00 35.38 351 GLY A O 1
ATOM 2610 N N . GLY A 1 352 ? -7.636 -4.752 5.783 1.00 32.62 352 GLY A N 1
ATOM 2611 C CA . GLY A 1 352 ? -7.494 -3.473 5.086 1.00 32.62 352 GLY A CA 1
ATOM 2612 C C . GLY A 1 352 ? -7.749 -2.250 5.979 1.00 32.62 352 GLY A C 1
ATOM 2613 O O . GLY A 1 352 ? -8.781 -1.594 5.868 1.00 32.62 352 GLY A O 1
ATOM 2614 N N . GLY A 1 353 ? -6.808 -1.923 6.859 1.00 34.16 353 GLY A N 1
ATOM 2615 C CA . GLY A 1 353 ? -6.178 -0.614 6.781 1.00 34.16 353 GLY A CA 1
ATOM 2616 C C . GLY A 1 353 ? -5.177 -0.712 5.640 1.00 34.16 353 GLY A C 1
ATOM 2617 O O . GLY A 1 353 ? -4.526 -1.747 5.514 1.00 34.16 353 GLY A O 1
ATOM 2618 N N . GLY A 1 354 ? -5.118 0.279 4.750 1.00 33.34 354 GLY A N 1
ATOM 2619 C CA . GLY A 1 354 ? -4.127 0.261 3.679 1.00 33.34 354 GLY A CA 1
ATOM 2620 C C . GLY A 1 354 ? -2.773 -0.115 4.272 1.00 33.34 354 GLY A C 1
ATOM 2621 O O . GLY A 1 354 ? -2.312 0.545 5.205 1.00 33.34 354 GLY A O 1
ATOM 2622 N N . THR A 1 355 ? -2.166 -1.203 3.795 1.00 36.28 355 THR A N 1
ATOM 2623 C CA . THR A 1 355 ? -0.760 -1.458 4.074 1.00 36.28 355 THR A CA 1
ATOM 2624 C C . THR A 1 355 ? -0.013 -0.401 3.284 1.00 36.28 355 THR A C 1
ATOM 2626 O O . THR A 1 355 ? 0.460 -0.649 2.178 1.00 36.28 355 THR A O 1
ATOM 2629 N N . GLY A 1 356 ? 0.038 0.819 3.819 1.00 35.31 356 GLY A N 1
ATOM 2630 C CA . GLY A 1 356 ? 1.117 1.712 3.469 1.00 35.31 356 GLY A CA 1
ATOM 2631 C C . GLY A 1 356 ? 2.377 0.882 3.652 1.00 35.31 356 GLY A C 1
ATOM 2632 O O . GLY A 1 356 ? 2.634 0.387 4.754 1.00 35.31 356 GLY A O 1
ATOM 2633 N N . SER A 1 357 ? 3.110 0.650 2.563 1.00 39.81 357 SER A N 1
ATOM 2634 C CA . SER A 1 357 ? 4.478 0.154 2.663 1.00 39.81 357 SER A CA 1
ATOM 2635 C C . SER A 1 357 ? 5.179 0.965 3.751 1.00 39.81 357 SER A C 1
ATOM 2637 O O . SER A 1 357 ? 4.912 2.170 3.830 1.00 39.81 357 SER A O 1
ATOM 2639 N N . PRO A 1 358 ? 6.018 0.355 4.615 1.00 45.06 358 PRO A N 1
ATOM 2640 C CA . PRO A 1 358 ? 6.715 1.085 5.663 1.00 45.06 358 PRO A CA 1
ATOM 2641 C C . PRO A 1 358 ? 7.382 2.310 5.047 1.00 45.06 358 PRO A C 1
ATOM 2643 O O . PRO A 1 358 ? 8.346 2.204 4.293 1.00 45.06 358 PRO A O 1
ATOM 2646 N N . CYS A 1 359 ? 6.808 3.468 5.320 1.00 53.56 359 CYS A N 1
ATOM 2647 C CA . CYS A 1 359 ? 7.205 4.727 4.735 1.00 53.56 359 CYS A CA 1
ATOM 2648 C C . CYS A 1 359 ? 7.637 5.630 5.878 1.00 53.56 359 CYS A C 1
ATOM 2650 O O . CYS A 1 359 ? 7.052 5.634 6.963 1.00 53.56 359 CYS A O 1
ATOM 2652 N N . SER A 1 360 ? 8.712 6.368 5.651 1.00 67.88 360 SER A N 1
ATOM 2653 C CA . SER A 1 360 ? 9.181 7.391 6.567 1.00 67.88 360 SER A CA 1
ATOM 2654 C C . SER A 1 360 ? 9.270 8.705 5.810 1.00 67.88 360 SER A C 1
ATOM 2656 O O . SER A 1 360 ? 9.690 8.758 4.654 1.00 67.88 360 SER A O 1
ATOM 2658 N N . GLN A 1 361 ? 8.841 9.776 6.465 1.00 72.06 361 GLN A N 1
ATOM 2659 C CA . GLN A 1 361 ? 9.201 11.127 6.065 1.00 72.06 361 GLN A CA 1
ATOM 2660 C C . GLN A 1 361 ? 10.319 11.540 7.010 1.00 72.06 361 GLN A C 1
ATOM 2662 O O . GLN A 1 361 ? 10.074 11.850 8.171 1.00 72.06 361 GLN A O 1
ATOM 2667 N N . GLU A 1 362 ? 11.558 11.399 6.540 1.00 71.00 362 GLU A N 1
ATOM 2668 C CA . GLU A 1 362 ? 12.753 11.724 7.313 1.00 71.00 362 GLU A CA 1
ATOM 2669 C C . GLU A 1 362 ? 13.255 13.107 6.932 1.00 71.00 362 GLU A C 1
ATOM 2671 O O . GLU A 1 362 ? 13.692 13.345 5.807 1.00 71.00 362 GLU A O 1
ATOM 2676 N N . TYR A 1 363 ? 13.251 14.000 7.911 1.00 66.69 363 TYR A N 1
ATOM 2677 C CA . TYR A 1 363 ? 13.739 15.368 7.754 1.00 66.69 363 TYR A CA 1
ATOM 2678 C C . TYR A 1 363 ? 15.120 15.576 8.408 1.00 66.69 363 TYR A C 1
ATOM 2680 O O . TYR A 1 363 ? 15.669 16.674 8.418 1.00 66.69 363 TYR A O 1
ATOM 2688 N N . MET A 1 364 ? 15.719 14.499 8.932 1.00 62.06 364 MET A N 1
ATOM 2689 C CA . MET A 1 364 ? 17.070 14.469 9.502 1.00 62.06 364 MET A CA 1
ATOM 2690 C C . MET A 1 364 ? 18.111 14.034 8.453 1.00 62.06 364 MET A C 1
ATOM 2692 O O . MET A 1 364 ? 18.740 12.982 8.588 1.00 62.06 364 MET A O 1
ATOM 2696 N N . THR A 1 365 ? 18.307 14.797 7.375 1.00 54.44 365 THR A N 1
ATOM 2697 C CA . THR A 1 365 ? 19.253 14.406 6.315 1.00 54.44 365 THR A CA 1
ATOM 2698 C C . THR A 1 365 ? 20.698 14.823 6.625 1.00 54.44 365 THR A C 1
ATOM 2700 O O . THR A 1 365 ? 21.011 15.944 7.025 1.00 54.44 365 THR A O 1
ATOM 2703 N N . GLY A 1 366 ? 21.629 13.879 6.442 1.00 52.09 366 GLY A N 1
ATOM 2704 C CA . GLY A 1 366 ? 23.048 14.151 6.172 1.00 52.09 366 GLY A CA 1
ATOM 2705 C C . GLY A 1 366 ? 23.924 14.753 7.284 1.00 52.09 366 GLY A C 1
ATOM 2706 O O . GLY A 1 366 ? 25.131 14.881 7.063 1.00 52.09 366 GLY A O 1
ATOM 2707 N N . SER A 1 367 ? 23.394 15.093 8.464 1.00 60.12 367 SER A N 1
ATOM 2708 C CA . SER A 1 367 ? 24.164 15.718 9.554 1.00 60.12 367 SER A CA 1
ATOM 2709 C C . SER A 1 367 ? 24.003 15.003 10.903 1.00 60.12 367 SER A C 1
ATOM 2711 O O . SER A 1 367 ? 22.918 14.591 11.297 1.00 60.12 367 SER A O 1
ATOM 2713 N N . ASP A 1 368 ? 25.122 14.816 11.614 1.00 69.75 368 ASP A N 1
ATOM 2714 C CA . ASP A 1 368 ? 25.143 14.225 12.958 1.00 69.75 368 ASP A CA 1
ATOM 2715 C C . ASP A 1 368 ? 24.420 15.175 13.935 1.00 69.75 368 ASP A C 1
ATOM 2717 O O . ASP A 1 368 ? 24.841 16.334 14.036 1.00 69.75 368 ASP A O 1
ATOM 2721 N N . PRO A 1 369 ? 23.390 14.737 14.687 1.00 71.81 369 PRO A N 1
ATOM 2722 C CA . PRO A 1 369 ? 22.684 15.595 15.643 1.00 71.81 369 PRO A CA 1
ATOM 2723 C C . PRO A 1 369 ? 23.602 16.180 16.729 1.00 71.81 369 PRO A C 1
ATOM 2725 O O . PRO A 1 369 ? 23.287 17.212 17.317 1.00 71.81 369 PRO A O 1
ATOM 2728 N N . LEU A 1 370 ? 24.777 15.588 16.980 1.00 74.50 370 LEU A N 1
ATOM 2729 C CA . LEU A 1 370 ? 25.787 16.169 17.874 1.00 74.50 370 LEU A CA 1
ATOM 2730 C C . LEU A 1 370 ? 26.477 17.417 17.298 1.00 74.50 370 LEU A C 1
ATOM 2732 O O . LEU A 1 370 ? 27.143 18.137 18.047 1.00 74.50 370 LEU A O 1
ATOM 2736 N N . SER A 1 371 ? 26.348 17.665 15.994 1.00 71.31 371 SER A N 1
ATOM 2737 C CA . SER A 1 371 ? 26.985 18.773 15.271 1.00 71.31 371 SER A CA 1
ATOM 2738 C C . SER A 1 371 ? 26.063 19.967 14.994 1.00 71.31 371 SER A C 1
ATOM 2740 O O . SER A 1 371 ? 26.551 21.005 14.547 1.00 71.31 371 SER A O 1
ATOM 2742 N N . SER A 1 372 ? 24.768 19.847 15.300 1.00 69.25 372 SER A N 1
ATOM 2743 C CA . SER A 1 372 ? 23.778 20.913 15.109 1.00 69.25 372 SER A CA 1
ATOM 2744 C C . SER A 1 372 ? 23.923 22.033 16.154 1.00 69.25 372 SER A C 1
ATOM 2746 O O . SER A 1 372 ? 24.201 21.717 17.305 1.00 69.25 372 SER A O 1
ATOM 2748 N N . PRO A 1 373 ? 23.800 23.330 15.817 1.00 63.00 373 PRO A N 1
ATOM 2749 C CA . PRO A 1 373 ? 24.105 24.426 16.733 1.00 63.00 373 PRO A CA 1
ATOM 2750 C C . PRO A 1 373 ? 22.956 24.866 17.661 1.00 63.00 373 PRO A C 1
ATOM 2752 O O . PRO A 1 373 ? 23.276 25.434 18.707 1.00 63.00 373 PRO A O 1
ATOM 2755 N N . ASN A 1 374 ? 21.672 24.626 17.356 1.00 74.19 374 ASN A N 1
ATOM 2756 C CA . ASN A 1 374 ? 20.556 25.037 18.228 1.00 74.19 374 ASN A CA 1
ATOM 2757 C C . ASN A 1 374 ? 19.389 24.022 18.294 1.00 74.19 374 ASN A C 1
ATOM 2759 O O . ASN A 1 374 ? 19.547 22.828 18.032 1.00 74.19 374 ASN A O 1
ATOM 2763 N N . GLY A 1 375 ? 18.223 24.483 18.763 1.00 82.69 375 GLY A N 1
ATOM 2764 C CA . GLY A 1 375 ? 17.017 23.675 18.888 1.00 82.69 375 GLY A CA 1
ATOM 2765 C C . GLY A 1 375 ? 15.798 24.451 19.393 1.00 82.69 375 GLY A C 1
ATOM 2766 O O . GLY A 1 375 ? 15.914 25.443 20.120 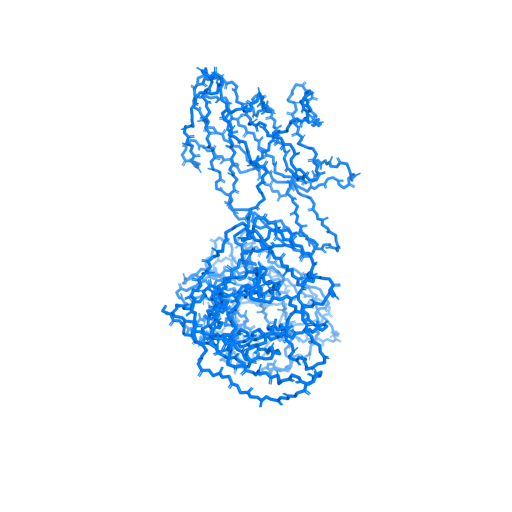1.00 82.69 375 GLY A O 1
ATOM 2767 N N . ALA A 1 376 ? 14.607 23.962 19.049 1.00 88.19 376 ALA A N 1
ATOM 2768 C CA . ALA A 1 376 ? 13.336 24.568 19.425 1.00 88.19 376 ALA A CA 1
ATOM 2769 C C . ALA A 1 376 ? 12.833 24.026 20.773 1.00 88.19 376 ALA A C 1
ATOM 2771 O O . ALA A 1 376 ? 12.784 22.821 21.020 1.00 88.19 376 ALA A O 1
ATOM 2772 N N . GLY A 1 377 ? 12.471 24.927 21.686 1.00 91.75 377 GLY A N 1
ATOM 2773 C CA . GLY A 1 377 ? 12.071 24.568 23.048 1.00 91.75 377 GLY A CA 1
ATOM 2774 C C . GLY A 1 377 ? 10.706 23.878 23.109 1.00 91.75 377 GLY A C 1
ATOM 2775 O O . GLY A 1 377 ? 9.730 24.420 22.596 1.00 91.75 377 GLY A O 1
ATOM 2776 N N . ILE A 1 378 ? 10.637 22.754 23.830 1.00 94.69 378 ILE A N 1
ATOM 2777 C CA . ILE A 1 378 ? 9.425 21.922 24.007 1.00 94.69 378 ILE A CA 1
ATOM 2778 C C . ILE A 1 378 ? 8.905 21.879 25.449 1.00 94.69 378 ILE A C 1
ATOM 2780 O O . ILE A 1 378 ? 7.933 21.199 25.750 1.00 94.69 378 ILE A O 1
ATOM 2784 N N . THR A 1 379 ? 9.574 22.564 26.377 1.00 95.44 379 THR A N 1
ATOM 2785 C CA . THR A 1 379 ? 9.240 22.520 27.811 1.00 95.44 379 THR A CA 1
ATOM 2786 C C . THR A 1 379 ? 8.676 23.843 28.317 1.00 95.44 379 THR A C 1
ATOM 2788 O O . THR A 1 379 ? 8.818 24.889 27.681 1.00 95.44 379 THR A O 1
ATOM 2791 N N . GLY A 1 380 ? 8.015 23.813 29.480 1.00 91.12 380 GLY A N 1
ATOM 2792 C CA . GLY A 1 380 ? 7.423 25.012 30.087 1.00 91.12 380 GLY A CA 1
ATOM 2793 C C . GLY A 1 380 ? 6.165 25.511 29.369 1.00 91.12 380 GLY A C 1
ATOM 2794 O O . GLY A 1 380 ? 5.843 26.694 29.456 1.00 91.12 380 GLY A O 1
ATOM 2795 N N . GLY A 1 381 ? 5.471 24.615 28.661 1.00 91.12 381 GLY A N 1
ATOM 2796 C CA . GLY A 1 381 ? 4.284 24.917 27.858 1.00 91.12 381 GLY A CA 1
ATOM 2797 C C . GLY A 1 381 ? 4.586 25.333 26.417 1.00 91.12 381 GLY A C 1
ATOM 2798 O O . GLY A 1 381 ? 3.647 25.621 25.680 1.00 91.12 381 GLY A O 1
ATOM 2799 N N . ASN A 1 382 ? 5.861 25.399 26.023 1.00 94.12 382 ASN A N 1
ATOM 2800 C CA . ASN A 1 382 ? 6.233 25.573 24.621 1.00 94.12 382 ASN A CA 1
ATOM 2801 C C . ASN A 1 382 ? 5.997 24.273 23.847 1.00 94.12 382 ASN A C 1
ATOM 2803 O O . ASN A 1 382 ? 6.070 23.195 24.435 1.00 94.12 382 ASN A O 1
ATOM 2807 N N . ARG A 1 383 ? 5.738 24.383 22.544 1.00 94.50 383 ARG A N 1
ATOM 2808 C CA . ARG A 1 383 ? 5.519 23.238 21.647 1.00 94.50 383 ARG A CA 1
ATOM 2809 C C . ARG A 1 383 ? 6.207 23.474 20.313 1.00 94.50 383 ARG A C 1
ATOM 2811 O O . ARG A 1 383 ? 6.412 24.628 19.938 1.00 94.50 383 ARG A O 1
ATOM 2818 N N . VAL A 1 384 ? 6.514 22.403 19.602 1.00 92.06 384 VAL A N 1
ATOM 2819 C CA . VAL A 1 384 ? 7.115 22.439 18.263 1.00 92.06 384 VAL A CA 1
ATOM 2820 C C . VAL A 1 384 ? 6.227 21.650 17.314 1.00 92.06 384 VAL A C 1
ATOM 2822 O O . VAL A 1 384 ? 5.659 20.644 17.735 1.00 92.06 384 VAL A O 1
ATOM 2825 N N . ALA A 1 385 ? 6.074 22.125 16.081 1.00 90.75 385 ALA A N 1
ATOM 2826 C CA . ALA A 1 385 ? 5.273 21.472 15.061 1.00 90.75 385 ALA A CA 1
ATOM 2827 C C . ALA A 1 385 ? 6.001 21.364 13.723 1.00 90.75 385 ALA A C 1
ATOM 2829 O O . ALA A 1 385 ? 6.589 22.346 13.265 1.00 90.75 385 ALA A O 1
ATOM 2830 N N . ASN A 1 386 ? 5.868 20.203 13.087 1.00 86.00 386 ASN A N 1
ATOM 2831 C CA . ASN A 1 386 ? 6.373 19.914 11.747 1.00 86.00 386 ASN A CA 1
ATOM 2832 C C . ASN A 1 386 ? 5.260 19.338 10.881 1.00 86.00 386 ASN A C 1
ATOM 2834 O O . ASN A 1 386 ? 4.399 18.616 11.399 1.00 86.00 386 ASN A O 1
ATOM 2838 N N . ASP A 1 387 ? 5.272 19.669 9.590 1.00 84.00 387 ASP A N 1
ATOM 2839 C CA . ASP A 1 387 ? 4.301 19.144 8.646 1.00 84.00 387 ASP A CA 1
ATOM 2840 C C . ASP A 1 387 ? 4.676 17.753 8.115 1.00 84.00 387 ASP A C 1
ATOM 2842 O O . ASP A 1 387 ? 5.836 17.356 8.007 1.00 84.00 387 ASP A O 1
ATOM 2846 N N . VAL A 1 388 ? 3.629 17.008 7.792 1.00 84.81 388 VAL A N 1
ATOM 2847 C CA . VAL A 1 388 ? 3.626 15.711 7.127 1.00 84.81 388 VAL A CA 1
ATOM 2848 C C . VAL A 1 388 ? 2.833 15.884 5.848 1.00 84.81 388 VAL A C 1
ATOM 2850 O O . VAL A 1 388 ? 1.721 16.416 5.877 1.00 84.81 388 VAL A O 1
ATOM 2853 N N . ILE A 1 389 ? 3.397 15.432 4.733 1.00 83.00 389 ILE A N 1
ATOM 2854 C CA . ILE A 1 389 ? 2.766 15.546 3.420 1.00 83.00 389 ILE A CA 1
ATOM 2855 C C . ILE A 1 389 ? 2.112 14.213 3.082 1.00 83.00 389 ILE A C 1
ATOM 2857 O O . ILE A 1 389 ? 2.776 13.181 3.069 1.00 83.00 389 ILE A O 1
ATOM 2861 N N . VAL A 1 390 ? 0.819 14.220 2.785 1.00 82.62 390 VAL A N 1
ATOM 2862 C CA . VAL A 1 390 ? 0.110 13.041 2.276 1.00 82.62 390 VAL A CA 1
ATOM 2863 C C . VAL A 1 390 ? -0.269 13.318 0.833 1.00 82.62 390 VAL A C 1
ATOM 2865 O O . VAL A 1 390 ? -0.935 14.316 0.542 1.00 82.62 390 VAL A O 1
ATOM 2868 N N . ALA A 1 391 ? 0.178 12.455 -0.078 1.00 76.69 391 ALA A N 1
ATOM 2869 C CA . ALA A 1 391 ? -0.041 12.634 -1.506 1.00 76.69 391 ALA A CA 1
ATOM 2870 C C . ALA A 1 391 ? -1.538 12.676 -1.857 1.00 76.69 391 ALA A C 1
ATOM 2872 O O . ALA A 1 391 ? -2.392 12.200 -1.107 1.00 76.69 391 ALA A O 1
ATOM 2873 N N . ALA A 1 392 ? -1.865 13.288 -2.995 1.00 66.62 392 ALA A N 1
ATOM 2874 C CA . ALA A 1 392 ? -3.233 13.333 -3.510 1.00 66.62 392 ALA A CA 1
ATOM 2875 C C . ALA A 1 392 ? -3.888 11.939 -3.590 1.00 66.62 392 ALA A C 1
ATOM 2877 O O . ALA A 1 392 ? -3.382 11.059 -4.286 1.00 66.62 392 ALA A O 1
ATOM 2878 N N . ASN A 1 393 ? -5.079 11.786 -3.003 1.00 63.62 393 ASN A N 1
ATOM 2879 C CA . ASN A 1 393 ? -5.832 10.524 -2.921 1.00 63.62 393 ASN A CA 1
ATOM 2880 C C . ASN A 1 393 ? -5.065 9.389 -2.222 1.00 63.62 393 ASN A C 1
ATOM 2882 O O . ASN A 1 393 ? -5.222 8.228 -2.598 1.00 63.62 393 ASN A O 1
ATOM 2886 N N . ASP A 1 394 ? -4.238 9.732 -1.237 1.00 74.44 394 ASP A N 1
ATOM 2887 C CA . ASP A 1 394 ? -3.429 8.788 -0.470 1.00 74.44 394 ASP A CA 1
ATOM 2888 C C . ASP A 1 394 ? -3.701 8.913 1.037 1.00 74.44 394 ASP A C 1
ATOM 2890 O O . ASP A 1 394 ? -4.427 9.801 1.498 1.00 74.44 394 ASP A O 1
ATOM 2894 N N . SER A 1 395 ? -3.116 8.017 1.825 1.00 74.44 395 SER A N 1
ATOM 2895 C CA . SER A 1 395 ? -3.197 8.036 3.280 1.00 74.44 395 SER A CA 1
ATOM 2896 C C . SER A 1 395 ? -1.859 7.688 3.924 1.00 74.44 395 SER A C 1
ATOM 2898 O O . SER A 1 395 ? -1.079 6.908 3.388 1.00 74.44 395 SER A O 1
ATOM 2900 N N . PHE A 1 396 ? -1.596 8.248 5.102 1.00 76.56 396 PHE A N 1
ATOM 2901 C CA . PHE A 1 396 ? -0.401 7.956 5.885 1.00 76.56 396 PHE A CA 1
ATOM 2902 C C . PHE A 1 396 ? -0.797 7.573 7.308 1.00 76.56 396 PHE A C 1
ATOM 2904 O O . PHE A 1 396 ? -1.361 8.381 8.047 1.00 76.56 396 PHE A O 1
ATOM 2911 N N . THR A 1 397 ? -0.502 6.333 7.698 1.00 79.88 397 THR A N 1
ATOM 2912 C CA . THR A 1 397 ? -0.730 5.865 9.070 1.00 79.88 397 THR A CA 1
ATOM 2913 C C . THR A 1 397 ? 0.524 6.100 9.893 1.00 79.88 397 THR A C 1
ATOM 2915 O O . THR A 1 397 ? 1.550 5.451 9.697 1.00 79.88 397 THR A O 1
ATOM 2918 N N . VAL A 1 398 ? 0.452 7.028 10.841 1.00 83.12 398 VAL A N 1
ATOM 2919 C CA . VAL A 1 398 ? 1.569 7.341 11.727 1.00 83.12 398 VAL A CA 1
ATOM 2920 C C . VAL A 1 398 ? 1.631 6.303 12.842 1.00 83.12 398 VAL A C 1
ATOM 2922 O O . VAL A 1 398 ? 0.727 6.220 13.673 1.00 83.12 398 VAL A O 1
ATOM 2925 N N . GLN A 1 399 ? 2.730 5.549 12.887 1.00 82.06 399 GLN A N 1
ATOM 2926 C CA . GLN A 1 399 ? 2.950 4.478 13.875 1.00 82.06 399 GLN A CA 1
ATOM 2927 C C . GLN A 1 399 ? 4.106 4.778 14.835 1.00 82.06 399 GLN A C 1
ATOM 2929 O O . GLN A 1 399 ? 4.222 4.192 15.912 1.00 82.06 399 GLN A O 1
ATOM 2934 N N . LYS A 1 400 ? 4.996 5.700 14.457 1.00 83.94 400 LYS A N 1
ATOM 2935 C CA . LYS A 1 400 ? 6.159 6.078 15.259 1.00 83.94 400 LYS A CA 1
ATOM 2936 C C . LYS A 1 400 ? 6.621 7.484 14.907 1.00 83.94 400 LYS A C 1
ATOM 2938 O O . LYS A 1 400 ? 6.624 7.854 13.739 1.00 83.94 400 LYS A O 1
ATOM 2943 N N . VAL A 1 401 ? 7.067 8.222 15.916 1.00 89.94 401 VAL A N 1
ATOM 2944 C CA . VAL A 1 401 ? 7.768 9.502 15.760 1.00 89.94 401 VAL A CA 1
ATOM 2945 C C . VAL A 1 401 ? 9.123 9.405 16.458 1.00 89.94 401 VAL A C 1
ATOM 2947 O O . VAL A 1 401 ? 9.189 8.963 17.608 1.00 89.94 401 VAL A O 1
ATOM 2950 N N . THR A 1 402 ? 10.204 9.794 15.780 1.00 87.12 402 THR A N 1
ATOM 2951 C CA . THR A 1 402 ? 11.575 9.683 16.301 1.00 87.12 402 THR A CA 1
ATOM 2952 C C . THR A 1 402 ? 12.237 11.051 16.335 1.00 87.12 402 THR A C 1
ATOM 2954 O O . THR A 1 402 ? 12.580 11.591 15.296 1.00 87.12 402 THR A O 1
ATOM 2957 N N . VAL A 1 403 ? 12.489 11.581 17.533 1.00 88.56 403 VAL A N 1
ATOM 2958 C CA . VAL A 1 403 ? 13.001 12.946 17.704 1.00 88.56 403 VAL A CA 1
ATOM 2959 C C . VAL A 1 403 ? 14.281 13.011 18.542 1.00 88.56 403 VAL A C 1
ATOM 2961 O O . VAL A 1 403 ? 14.344 12.446 19.641 1.00 88.56 403 VAL A O 1
ATOM 2964 N N . PRO A 1 404 ? 15.315 13.732 18.083 1.00 89.00 404 PRO A N 1
ATOM 2965 C CA . PRO A 1 404 ? 16.481 14.052 18.893 1.00 89.00 404 PRO A CA 1
ATOM 2966 C C . PRO A 1 404 ? 16.172 15.213 19.846 1.00 89.00 404 PRO A C 1
ATOM 2968 O O . PRO A 1 404 ? 15.762 16.297 19.432 1.00 89.00 404 PRO A O 1
ATOM 2971 N N . VAL A 1 405 ? 16.407 15.002 21.142 1.00 91.88 405 VAL A N 1
ATOM 2972 C CA . VAL A 1 405 ? 16.098 15.967 22.205 1.00 91.88 405 VAL A CA 1
ATOM 2973 C C . VAL A 1 405 ? 17.325 16.239 23.069 1.00 91.88 405 VAL A C 1
ATOM 2975 O O . VAL A 1 405 ? 17.939 15.319 23.618 1.00 91.88 405 VAL A O 1
ATOM 2978 N N . ILE A 1 406 ? 17.653 17.518 23.244 1.00 91.88 406 ILE A N 1
ATOM 2979 C CA . ILE A 1 406 ? 18.688 18.000 24.166 1.00 91.88 406 ILE A CA 1
ATOM 2980 C C . ILE A 1 406 ? 18.021 18.552 25.419 1.00 91.88 406 ILE A C 1
ATOM 2982 O O . ILE A 1 406 ? 17.090 19.352 25.341 1.00 91.88 406 ILE A O 1
ATOM 2986 N N . TYR A 1 407 ? 18.553 18.194 26.584 1.00 92.50 407 TYR A N 1
ATOM 2987 C CA . TYR A 1 407 ? 18.232 18.860 27.844 1.00 92.50 407 TYR A CA 1
ATOM 2988 C C . TYR A 1 407 ? 19.447 19.610 28.379 1.00 92.50 407 TYR A C 1
ATOM 2990 O O . TYR A 1 407 ? 20.582 19.180 28.182 1.00 92.50 407 TYR A O 1
ATOM 2998 N N . LEU A 1 408 ? 19.233 20.713 29.109 1.00 90.88 408 LEU A N 1
ATOM 2999 C CA . LEU A 1 408 ? 20.363 21.416 29.737 1.00 90.88 408 LEU A CA 1
ATOM 3000 C C . LEU A 1 408 ? 21.056 20.544 30.799 1.00 90.88 408 LEU A C 1
ATOM 3002 O O . LEU A 1 408 ? 22.260 20.663 31.018 1.00 90.88 408 LEU A O 1
ATOM 3006 N N . ASN A 1 409 ? 20.296 19.665 31.455 1.00 91.69 409 ASN A N 1
ATOM 3007 C CA . ASN A 1 409 ? 20.793 18.600 32.317 1.00 91.69 409 ASN A CA 1
ATOM 3008 C C . ASN A 1 409 ? 19.686 17.552 32.533 1.00 91.69 409 ASN A C 1
ATOM 3010 O O . ASN A 1 409 ? 18.516 17.815 32.257 1.00 91.69 409 ASN A O 1
ATOM 3014 N N . GLY A 1 410 ? 20.037 16.383 33.065 1.00 91.31 410 GLY A N 1
ATOM 3015 C CA . GLY A 1 410 ? 19.082 15.318 33.380 1.00 91.31 410 GLY A CA 1
ATOM 3016 C C . GLY A 1 410 ? 18.612 14.518 32.161 1.00 91.31 410 GLY A C 1
ATOM 3017 O O . GLY A 1 410 ? 19.174 14.614 31.070 1.00 91.31 410 GLY A O 1
ATOM 3018 N N . SER A 1 411 ? 17.606 13.673 32.378 1.00 91.62 411 SER A N 1
ATOM 3019 C CA . SER A 1 411 ? 17.026 12.791 31.356 1.00 91.62 411 SER A CA 1
ATOM 3020 C C . SER A 1 411 ? 15.591 13.215 31.011 1.00 91.62 411 SER A C 1
ATOM 3022 O O . SER A 1 411 ? 14.947 13.860 31.849 1.00 91.62 411 SER A O 1
ATOM 3024 N N . PRO A 1 412 ? 15.079 12.851 29.819 1.00 93.00 412 PRO A N 1
ATOM 3025 C CA . PRO A 1 412 ? 13.691 13.101 29.439 1.00 93.00 412 PRO A CA 1
ATOM 3026 C C . PRO A 1 412 ? 12.709 12.437 30.414 1.00 93.00 412 PRO A C 1
ATOM 3028 O O . PRO A 1 412 ? 13.034 11.408 31.012 1.00 93.00 412 PRO A O 1
ATOM 3031 N N . THR A 1 413 ? 11.522 13.022 30.582 1.00 93.75 413 THR A N 1
ATOM 3032 C CA . THR A 1 413 ? 10.517 12.563 31.558 1.00 93.75 413 THR A CA 1
ATOM 3033 C C . THR A 1 413 ? 9.191 12.193 30.906 1.00 93.75 413 THR A C 1
ATOM 3035 O O . THR A 1 413 ? 8.758 11.049 31.023 1.00 93.75 413 THR A O 1
ATOM 3038 N N . THR A 1 414 ? 8.537 13.149 30.250 1.00 94.12 414 THR A N 1
ATOM 3039 C CA . THR A 1 414 ? 7.251 12.945 29.578 1.00 94.12 414 THR A CA 1
ATOM 3040 C C . THR A 1 414 ? 7.205 13.703 28.266 1.00 94.12 414 THR A C 1
ATOM 3042 O O . THR A 1 414 ? 7.780 14.791 28.169 1.00 94.12 414 THR A O 1
ATOM 3045 N N . PHE A 1 415 ? 6.439 13.173 27.319 1.00 96.38 415 PHE A N 1
ATOM 3046 C CA . PHE A 1 415 ? 6.155 13.799 26.031 1.00 96.38 415 PHE A CA 1
ATOM 3047 C C . PHE A 1 415 ? 4.655 13.784 25.754 1.00 96.38 415 PHE A C 1
ATOM 3049 O O . PHE A 1 415 ? 3.942 12.914 26.252 1.00 96.38 415 PHE A O 1
ATOM 3056 N N . ASN A 1 416 ? 4.189 14.728 24.947 1.00 95.88 416 ASN A N 1
ATOM 3057 C CA . ASN A 1 416 ? 2.866 14.705 24.345 1.00 95.88 416 ASN A CA 1
ATOM 3058 C C . ASN A 1 416 ? 3.010 14.854 22.833 1.00 95.88 416 ASN A C 1
ATOM 3060 O O . ASN A 1 416 ? 3.780 15.702 22.387 1.00 95.88 416 ASN A O 1
ATOM 3064 N N . VAL A 1 417 ? 2.259 14.058 22.073 1.00 96.81 417 VAL A N 1
ATOM 3065 C CA . VAL A 1 417 ? 2.154 14.164 20.610 1.00 96.81 417 VAL A CA 1
ATOM 3066 C C . VAL A 1 417 ? 0.700 14.421 20.244 1.00 96.81 417 VAL A C 1
ATOM 3068 O O . VAL A 1 417 ? -0.183 13.721 20.735 1.00 96.81 417 VAL A O 1
ATOM 3071 N N . GLN A 1 418 ? 0.429 15.408 19.396 1.00 95.25 418 GLN A N 1
ATOM 3072 C CA . GLN A 1 418 ? -0.917 15.687 18.896 1.00 95.25 418 GLN A CA 1
ATOM 3073 C C . GLN A 1 418 ? -0.879 16.015 17.402 1.00 95.25 418 GLN A C 1
ATOM 3075 O O . GLN A 1 418 ? 0.082 16.615 16.928 1.00 95.25 418 GLN A O 1
ATOM 3080 N N . PHE A 1 419 ? -1.927 15.622 16.680 1.00 94.81 419 PHE A N 1
ATOM 3081 C CA . PHE A 1 419 ? -2.048 15.795 15.234 1.00 94.81 419 PHE A CA 1
ATOM 3082 C C . PHE A 1 419 ? -3.100 16.852 14.899 1.00 94.81 419 PHE A C 1
ATOM 3084 O O . PHE A 1 419 ? -4.126 16.947 15.583 1.00 94.81 419 PHE A O 1
ATOM 3091 N N . TYR A 1 420 ? -2.846 17.628 13.851 1.00 94.31 420 TYR A N 1
ATOM 3092 C CA . TYR A 1 420 ? -3.730 18.689 13.378 1.00 94.31 420 TYR A CA 1
ATOM 3093 C C . TYR A 1 420 ? -3.798 18.705 11.850 1.00 94.31 420 TYR A C 1
ATOM 3095 O O . TYR A 1 420 ? -2.837 18.346 11.175 1.00 94.31 420 TYR A O 1
ATOM 3103 N N . GLU A 1 421 ? -4.920 19.177 11.322 1.00 91.44 421 GLU A N 1
ATOM 3104 C CA . GLU A 1 421 ? -5.044 19.615 9.929 1.00 91.44 421 GLU A CA 1
ATOM 3105 C C . GLU A 1 421 ? -4.172 20.854 9.670 1.00 91.44 421 GLU A C 1
ATOM 3107 O O . GLU A 1 421 ? -3.866 21.608 10.602 1.00 91.44 421 GLU A O 1
ATOM 3112 N N . ASP A 1 422 ? -3.820 21.121 8.413 1.00 89.94 422 ASP A N 1
ATOM 3113 C CA . ASP A 1 422 ? -3.338 22.447 8.010 1.00 89.94 422 ASP A CA 1
ATOM 3114 C C . ASP A 1 422 ? -4.476 23.486 8.027 1.00 89.94 422 ASP A C 1
ATOM 3116 O O . ASP A 1 422 ? -5.652 23.179 7.814 1.00 89.94 422 ASP A O 1
ATOM 3120 N N . ASP A 1 423 ? -4.143 24.747 8.304 1.00 88.19 423 ASP A N 1
ATOM 3121 C CA . ASP A 1 423 ? -5.113 25.843 8.364 1.00 88.19 423 ASP A CA 1
ATOM 3122 C C . ASP A 1 423 ? -5.620 26.304 6.984 1.00 88.19 423 ASP A C 1
ATOM 3124 O O . ASP A 1 423 ? -6.537 27.131 6.900 1.00 88.19 423 ASP A O 1
ATOM 3128 N N . GLY A 1 424 ? -5.041 25.776 5.900 1.00 82.25 424 GLY A N 1
ATOM 3129 C CA . GLY A 1 424 ? -5.424 26.063 4.523 1.00 82.25 424 GLY A CA 1
ATOM 3130 C C . GLY A 1 424 ? -5.020 27.461 4.053 1.00 82.25 424 GLY A C 1
ATOM 3131 O O . GLY A 1 424 ? -5.492 27.921 3.010 1.00 82.25 424 GLY A O 1
ATOM 3132 N N . SER A 1 425 ? -4.164 28.167 4.802 1.00 78.31 425 SER A N 1
ATOM 3133 C CA . SER A 1 425 ? -3.694 29.516 4.456 1.00 78.31 425 SER A CA 1
ATOM 3134 C C . SER A 1 425 ? -2.738 29.536 3.258 1.00 78.31 425 SER A C 1
ATOM 3136 O O . SER A 1 425 ? -2.495 30.602 2.684 1.00 78.31 425 SER A O 1
ATOM 3138 N N . GLY A 1 426 ? -2.191 28.374 2.877 1.00 69.62 426 GLY A N 1
ATOM 3139 C CA . GLY A 1 426 ? -1.174 28.224 1.832 1.00 69.62 426 GLY A CA 1
ATOM 3140 C C . GLY A 1 426 ? 0.215 28.739 2.229 1.00 69.62 426 GLY A C 1
ATOM 3141 O O . GLY A 1 426 ? 1.133 28.678 1.417 1.00 69.62 426 GLY A O 1
ATOM 3142 N N . SER A 1 427 ? 0.367 29.269 3.448 1.00 67.81 427 SER A N 1
ATOM 3143 C CA . SER A 1 427 ? 1.651 29.641 4.062 1.00 67.81 427 SER A CA 1
ATOM 3144 C C . SER A 1 427 ? 2.079 28.697 5.192 1.00 67.81 427 SER A C 1
ATOM 3146 O O . SER A 1 427 ? 3.108 28.949 5.817 1.00 67.81 427 SER A O 1
ATOM 3148 N N . GLY A 1 428 ? 1.284 27.655 5.453 1.00 74.44 428 GLY A N 1
ATOM 3149 C CA . GLY A 1 428 ? 1.435 26.730 6.570 1.00 74.44 428 GLY A CA 1
ATOM 3150 C C . GLY A 1 428 ? 0.906 27.296 7.887 1.00 74.44 428 GLY A C 1
ATOM 3151 O O . GLY A 1 428 ? 1.253 28.412 8.287 1.00 74.44 428 GLY A O 1
ATOM 3152 N N . GLY A 1 429 ? 0.069 26.523 8.580 1.00 85.69 429 GLY A N 1
ATOM 3153 C CA . GLY A 1 429 ? -0.456 26.900 9.891 1.00 85.69 429 GLY A CA 1
ATOM 3154 C C . GLY A 1 429 ? -1.253 25.789 10.568 1.00 85.69 429 GLY A C 1
ATOM 3155 O O . GLY A 1 429 ? -1.824 24.929 9.909 1.00 85.69 429 GLY A O 1
ATOM 3156 N N . ILE A 1 430 ? -1.312 25.818 11.903 1.00 90.56 430 ILE A N 1
ATOM 3157 C CA . ILE A 1 430 ? -2.051 24.819 12.688 1.00 90.56 430 ILE A CA 1
ATOM 3158 C C . ILE A 1 430 ? -3.562 25.029 12.525 1.00 90.56 430 ILE A C 1
ATOM 3160 O O . ILE A 1 430 ? -4.104 26.045 12.972 1.00 90.56 430 ILE A O 1
ATOM 3164 N N . GLY A 1 431 ? -4.224 24.052 11.910 1.00 90.88 431 GLY A N 1
ATOM 3165 C CA . GLY A 1 431 ? -5.666 23.984 11.714 1.00 90.88 431 GLY A CA 1
ATOM 3166 C C . GLY A 1 431 ? -6.398 23.290 12.866 1.00 90.88 431 GLY A C 1
ATOM 3167 O O . GLY A 1 431 ? -6.136 23.536 14.045 1.00 90.88 431 GLY A O 1
ATOM 3168 N N . ALA A 1 432 ? -7.385 22.464 12.521 1.00 90.56 432 ALA A N 1
ATOM 3169 C CA . ALA A 1 432 ? -8.228 21.766 13.490 1.00 90.56 432 ALA A CA 1
ATOM 3170 C C . ALA A 1 432 ? -7.528 20.538 14.097 1.00 90.56 432 ALA A C 1
ATOM 3172 O O . ALA A 1 432 ? -6.816 19.820 13.403 1.00 90.56 432 ALA A O 1
ATOM 3173 N N . ASP A 1 433 ? -7.775 20.273 15.382 1.00 91.69 433 ASP A N 1
ATOM 3174 C CA . ASP A 1 433 ? -7.297 19.074 16.077 1.00 91.69 433 ASP A CA 1
ATOM 3175 C C . ASP A 1 433 ? -7.873 17.796 15.433 1.00 91.69 433 ASP A C 1
ATOM 3177 O O . ASP A 1 433 ? -9.091 17.666 15.288 1.00 91.69 433 ASP A O 1
ATOM 3181 N N . LEU A 1 434 ? -7.009 16.819 15.140 1.00 87.19 434 LEU A N 1
ATOM 3182 C CA . LEU A 1 434 ? -7.389 15.503 14.598 1.00 87.19 434 LEU A CA 1
ATOM 3183 C C . LEU A 1 434 ? -7.661 14.445 15.671 1.00 87.19 434 LEU A C 1
ATOM 3185 O O . LEU A 1 434 ? -8.056 13.318 15.383 1.00 87.19 434 LEU A O 1
ATOM 3189 N N . GLY A 1 435 ? -7.455 14.796 16.935 1.00 85.50 435 GLY A N 1
ATOM 3190 C CA . GLY A 1 435 ? -7.645 13.885 18.049 1.00 85.50 435 GLY A CA 1
ATOM 3191 C C . GLY A 1 435 ? -7.052 14.422 19.346 1.00 85.50 435 GLY A C 1
ATOM 3192 O O . GLY A 1 435 ? -6.415 15.482 19.358 1.00 85.50 435 GLY A O 1
ATOM 3193 N N . PRO A 1 436 ? -7.273 13.711 20.465 1.00 87.50 436 PRO A N 1
ATOM 3194 C CA . PRO A 1 436 ? -6.637 14.049 21.728 1.00 87.50 436 PRO A CA 1
ATOM 3195 C C . PRO A 1 436 ? -5.116 13.865 21.641 1.00 87.50 436 PRO A C 1
ATOM 3197 O O . PRO A 1 436 ? -4.623 13.006 20.914 1.00 87.50 436 PRO A O 1
ATOM 3200 N N . ALA A 1 437 ? -4.375 14.636 22.438 1.00 90.56 437 ALA A N 1
ATOM 3201 C CA . ALA A 1 437 ? -2.943 14.419 22.601 1.00 90.56 437 ALA A CA 1
ATOM 3202 C C . ALA A 1 437 ? -2.658 13.030 23.200 1.00 90.56 437 ALA A C 1
ATOM 3204 O O . ALA A 1 437 ? -3.313 12.598 24.153 1.00 90.56 437 ALA A O 1
ATOM 3205 N N . ILE A 1 438 ? -1.642 12.363 22.663 1.00 93.38 438 ILE A N 1
ATOM 3206 C CA . ILE A 1 438 ? -1.102 11.108 23.171 1.00 93.38 438 ILE A CA 1
ATOM 3207 C C . ILE A 1 438 ? -0.008 11.453 24.176 1.00 93.38 438 ILE A C 1
ATOM 3209 O O . ILE A 1 438 ? 0.999 12.063 23.817 1.00 93.38 438 ILE A O 1
ATOM 3213 N N . SER A 1 439 ? -0.217 11.082 25.436 1.00 93.25 439 SER A N 1
ATOM 3214 C CA . SER A 1 439 ? 0.707 11.376 26.532 1.00 93.25 439 SER A CA 1
ATOM 3215 C C . SER A 1 439 ? 1.581 10.174 26.867 1.00 93.25 439 SER A C 1
ATOM 3217 O O . SER A 1 439 ? 1.068 9.084 27.112 1.00 93.25 439 SER A O 1
ATOM 3219 N N . TYR A 1 440 ? 2.885 10.410 26.978 1.00 94.25 440 TYR A N 1
ATOM 3220 C CA . TYR A 1 440 ? 3.886 9.408 27.324 1.00 94.25 440 TYR A CA 1
ATOM 3221 C C . TYR A 1 440 ? 4.525 9.736 28.667 1.00 94.25 440 TYR A C 1
ATOM 3223 O O . TYR A 1 440 ? 5.083 10.820 28.861 1.00 94.25 440 TYR A O 1
ATOM 3231 N N . GLY A 1 441 ? 4.470 8.787 29.594 1.00 89.56 441 GLY A N 1
ATOM 3232 C CA . GLY A 1 441 ? 5.258 8.776 30.813 1.00 89.56 441 GLY A CA 1
ATOM 3233 C C . GLY A 1 441 ? 6.617 8.103 30.622 1.00 89.56 441 GLY A C 1
ATOM 3234 O O . GLY A 1 441 ? 6.902 7.462 29.610 1.00 89.56 441 GLY A O 1
ATOM 3235 N N . ALA A 1 442 ? 7.466 8.213 31.644 1.00 78.69 442 ALA A N 1
ATOM 3236 C CA . ALA A 1 442 ? 8.733 7.493 31.685 1.00 78.69 442 ALA A CA 1
ATOM 3237 C C . ALA A 1 442 ? 8.476 5.973 31.657 1.00 78.69 442 ALA A C 1
ATOM 3239 O O . ALA A 1 442 ? 8.003 5.404 32.642 1.00 78.69 442 ALA A O 1
ATOM 3240 N N . GLY A 1 443 ? 8.809 5.330 30.535 1.00 80.31 443 GLY A N 1
ATOM 3241 C CA . GLY A 1 443 ? 8.581 3.902 30.285 1.00 80.31 443 GLY A CA 1
ATOM 3242 C C . GLY A 1 443 ? 7.658 3.602 29.101 1.00 80.31 443 GLY A C 1
ATOM 3243 O O . GLY A 1 443 ? 7.691 2.478 28.610 1.00 80.31 443 GLY A O 1
ATOM 3244 N N . ASP A 1 444 ? 6.908 4.595 28.612 1.00 82.62 444 ASP A N 1
ATOM 3245 C CA . ASP A 1 444 ? 5.998 4.448 27.461 1.00 82.62 444 ASP A CA 1
ATOM 3246 C C . ASP A 1 444 ? 6.701 4.695 26.110 1.00 82.62 444 ASP A C 1
ATOM 3248 O O . ASP A 1 444 ? 6.111 4.519 25.049 1.00 82.62 444 ASP A O 1
ATOM 3252 N N . TYR A 1 445 ? 7.968 5.112 26.150 1.00 91.44 445 TYR A N 1
ATOM 3253 C CA . TYR A 1 445 ? 8.800 5.460 24.999 1.00 91.44 445 TYR A CA 1
ATOM 3254 C C . TYR A 1 445 ? 10.236 4.956 25.191 1.00 91.44 445 TYR A C 1
ATOM 3256 O O . TYR A 1 445 ? 10.669 4.685 26.319 1.00 91.44 445 TYR A O 1
ATOM 3264 N N . THR A 1 446 ? 11.007 4.863 24.105 1.00 90.56 446 THR A N 1
ATOM 3265 C CA . THR A 1 446 ? 12.443 4.550 24.180 1.00 90.56 446 THR A CA 1
ATOM 3266 C C . THR A 1 446 ? 13.257 5.842 24.165 1.00 90.56 446 THR A C 1
ATOM 3268 O O . THR A 1 446 ? 12.951 6.784 23.438 1.00 90.56 446 THR A O 1
ATOM 3271 N N . SER A 1 447 ? 14.303 5.923 24.994 1.00 91.62 447 SER A N 1
ATOM 3272 C CA . SER A 1 447 ? 15.287 7.007 24.897 1.00 91.62 447 SER A CA 1
ATOM 3273 C C . SER A 1 447 ? 16.709 6.473 24.927 1.00 91.62 447 SER A C 1
ATOM 3275 O O . SER A 1 447 ? 17.106 5.753 25.845 1.00 91.62 447 SER A O 1
ATOM 3277 N N . THR A 1 448 ? 17.485 6.841 23.912 1.00 92.06 448 THR A N 1
ATOM 3278 C CA . THR A 1 448 ? 18.872 6.409 23.734 1.00 92.06 448 THR A CA 1
ATOM 3279 C C . THR A 1 448 ? 19.791 7.604 23.900 1.00 92.06 448 THR A C 1
ATOM 3281 O O . THR A 1 448 ? 19.709 8.560 23.138 1.00 92.06 448 THR A O 1
ATOM 3284 N N . PHE A 1 449 ? 20.682 7.565 24.890 1.00 92.38 449 PHE A N 1
ATOM 3285 C CA . PHE A 1 449 ? 21.686 8.612 25.075 1.00 92.38 449 PHE A CA 1
ATOM 3286 C C . PHE A 1 449 ? 22.713 8.583 23.935 1.00 92.38 449 PHE A C 1
ATOM 3288 O O . PHE A 1 449 ? 23.395 7.574 23.749 1.00 92.38 449 PHE A O 1
ATOM 3295 N N . LEU A 1 450 ? 22.835 9.689 23.200 1.00 87.88 450 LEU A N 1
ATOM 3296 C CA . LEU A 1 450 ? 23.735 9.809 22.047 1.00 87.88 450 LEU A CA 1
ATOM 3297 C C . LEU A 1 450 ? 25.076 10.465 22.399 1.00 87.88 450 LEU A C 1
ATOM 3299 O O . LEU A 1 450 ? 26.071 10.258 21.710 1.00 87.88 450 LEU A O 1
ATOM 3303 N N . GLY A 1 451 ? 25.127 11.245 23.479 1.00 89.69 451 GLY A N 1
ATOM 3304 C CA . GLY A 1 451 ? 26.321 11.975 23.890 1.00 89.69 451 GLY A CA 1
ATOM 3305 C C . GLY A 1 451 ? 25.987 13.326 24.504 1.00 89.69 451 GLY A C 1
ATOM 3306 O O . GLY A 1 451 ? 24.834 13.622 24.807 1.00 89.69 451 GLY A O 1
ATOM 3307 N N . ASN A 1 452 ? 27.014 14.154 24.697 1.00 89.19 452 ASN A N 1
ATOM 3308 C CA . ASN A 1 452 ? 26.835 15.523 25.169 1.00 89.19 452 ASN A CA 1
ATOM 3309 C C . ASN A 1 452 ? 27.053 16.500 24.015 1.00 89.19 452 ASN A C 1
ATOM 3311 O O . ASN A 1 452 ? 28.185 16.671 23.553 1.00 89.19 452 ASN A O 1
ATOM 3315 N N . TRP A 1 453 ? 25.986 17.177 23.603 1.00 85.19 453 TRP A N 1
ATOM 3316 C CA . TRP A 1 453 ? 26.061 18.297 22.682 1.00 85.19 453 TRP A CA 1
ATOM 3317 C C . TRP A 1 453 ? 26.912 19.431 23.275 1.00 85.19 453 TRP A C 1
ATOM 3319 O O . TRP A 1 453 ? 26.868 19.701 24.484 1.00 85.19 453 TRP A O 1
ATOM 3329 N N . ALA A 1 454 ? 27.761 20.038 22.437 1.00 82.19 454 ALA A N 1
ATOM 3330 C CA . ALA A 1 454 ? 28.790 21.010 22.831 1.00 82.19 454 ALA A CA 1
ATOM 3331 C C . ALA A 1 454 ? 29.673 20.556 24.023 1.00 82.19 454 ALA A C 1
ATOM 3333 O O . ALA A 1 454 ? 30.265 21.373 24.729 1.00 82.19 454 ALA A O 1
ATOM 3334 N N . GLY A 1 455 ? 29.754 19.242 24.273 1.00 83.19 455 GLY A N 1
ATOM 3335 C CA . GLY A 1 455 ? 30.469 18.654 25.405 1.00 83.19 455 GLY A CA 1
ATOM 3336 C C . GLY A 1 455 ? 29.815 18.859 26.779 1.00 83.19 455 GLY A C 1
ATOM 3337 O O . GLY A 1 455 ? 30.429 18.480 27.777 1.00 83.19 455 GLY A O 1
ATOM 3338 N N . ALA A 1 456 ? 28.606 19.428 26.858 1.00 87.56 456 ALA A N 1
ATOM 3339 C CA . ALA A 1 456 ? 27.974 19.802 28.127 1.00 87.56 456 ALA A CA 1
ATOM 3340 C C . ALA A 1 456 ? 26.532 19.304 28.300 1.00 87.56 456 ALA A C 1
ATOM 3342 O O . ALA A 1 456 ? 26.153 18.962 29.419 1.00 87.56 456 ALA A O 1
ATOM 3343 N N . TYR A 1 457 ? 25.743 19.257 27.228 1.00 90.50 457 TYR A N 1
ATOM 3344 C CA . TYR A 1 457 ? 24.294 19.083 27.321 1.00 90.50 457 TYR A CA 1
ATOM 3345 C C . TYR A 1 457 ? 23.871 17.695 26.835 1.00 90.50 457 TYR A C 1
ATOM 3347 O O . TYR A 1 457 ? 24.167 17.359 25.688 1.00 90.50 457 TYR A O 1
ATOM 3355 N N . PRO A 1 458 ? 23.226 16.862 27.670 1.00 91.94 458 PRO A N 1
ATOM 3356 C CA . PRO A 1 458 ? 22.884 15.502 27.279 1.00 91.94 458 PRO A CA 1
ATOM 3357 C C . PRO A 1 458 ? 21.857 15.474 26.137 1.00 91.94 458 PRO A C 1
ATOM 3359 O O . PRO A 1 458 ? 20.776 16.058 26.241 1.00 91.94 458 PRO A O 1
ATOM 3362 N N . LEU A 1 459 ? 22.211 14.757 25.071 1.00 91.19 459 LEU A N 1
ATOM 3363 C CA . LEU A 1 459 ? 21.398 14.506 23.885 1.00 91.19 459 LEU A CA 1
ATOM 3364 C C . LEU A 1 459 ? 20.844 13.077 23.924 1.00 91.19 459 LEU A C 1
ATOM 3366 O O . LEU A 1 459 ? 21.586 12.118 24.164 1.00 91.19 459 LEU A O 1
ATOM 3370 N N . TYR A 1 460 ? 19.555 12.936 23.629 1.00 92.06 460 TYR A N 1
ATOM 3371 C CA . TYR A 1 460 ? 18.863 11.656 23.534 1.00 92.06 460 TYR A CA 1
ATOM 3372 C C . TYR A 1 460 ? 18.136 11.535 22.197 1.00 92.06 460 TYR A C 1
ATOM 3374 O O . TYR A 1 460 ? 17.522 12.498 21.756 1.00 92.06 460 TYR A O 1
ATOM 3382 N N . MET A 1 461 ? 18.147 10.348 21.593 1.00 90.62 461 MET A N 1
ATOM 3383 C CA . MET A 1 461 ? 17.167 9.978 20.571 1.00 90.62 461 MET A CA 1
ATOM 3384 C C . MET A 1 461 ? 15.941 9.402 21.271 1.00 90.62 461 MET A C 1
ATOM 3386 O O . MET A 1 461 ? 16.081 8.431 22.017 1.00 90.62 461 MET A O 1
ATOM 3390 N N . VAL A 1 462 ? 14.776 10.006 21.069 1.00 92.88 462 VAL A N 1
ATOM 3391 C CA . VAL A 1 462 ? 13.503 9.598 21.671 1.00 92.88 462 VAL A CA 1
ATOM 3392 C C . VAL A 1 462 ? 12.633 8.976 20.586 1.00 92.88 462 VAL A C 1
ATOM 3394 O O . VAL A 1 462 ? 12.380 9.629 19.581 1.00 92.88 462 VAL A O 1
ATOM 3397 N N . GLU A 1 463 ? 12.156 7.747 20.781 1.00 91.31 463 GLU A N 1
ATOM 3398 C CA . GLU A 1 463 ? 11.157 7.144 19.889 1.00 91.31 463 GLU A CA 1
ATOM 3399 C C . GLU A 1 463 ? 9.819 6.990 20.615 1.00 91.31 463 GLU A C 1
ATOM 3401 O O . GLU A 1 463 ? 9.726 6.334 21.658 1.00 91.31 463 GLU A O 1
ATOM 3406 N N . LEU A 1 464 ? 8.787 7.604 20.043 1.00 92.38 464 LEU A N 1
ATOM 3407 C CA . LEU A 1 464 ? 7.428 7.686 20.562 1.00 92.38 464 LEU A CA 1
ATOM 3408 C C . LEU A 1 464 ? 6.524 6.775 19.710 1.00 92.38 464 LEU A C 1
ATOM 3410 O O . LEU A 1 464 ? 6.302 7.087 18.537 1.00 92.38 464 LEU A O 1
ATOM 3414 N N . PRO A 1 465 ? 6.028 5.645 20.246 1.00 86.12 465 PRO A N 1
ATOM 3415 C CA . PRO A 1 465 ? 5.128 4.757 19.510 1.00 86.12 465 PRO A CA 1
ATOM 3416 C C . PRO A 1 465 ? 3.723 5.362 19.411 1.00 86.12 465 PRO A C 1
ATOM 3418 O O . PRO A 1 465 ? 3.113 5.657 20.431 1.00 86.12 465 PRO A O 1
ATOM 3421 N N . ILE A 1 466 ? 3.189 5.503 18.200 1.00 89.44 466 ILE A N 1
ATOM 3422 C CA . ILE A 1 466 ? 1.879 6.106 17.926 1.00 89.44 466 ILE A CA 1
ATOM 3423 C C . ILE A 1 466 ? 0.837 4.989 17.728 1.00 89.44 466 ILE A C 1
ATOM 3425 O O . ILE A 1 466 ? 1.134 4.015 17.039 1.00 89.44 466 ILE A O 1
ATOM 3429 N N . PRO A 1 467 ? -0.377 5.092 18.305 1.00 79.81 467 PRO A N 1
ATOM 3430 C CA . PRO A 1 467 ? -1.443 4.110 18.126 1.00 79.81 467 PRO A CA 1
ATOM 3431 C C . PRO A 1 467 ? -2.146 4.307 16.773 1.00 79.81 467 PRO A C 1
ATOM 3433 O O . PRO A 1 467 ? -3.296 4.737 16.745 1.00 79.81 467 PRO A O 1
ATOM 3436 N N . ASP A 1 468 ? -1.420 4.043 15.683 1.00 76.56 468 ASP A N 1
ATOM 3437 C CA . ASP A 1 468 ? -1.893 4.033 14.291 1.00 76.56 468 ASP A CA 1
ATOM 3438 C C . ASP A 1 468 ? -2.830 5.208 13.950 1.00 76.56 468 ASP A C 1
ATOM 3440 O O . ASP A 1 468 ? -4.023 5.040 13.691 1.00 76.56 468 ASP A O 1
ATOM 3444 N N . VAL A 1 469 ? -2.295 6.433 13.978 1.00 81.25 469 VAL A N 1
ATOM 3445 C CA . VAL A 1 469 ? -3.074 7.630 13.620 1.00 81.25 469 VAL A CA 1
ATOM 3446 C C . VAL A 1 469 ? -3.117 7.771 12.103 1.00 81.25 469 VAL A C 1
ATOM 3448 O O . VAL A 1 469 ? -2.090 8.022 11.478 1.00 81.25 469 VAL A O 1
ATOM 3451 N N . LEU A 1 470 ? -4.306 7.632 11.520 1.00 83.56 470 LEU A N 1
ATOM 3452 C CA . LEU A 1 470 ? -4.528 7.745 10.081 1.00 83.56 470 LEU A CA 1
ATOM 3453 C C . LEU A 1 470 ? -4.682 9.209 9.646 1.00 83.56 470 LEU A C 1
ATOM 3455 O O . LEU A 1 470 ? -5.559 9.920 10.138 1.00 83.56 470 LEU A O 1
ATOM 3459 N N . LEU A 1 471 ? -3.848 9.636 8.699 1.00 85.38 471 LEU A N 1
ATOM 3460 C CA . LEU A 1 471 ? -3.958 10.910 7.992 1.00 85.38 471 LEU A CA 1
ATOM 3461 C C . LEU A 1 471 ? -4.451 10.624 6.570 1.00 85.38 471 LEU A C 1
ATOM 3463 O O . LEU A 1 471 ? -3.720 10.034 5.777 1.00 85.38 471 LEU A O 1
ATOM 3467 N N . GLU A 1 472 ? -5.687 11.003 6.245 1.00 84.06 472 GLU A N 1
ATOM 3468 C CA . GLU A 1 472 ? -6.289 10.729 4.932 1.00 84.06 472 GLU A CA 1
ATOM 3469 C C . GLU A 1 472 ? -6.336 11.980 4.057 1.00 84.06 472 GLU A C 1
ATOM 3471 O O . GLU A 1 472 ? -6.928 12.993 4.432 1.00 84.06 472 GLU A O 1
ATOM 3476 N N . ASN A 1 473 ? -5.805 11.889 2.840 1.00 81.00 473 ASN A N 1
ATOM 3477 C CA . ASN A 1 473 ? -5.967 12.921 1.830 1.00 81.00 473 ASN A CA 1
ATOM 3478 C C . ASN A 1 473 ? -6.926 12.465 0.729 1.00 81.00 473 ASN A C 1
ATOM 3480 O O . ASN A 1 473 ? -6.529 11.889 -0.276 1.00 81.00 473 ASN A O 1
ATOM 3484 N N . ASN A 1 474 ? -8.196 12.833 0.865 1.00 77.44 474 ASN A N 1
ATOM 3485 C CA . ASN A 1 474 ? -9.231 12.545 -0.132 1.00 77.44 474 ASN A CA 1
ATOM 3486 C C . ASN A 1 474 ? -9.291 13.578 -1.282 1.00 77.44 474 ASN A C 1
ATOM 3488 O O . ASN A 1 474 ? -10.296 13.669 -1.993 1.00 77.44 474 ASN A O 1
ATOM 3492 N N . SER A 1 475 ? -8.264 14.421 -1.434 1.00 72.56 475 SER A N 1
ATOM 3493 C CA . SER A 1 475 ? -8.230 15.501 -2.422 1.00 72.56 475 SER A CA 1
ATOM 3494 C C . SER A 1 475 ? -7.317 15.189 -3.611 1.00 72.56 475 SER A C 1
ATOM 3496 O O . SER A 1 475 ? -6.459 14.314 -3.569 1.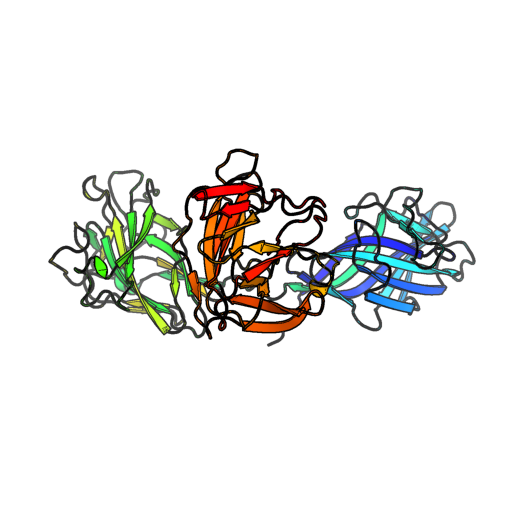00 72.56 475 SER A O 1
ATOM 3498 N N . SER A 1 476 ? -7.487 15.937 -4.705 1.00 68.19 476 SER A N 1
ATOM 3499 C CA . SER A 1 476 ? -6.689 15.778 -5.929 1.00 68.19 476 SER A CA 1
ATOM 3500 C C . SER A 1 476 ? -5.320 16.477 -5.894 1.00 68.19 476 SER A C 1
ATOM 3502 O O . SER A 1 476 ? -4.681 16.597 -6.938 1.00 68.19 476 SER A O 1
ATOM 3504 N N . SER A 1 477 ? -4.904 17.002 -4.744 1.00 79.00 477 SER A N 1
ATOM 3505 C CA . SER A 1 477 ? -3.612 17.659 -4.511 1.00 79.00 477 SER A CA 1
ATOM 3506 C C . SER A 1 477 ? -3.020 17.155 -3.204 1.00 79.00 477 SER A C 1
ATOM 3508 O O . SER A 1 477 ? -3.766 16.663 -2.365 1.00 79.00 477 SER A O 1
ATOM 3510 N N . ASP A 1 478 ? -1.715 17.299 -3.008 1.00 83.62 478 ASP A N 1
ATOM 3511 C CA . ASP A 1 478 ? -1.083 16.935 -1.739 1.00 83.62 478 ASP A CA 1
ATOM 3512 C C . ASP A 1 478 ? -1.699 17.728 -0.574 1.00 83.62 478 ASP A C 1
ATOM 3514 O O . ASP A 1 478 ? -2.102 18.886 -0.733 1.00 83.62 478 ASP A O 1
ATOM 3518 N N . ALA A 1 479 ? -1.812 17.074 0.578 1.00 84.81 479 ALA A N 1
ATOM 3519 C CA . ALA A 1 479 ? -2.337 17.644 1.808 1.00 84.81 479 ALA A CA 1
ATOM 3520 C C . ALA A 1 479 ? -1.245 17.684 2.874 1.00 84.81 479 ALA A C 1
ATOM 3522 O O . ALA A 1 479 ? -0.373 16.816 2.922 1.00 84.81 479 ALA A O 1
ATOM 3523 N N . HIS A 1 480 ? -1.332 18.690 3.738 1.00 86.88 480 HIS A N 1
ATOM 3524 C CA . HIS A 1 480 ? -0.399 18.905 4.832 1.00 86.88 480 HIS A CA 1
ATOM 3525 C C . HIS A 1 480 ? -1.117 18.679 6.155 1.00 86.88 480 HIS A C 1
ATOM 3527 O O . HIS A 1 480 ? -2.230 19.160 6.364 1.00 86.88 480 HIS A O 1
ATOM 3533 N N . PHE A 1 481 ? -0.446 17.974 7.051 1.00 91.38 481 PHE A N 1
ATOM 3534 C CA . PHE A 1 481 ? -0.883 17.724 8.417 1.00 91.38 481 PHE A CA 1
ATOM 3535 C C . PHE A 1 481 ? 0.229 18.121 9.369 1.00 91.38 481 PHE A C 1
ATOM 3537 O O . PHE A 1 481 ? 1.390 18.046 9.000 1.00 91.38 481 PHE A O 1
ATOM 3544 N N . TRP A 1 482 ? -0.090 18.491 10.604 1.00 92.06 482 TRP A N 1
ATOM 3545 C CA . TRP A 1 482 ? 0.904 18.922 11.583 1.00 92.06 482 TRP A CA 1
ATOM 3546 C C . TRP A 1 482 ? 1.035 17.928 12.728 1.00 92.06 482 TRP A C 1
ATOM 3548 O O . TRP A 1 482 ? 0.052 17.611 13.400 1.00 92.06 482 TRP A O 1
ATOM 3558 N N . ILE A 1 483 ? 2.267 17.500 13.006 1.00 93.12 483 ILE A N 1
ATOM 3559 C CA . ILE A 1 483 ? 2.629 16.791 14.236 1.00 93.12 483 ILE A CA 1
ATOM 3560 C C . ILE A 1 483 ? 3.137 17.822 15.230 1.00 93.12 483 ILE A C 1
ATOM 3562 O O . ILE A 1 483 ? 4.105 18.520 14.947 1.00 93.12 483 ILE A O 1
ATOM 3566 N N . VAL A 1 484 ? 2.516 17.901 16.404 1.00 94.62 484 VAL A N 1
ATOM 3567 C CA . VAL A 1 484 ? 2.904 18.802 17.492 1.00 94.62 484 VAL A CA 1
ATOM 3568 C C . VAL A 1 484 ? 3.470 18.004 18.655 1.00 94.62 484 VAL A C 1
ATOM 3570 O O . VAL A 1 484 ? 2.796 17.113 19.172 1.00 94.62 484 VAL A O 1
ATOM 3573 N N . ILE A 1 485 ? 4.667 18.375 19.115 1.00 95.69 485 ILE A N 1
ATOM 3574 C CA . ILE A 1 485 ? 5.321 17.772 20.278 1.00 95.69 485 ILE A CA 1
ATOM 3575 C C . ILE A 1 485 ? 5.554 18.801 21.384 1.00 95.69 485 ILE A C 1
ATOM 3577 O O . ILE A 1 485 ? 6.041 19.912 21.153 1.00 95.69 485 ILE A O 1
ATOM 3581 N N . ASP A 1 486 ? 5.250 18.395 22.616 1.00 95.38 486 ASP A N 1
ATOM 3582 C CA . ASP A 1 486 ? 5.723 19.053 23.831 1.00 95.38 486 ASP A CA 1
ATOM 3583 C C . ASP A 1 486 ? 6.253 18.048 24.855 1.00 95.38 486 ASP A C 1
ATOM 3585 O O . ASP A 1 486 ? 6.053 16.839 24.737 1.00 95.38 486 ASP A O 1
ATOM 3589 N N . GLY A 1 487 ? 6.988 18.545 25.846 1.00 94.25 487 GLY A N 1
ATOM 3590 C CA . GLY A 1 487 ? 7.586 17.723 26.883 1.00 94.25 487 GLY A CA 1
ATOM 3591 C C . GLY A 1 487 ? 7.658 18.420 28.233 1.00 94.25 487 GLY A C 1
ATOM 3592 O O . GLY A 1 487 ? 7.583 19.645 28.365 1.00 94.25 487 GLY A O 1
ATOM 3593 N N . ALA A 1 488 ? 7.840 17.624 29.282 1.00 94.31 488 ALA A N 1
ATOM 3594 C CA . ALA A 1 488 ? 8.146 18.164 30.598 1.00 94.31 488 ALA A CA 1
ATOM 3595 C C . ALA A 1 488 ? 9.643 18.472 30.737 1.00 94.31 488 ALA A C 1
ATOM 3597 O O . ALA A 1 488 ? 10.496 17.987 29.986 1.00 94.31 488 ALA A O 1
ATOM 3598 N N . VAL A 1 489 ? 9.959 19.296 31.739 1.00 94.75 489 VAL A N 1
ATOM 3599 C CA . VAL A 1 489 ? 11.342 19.501 32.178 1.00 94.75 489 VAL A CA 1
ATOM 3600 C C . VAL A 1 489 ? 11.990 18.165 32.552 1.00 94.75 489 VAL A C 1
ATOM 3602 O O . VAL A 1 489 ? 11.309 17.210 32.941 1.00 94.75 489 VAL A O 1
ATOM 3605 N N . SER A 1 490 ? 13.313 18.099 32.433 1.00 94.44 490 SER A N 1
ATOM 3606 C CA . SER A 1 490 ? 14.076 16.884 32.711 1.00 94.44 490 SER A CA 1
ATOM 3607 C C . SER A 1 490 ? 13.919 16.403 34.156 1.00 94.44 490 SER A C 1
ATOM 3609 O O . SER A 1 490 ? 13.385 17.093 35.029 1.00 94.44 490 SER A O 1
ATOM 3611 N N . THR A 1 491 ? 14.503 15.246 34.460 1.00 93.19 491 THR A N 1
ATOM 3612 C CA . THR A 1 491 ? 14.615 14.728 35.834 1.00 93.19 491 THR A CA 1
ATOM 3613 C C . THR A 1 491 ? 15.304 15.686 36.818 1.00 93.19 491 THR A C 1
ATOM 3615 O O . THR A 1 491 ? 15.163 15.510 38.027 1.00 93.19 491 THR A O 1
ATOM 3618 N N . THR A 1 492 ? 16.070 16.673 36.337 1.00 95.12 492 THR A N 1
ATOM 3619 C CA . THR A 1 492 ? 16.714 17.713 37.162 1.00 95.12 492 THR A CA 1
ATOM 3620 C C . THR A 1 492 ? 15.954 19.041 37.166 1.00 95.12 492 THR A C 1
ATOM 3622 O O . THR A 1 492 ? 16.349 19.960 37.880 1.00 95.12 492 THR A O 1
ATOM 3625 N N . GLY A 1 493 ? 14.829 19.128 36.449 1.00 93.75 493 GLY A N 1
ATOM 3626 C CA . GLY A 1 493 ? 14.014 20.336 36.335 1.00 93.75 493 GLY A CA 1
ATOM 3627 C C . GLY A 1 493 ? 14.478 21.298 35.241 1.00 93.75 493 GLY A C 1
ATOM 3628 O O . GLY A 1 493 ? 14.083 22.462 35.253 1.00 93.75 493 GLY A O 1
ATOM 3629 N N . ASP A 1 494 ? 15.304 20.828 34.307 1.00 95.06 494 ASP A N 1
ATOM 3630 C CA . ASP A 1 494 ? 15.898 21.650 33.259 1.00 95.06 494 ASP A CA 1
ATOM 3631 C C . ASP A 1 494 ? 15.094 21.626 31.953 1.00 95.06 494 ASP A C 1
ATOM 3633 O O . ASP A 1 494 ? 14.389 20.662 31.644 1.00 95.06 494 ASP A O 1
ATOM 3637 N N . PHE A 1 495 ? 15.215 22.704 31.174 1.00 93.62 495 PHE A N 1
ATOM 3638 C CA . PHE A 1 495 ? 14.529 22.859 29.891 1.00 93.62 495 PHE A CA 1
ATOM 3639 C C . PHE A 1 495 ? 15.065 21.886 28.832 1.00 93.62 495 PHE A C 1
ATOM 3641 O O . PHE A 1 495 ? 16.265 21.596 28.792 1.00 93.62 495 PHE A O 1
ATOM 3648 N N . GLY A 1 496 ? 14.152 21.424 27.977 1.00 93.19 496 GLY A N 1
ATOM 3649 C CA . GLY A 1 496 ? 14.407 20.548 26.834 1.00 93.19 496 GLY A CA 1
ATOM 3650 C C . GLY A 1 496 ? 14.069 21.202 25.493 1.00 93.19 496 GLY A C 1
ATOM 3651 O O . GLY A 1 496 ? 13.176 22.060 25.425 1.00 93.19 496 GLY A O 1
ATOM 3652 N N . TYR A 1 497 ? 14.783 20.773 24.453 1.00 92.19 497 TYR A N 1
ATOM 3653 C CA . TYR A 1 497 ? 14.752 21.310 23.092 1.00 92.19 497 TYR A CA 1
ATOM 3654 C C . TYR A 1 497 ? 14.822 20.169 22.069 1.00 92.19 497 TYR A C 1
ATOM 3656 O O . TYR A 1 497 ? 15.601 19.237 22.269 1.00 92.19 497 TYR A O 1
ATOM 3664 N N . ILE A 1 498 ? 14.055 20.255 20.981 1.00 90.06 498 ILE A N 1
ATOM 3665 C CA . ILE A 1 498 ? 14.232 19.402 19.794 1.00 90.06 498 ILE A CA 1
ATOM 3666 C C . ILE A 1 498 ? 15.364 19.987 18.950 1.00 90.06 498 ILE A C 1
ATOM 3668 O O . ILE A 1 498 ? 15.415 21.203 18.763 1.00 90.06 498 ILE A O 1
ATOM 3672 N N . VAL A 1 499 ? 16.286 19.137 18.499 1.00 84.38 499 VAL A N 1
ATOM 3673 C CA . VAL A 1 499 ? 17.467 19.546 17.716 1.00 84.38 499 VAL A CA 1
ATOM 3674 C C . VAL A 1 499 ? 17.064 20.006 16.317 1.00 84.38 499 VAL A C 1
ATOM 3676 O O . VAL A 1 499 ? 16.133 19.466 15.727 1.00 84.38 499 VAL A O 1
ATOM 3679 N N . GLU A 1 500 ? 17.777 20.996 15.783 1.00 77.25 500 GLU A N 1
ATOM 3680 C CA . GLU A 1 500 ? 17.578 21.485 14.415 1.00 77.25 500 GLU A CA 1
ATOM 3681 C C . GLU A 1 500 ? 18.484 20.815 13.375 1.00 77.25 500 GLU A C 1
ATOM 3683 O O . GLU A 1 500 ? 19.578 20.355 13.697 1.00 77.25 500 GLU A O 1
ATOM 3688 N N . PHE A 1 501 ? 18.054 20.784 12.117 1.00 69.50 501 PHE A N 1
ATOM 3689 C CA . PHE A 1 501 ? 18.832 20.289 10.981 1.00 69.50 501 PHE A CA 1
ATOM 3690 C C . PHE A 1 501 ? 18.770 21.286 9.813 1.00 69.50 501 PHE A C 1
ATOM 3692 O O . PHE A 1 501 ? 17.943 22.200 9.800 1.00 69.50 501 PHE A O 1
ATOM 3699 N N . ASN A 1 502 ? 19.694 21.144 8.855 1.00 59.47 502 ASN A N 1
ATOM 3700 C CA . ASN A 1 502 ? 19.676 21.944 7.630 1.00 59.47 502 ASN A CA 1
ATOM 3701 C C . ASN A 1 502 ? 18.472 21.558 6.766 1.00 59.47 502 ASN A C 1
ATOM 3703 O O . ASN A 1 502 ? 18.200 20.376 6.569 1.00 59.47 502 ASN A O 1
ATOM 3707 N N . HIS A 1 503 ? 17.805 22.561 6.205 1.00 55.31 503 HIS A N 1
ATOM 3708 C CA . HIS A 1 503 ? 16.712 22.366 5.264 1.00 55.31 503 HIS A CA 1
ATOM 3709 C C . HIS A 1 503 ? 17.242 21.899 3.894 1.00 55.31 503 HIS A C 1
ATOM 3711 O O . HIS A 1 503 ? 17.681 22.711 3.078 1.00 55.31 503 HIS A O 1
ATOM 3717 N N . ASP A 1 504 ? 17.195 20.590 3.623 1.00 53.06 504 ASP A N 1
ATOM 3718 C CA . ASP A 1 504 ? 17.608 20.003 2.333 1.00 53.06 504 ASP A CA 1
ATOM 3719 C C . ASP A 1 504 ? 16.454 19.928 1.299 1.00 53.06 504 ASP A C 1
ATOM 3721 O O . ASP A 1 504 ? 16.577 19.262 0.269 1.00 53.06 504 ASP A O 1
ATOM 3725 N N . GLY A 1 505 ? 15.347 20.652 1.525 1.00 50.22 505 GLY A N 1
ATOM 3726 C CA . GLY A 1 505 ? 14.242 20.792 0.564 1.00 50.22 505 GLY A CA 1
ATOM 3727 C C . GLY A 1 505 ? 12.984 19.965 0.851 1.00 50.22 505 GLY A C 1
ATOM 3728 O O . GLY A 1 505 ? 12.197 19.734 -0.064 1.00 50.22 505 GLY A O 1
ATOM 3729 N N . ASN A 1 506 ? 12.784 19.528 2.094 1.00 45.44 506 ASN A N 1
ATOM 3730 C CA . ASN A 1 506 ? 11.500 19.070 2.634 1.00 45.44 506 ASN A CA 1
ATOM 3731 C C . ASN A 1 506 ? 11.584 19.168 4.176 1.00 45.44 506 ASN A C 1
ATOM 3733 O O . ASN A 1 506 ? 12.671 18.922 4.704 1.00 45.44 506 ASN A O 1
ATOM 3737 N N . PRO A 1 507 ? 10.514 19.527 4.906 1.00 52.31 507 PRO A N 1
ATOM 3738 C CA . PRO A 1 507 ? 9.129 19.615 4.481 1.00 52.31 507 PRO A CA 1
ATOM 3739 C C . PRO A 1 507 ? 8.793 20.930 3.760 1.00 52.31 507 PRO A C 1
ATOM 3741 O O . PRO A 1 507 ? 9.624 21.823 3.621 1.00 52.31 507 PRO A O 1
ATOM 3744 N N . SER A 1 508 ? 7.576 21.030 3.234 1.00 61.09 508 SER A N 1
ATOM 3745 C CA . SER A 1 508 ? 7.142 22.153 2.395 1.00 61.09 508 SER A CA 1
ATOM 3746 C C . SER A 1 508 ? 6.933 23.472 3.156 1.00 61.09 508 SER A C 1
ATOM 3748 O O . SER A 1 508 ? 6.952 24.542 2.537 1.00 61.09 508 SER A O 1
ATOM 3750 N N . HIS A 1 509 ? 6.732 23.404 4.478 1.00 71.44 509 HIS A N 1
ATOM 3751 C CA . HIS A 1 509 ? 6.494 24.547 5.353 1.00 71.44 509 HIS A CA 1
ATOM 3752 C C . HIS A 1 509 ? 7.541 24.619 6.471 1.00 71.44 509 HIS A C 1
ATOM 3754 O O . HIS A 1 509 ? 8.069 23.611 6.925 1.00 71.44 509 HIS A O 1
ATOM 3760 N N . HIS A 1 510 ? 7.831 25.835 6.937 1.00 75.06 510 HIS A N 1
ATOM 3761 C CA . HIS A 1 510 ? 8.764 26.034 8.044 1.00 75.06 510 HIS A CA 1
ATOM 3762 C C . HIS A 1 510 ? 8.216 25.445 9.352 1.00 75.06 510 HIS A C 1
ATOM 3764 O O . HIS A 1 510 ? 7.031 25.621 9.658 1.00 75.06 510 HIS A O 1
ATOM 3770 N N . THR A 1 511 ? 9.093 24.872 10.185 1.00 82.94 511 THR A N 1
ATOM 3771 C CA . THR A 1 511 ? 8.755 24.476 11.563 1.00 82.94 511 THR A CA 1
ATOM 3772 C C . THR A 1 511 ? 8.033 25.601 12.309 1.00 82.94 511 THR A C 1
ATOM 3774 O O . THR A 1 511 ? 8.471 26.757 12.325 1.00 82.94 511 THR A O 1
ATOM 3777 N N . LEU A 1 512 ? 6.951 25.262 13.013 1.00 87.62 512 LEU A N 1
ATOM 3778 C CA . LEU A 1 512 ? 6.238 26.202 13.876 1.00 87.62 512 LEU A CA 1
ATOM 3779 C C . LEU A 1 512 ? 6.597 25.968 15.342 1.00 87.62 512 LEU A C 1
ATOM 3781 O O . LEU A 1 512 ? 6.673 24.839 15.820 1.00 87.62 512 LEU A O 1
ATOM 3785 N N . GLN A 1 513 ? 6.765 27.051 16.096 1.00 90.88 513 GLN A N 1
ATOM 3786 C CA . GLN A 1 513 ? 6.950 26.999 17.540 1.00 90.88 513 GLN A CA 1
ATOM 3787 C C . GLN A 1 513 ? 5.811 27.722 18.251 1.00 90.88 513 GLN A C 1
ATOM 3789 O O . GLN A 1 513 ? 5.537 28.899 18.008 1.00 90.88 513 GLN A O 1
ATOM 3794 N N . TYR A 1 514 ? 5.171 27.032 19.188 1.00 93.75 514 TYR A N 1
ATOM 3795 C CA . TYR A 1 514 ? 4.248 27.646 20.124 1.00 93.75 514 TYR A CA 1
ATOM 3796 C C . TYR A 1 514 ? 5.024 28.206 21.311 1.00 93.75 514 TYR A C 1
ATOM 3798 O O . TYR A 1 514 ? 5.689 27.469 22.044 1.00 93.75 514 TYR A O 1
ATOM 3806 N N . LEU A 1 515 ? 4.901 29.513 21.534 1.00 91.75 515 LEU A N 1
ATOM 3807 C CA . LEU A 1 515 ? 5.500 30.188 22.678 1.00 91.75 515 LEU A CA 1
ATOM 3808 C C . LEU A 1 515 ? 4.465 30.360 23.788 1.00 91.75 515 LEU A C 1
ATOM 3810 O O . LEU A 1 515 ? 3.534 31.160 23.671 1.00 91.75 515 LEU A O 1
ATOM 3814 N N . ALA A 1 516 ? 4.665 29.681 24.919 1.00 91.06 516 ALA A N 1
ATOM 3815 C CA . ALA A 1 516 ? 3.776 29.797 26.078 1.00 91.06 516 ALA A CA 1
ATOM 3816 C C . ALA A 1 516 ? 3.695 31.233 26.621 1.00 91.06 516 ALA A C 1
ATOM 3818 O O . ALA A 1 516 ? 2.660 31.660 27.131 1.00 91.06 516 ALA A O 1
ATOM 3819 N N . SER A 1 517 ? 4.785 31.993 26.491 1.00 90.38 517 SER A N 1
ATOM 3820 C CA . SER A 1 517 ? 4.892 33.375 26.969 1.00 90.38 517 SER A CA 1
ATOM 3821 C C . SER A 1 517 ? 3.975 34.349 26.226 1.00 90.38 517 SER A C 1
ATOM 3823 O O . SER A 1 517 ? 3.494 35.306 26.833 1.00 90.38 517 SER A O 1
ATOM 3825 N N . SER A 1 518 ? 3.724 34.111 24.937 1.00 90.00 518 SER A N 1
ATOM 3826 C CA . SER A 1 518 ? 2.857 34.936 24.088 1.00 90.00 518 SER A CA 1
ATOM 3827 C C . SER A 1 518 ? 1.564 34.237 23.675 1.00 90.00 518 SER A C 1
ATOM 3829 O O . SER A 1 518 ? 0.705 34.879 23.078 1.00 90.00 518 SER A O 1
ATOM 3831 N N . SER A 1 519 ? 1.403 32.956 24.025 1.00 91.56 519 SER A N 1
ATOM 3832 C CA . SER A 1 519 ? 0.262 32.115 23.644 1.00 91.56 519 SER A CA 1
ATOM 3833 C C . SER A 1 519 ? 0.003 32.133 22.135 1.00 91.56 519 SER A C 1
ATOM 3835 O O . SER A 1 519 ? -1.127 32.320 21.685 1.00 91.56 519 SER A O 1
ATOM 3837 N N . SER A 1 520 ? 1.072 32.006 21.350 1.00 90.50 520 SER A N 1
ATOM 3838 C CA . SER A 1 520 ? 1.021 32.146 19.896 1.00 90.50 520 SER A CA 1
ATOM 3839 C C . SER A 1 520 ? 1.959 31.169 19.205 1.00 90.50 520 SER A C 1
ATOM 3841 O O . SER A 1 520 ? 3.079 30.954 19.672 1.00 90.50 520 SER A O 1
ATOM 3843 N N . TRP A 1 521 ? 1.519 30.671 18.053 1.00 90.56 521 TRP A N 1
ATOM 3844 C CA . TRP A 1 521 ? 2.383 30.032 17.070 1.00 90.56 521 TRP A CA 1
ATOM 3845 C C . TRP A 1 521 ? 3.188 31.086 16.316 1.00 90.56 521 TRP A C 1
ATOM 3847 O O . TRP A 1 521 ? 2.658 32.132 15.934 1.00 90.56 521 TRP A O 1
ATOM 3857 N N . ILE A 1 522 ? 4.472 30.814 16.135 1.00 87.69 522 ILE A N 1
ATOM 3858 C CA . ILE A 1 522 ? 5.374 31.581 15.284 1.00 87.69 522 ILE A CA 1
ATOM 3859 C C . ILE A 1 522 ? 6.105 30.621 14.356 1.00 87.69 522 ILE A C 1
ATOM 3861 O O . ILE A 1 522 ? 6.313 29.463 14.709 1.00 87.69 522 ILE A O 1
ATOM 3865 N N . VAL A 1 523 ? 6.539 31.118 13.203 1.00 84.50 523 VAL A N 1
ATOM 3866 C CA . VAL A 1 523 ? 7.546 30.418 12.405 1.00 84.50 523 VAL A CA 1
ATOM 3867 C C . VAL A 1 523 ? 8.839 30.389 13.214 1.00 84.50 523 VAL A C 1
ATOM 3869 O O . VAL A 1 523 ? 9.318 31.444 13.649 1.00 84.50 523 VAL A O 1
ATOM 3872 N N . TYR A 1 524 ? 9.367 29.193 13.464 1.00 78.31 524 TYR A N 1
ATOM 3873 C CA . TYR A 1 524 ? 10.689 29.041 14.050 1.00 78.31 524 TYR A CA 1
ATOM 3874 C C . TYR A 1 524 ? 11.712 29.531 13.025 1.00 78.31 524 TYR A C 1
ATOM 3876 O O . TYR A 1 524 ? 11.666 29.151 11.862 1.00 78.31 524 TYR A O 1
ATOM 3884 N N . ASN A 1 525 ? 12.590 30.438 13.437 1.00 68.62 525 ASN A N 1
ATOM 3885 C CA . ASN A 1 525 ? 13.552 31.058 12.537 1.00 68.62 525 ASN A CA 1
ATOM 3886 C C . ASN A 1 525 ? 14.902 31.145 13.249 1.00 68.62 525 ASN A C 1
ATOM 3888 O O . ASN A 1 525 ? 15.083 31.992 14.134 1.00 68.62 525 ASN A O 1
ATOM 3892 N N . ASP A 1 526 ? 15.821 30.247 12.891 1.00 66.44 526 ASP A N 1
ATOM 3893 C CA . ASP A 1 526 ? 17.225 30.352 13.276 1.00 66.44 526 ASP A CA 1
ATOM 3894 C C . ASP A 1 526 ? 17.961 31.317 12.325 1.00 66.44 526 ASP A C 1
ATOM 3896 O O . ASP A 1 526 ? 17.739 31.279 11.113 1.00 66.44 526 ASP A O 1
ATOM 3900 N N . PRO A 1 527 ? 18.885 32.167 12.817 1.00 57.44 527 PRO A N 1
ATOM 3901 C CA . PRO A 1 527 ? 19.668 33.074 11.975 1.00 57.44 527 PRO A CA 1
ATOM 3902 C C . PRO A 1 527 ? 20.454 32.413 10.830 1.00 57.44 527 PRO A C 1
ATOM 3904 O O . PRO A 1 527 ? 20.925 33.134 9.948 1.00 57.44 527 PRO A O 1
ATOM 3907 N N . ASN A 1 528 ? 20.643 31.091 10.866 1.00 56.94 528 ASN A N 1
ATOM 3908 C CA . ASN A 1 528 ? 21.352 30.310 9.858 1.00 56.94 528 ASN A CA 1
ATOM 3909 C C . ASN A 1 528 ? 20.424 29.479 8.950 1.00 56.94 528 ASN A C 1
ATOM 3911 O O . ASN A 1 528 ? 20.942 28.634 8.226 1.00 56.94 528 ASN A O 1
ATOM 3915 N N . ASP A 1 529 ? 19.106 29.731 8.958 1.00 55.78 529 ASP A N 1
ATOM 3916 C CA . ASP A 1 529 ? 18.107 28.994 8.153 1.00 55.78 529 ASP A CA 1
ATOM 3917 C C . ASP A 1 529 ? 18.040 27.496 8.524 1.00 55.78 529 ASP A C 1
ATOM 3919 O O . ASP A 1 529 ? 17.956 26.608 7.678 1.00 55.78 529 ASP A O 1
ATOM 3923 N N . MET A 1 530 ? 18.158 27.221 9.827 1.00 52.97 530 MET A N 1
ATOM 3924 C CA . MET A 1 530 ? 18.059 25.884 10.417 1.00 52.97 530 MET A CA 1
ATOM 3925 C C . MET A 1 530 ? 16.696 25.701 11.083 1.00 52.97 530 MET A C 1
ATOM 3927 O O . MET A 1 530 ? 16.151 26.642 11.668 1.00 52.97 530 MET A O 1
ATOM 3931 N N . GLU A 1 531 ? 16.157 24.484 11.024 1.00 54.28 531 GLU A N 1
ATOM 3932 C CA . GLU A 1 531 ? 14.812 24.178 11.519 1.00 54.28 531 GLU A CA 1
ATOM 3933 C C . GLU A 1 531 ? 14.801 22.957 12.438 1.00 54.28 531 GLU A C 1
ATOM 3935 O O . GLU A 1 531 ? 15.506 21.978 12.198 1.00 54.28 531 GLU A O 1
ATOM 3940 N N . ALA A 1 532 ? 14.001 23.003 13.509 1.00 52.31 532 ALA A N 1
ATOM 3941 C CA . ALA A 1 532 ? 13.774 21.842 14.367 1.00 52.31 532 ALA A CA 1
ATOM 3942 C C . ALA A 1 532 ? 12.893 20.836 13.623 1.00 52.31 532 ALA A C 1
ATOM 3944 O O . ALA A 1 532 ? 11.711 21.103 13.421 1.00 52.31 532 ALA A O 1
ATOM 3945 N N . TYR A 1 533 ? 13.488 19.724 13.195 1.00 58.94 533 TYR A N 1
ATOM 3946 C CA . TYR A 1 533 ? 12.827 18.669 12.430 1.00 58.94 533 TYR A CA 1
ATOM 3947 C C . TYR A 1 533 ? 12.623 17.407 13.268 1.00 58.94 533 TYR A C 1
ATOM 3949 O O . TYR A 1 533 ? 13.344 17.169 14.244 1.00 58.94 533 TYR A O 1
ATOM 3957 N N . MET A 1 534 ? 11.607 16.630 12.886 1.00 50.28 534 MET A N 1
ATOM 3958 C CA . MET A 1 534 ? 11.102 15.454 13.602 1.00 50.28 534 MET A CA 1
ATOM 3959 C C . MET A 1 534 ? 10.944 14.251 12.687 1.00 50.28 534 MET A C 1
ATOM 3961 O O . MET A 1 534 ? 10.814 14.474 11.466 1.00 50.28 534 MET A O 1
#

pLDDT: mean 84.29, std 14.13, range [26.12, 98.12]